Protein AF-0000000084983143 (afdb_homodimer)

Solvent-accessible surface area (backbone atoms only — not comparable to full-atom values): 23152 Å² total; per-residue (Å²): 128,84,84,52,48,74,45,68,64,44,77,42,55,42,70,34,66,40,51,53,37,64,37,33,35,37,29,48,25,40,35,34,66,34,41,24,35,31,23,51,17,34,45,36,38,36,36,49,24,37,33,50,19,33,27,37,33,28,50,21,34,44,38,38,36,35,48,29,36,30,33,60,49,14,26,50,17,30,29,50,26,36,40,36,37,40,31,57,27,41,34,44,17,32,33,33,39,29,48,22,36,40,39,36,39,34,45,30,41,19,77,31,23,37,50,15,33,26,44,23,40,36,38,36,40,36,45,30,40,36,25,28,39,34,28,30,25,48,16,31,46,32,44,36,34,37,37,41,38,38,40,33,34,28,30,26,42,18,32,44,33,40,38,34,53,26,38,40,44,24,31,32,22,30,25,48,17,33,44,35,38,39,33,50,25,40,40,37,27,40,33,28,27,34,51,15,32,40,41,33,38,34,47,24,42,36,32,18,46,45,19,42,22,41,16,49,52,32,35,32,40,60,20,33,47,46,82,22,32,47,25,29,32,56,9,29,33,45,35,36,39,50,51,45,37,50,19,39,25,36,44,48,21,42,36,41,34,28,37,25,48,42,38,80,46,72,50,71,93,79,28,54,66,87,47,37,46,77,46,51,76,51,60,53,60,78,75,62,93,129,85,83,52,50,75,45,70,64,44,78,42,55,42,72,35,66,40,50,53,36,64,39,35,36,38,31,48,24,39,37,35,65,35,41,24,35,31,23,51,16,34,46,35,38,37,33,51,24,37,33,49,19,34,26,37,33,29,49,21,34,43,37,39,35,35,48,28,35,30,34,60,48,14,26,49,18,29,28,51,26,37,39,37,39,40,31,56,28,42,34,44,17,30,33,33,37,30,48,21,35,40,40,36,41,34,44,29,40,19,78,30,22,36,50,17,34,27,42,23,40,36,37,37,39,34,45,30,40,36,24,28,39,34,28,31,24,46,16,31,46,31,45,36,34,37,37,42,39,38,38,32,35,29,30,26,42,18,32,43,33,40,38,34,53,27,38,39,44,23,32,33,24,30,26,48,17,33,43,34,38,40,33,51,26,40,39,37,28,40,35,28,27,35,52,15,34,42,41,33,38,35,46,25,43,36,33,17,47,43,20,40,22,41,15,47,52,31,36,31,41,60,20,32,47,45,82,21,33,47,24,28,32,55,9,29,32,44,34,37,38,51,51,45,37,50,20,39,25,36,44,48,20,42,36,42,34,27,37,26,52,50,39,79,46,75,50,72,92,79,27,53,69,86,47,37,47,76,47,51,76,48,63,65,58,67,73,72,92

Secondary structure (DSSP, 8-state):
---PEEEES-EE-SS-TTTT-EEEEEES-EE-SSS-TTTT-EEEEEES-EE-SS-TEES-EEEEEES-EE-TT--S-EES-EEEEEEEEEE--SS-SBS-EEEEEEEEEETT-TT-SBS-EEEEEEEEEEE-TTTTTT-EEEEEEEEEEEEESTTTT-EEEEEES-EEEEETTTTT-EEEEEES-EEE-SSTTTT-EEEEEES-EEE-BS-S-S-BSEEEEEEEESS-BSBTTT-EEEEEEESEEEEEE---EEEEEESEEEEEE--TTTS-GGGEEEEESS---GGG-/---PEEEES-EE-SS-TTTT-EEEEEES-EE-SSS-TTTT-EEEEEES-EE-SS-TEES-EEEEEES-EE-TT--S-EES-EEEEEEEEEE--SS-SBS-EEEEEEEEEETT-TT-SBS-EEEEEEEEEEE-TTTTTT-EEEEEEEEEEEEESTTTT-EEEEEES-EEEEETTTTT-EEEEEES-EEE-SSTTTT-EEEEEES-EEE-BS-S-S-BSEEEEEEEESS-BSBTTT-EEEEEEESEEEEEE---EEEEEESEEEEEE--TTTS-GGGEEEEESS---GGG-

InterPro domains:
  IPR011050 Pectin lyase fold/virulence factor [SSF51126] (7-237)
  IPR012334 Pectin lyase fold [G3DSA:2.160.20.10] (10-283)
  IPR022208 Protein of unknown function DUF3737 [PF12541] (6-278)

pLDDT: mean 95.77, std 10.73, range [27.53, 99.0]

Organism: NCBI:txid537013

Radius of gyration: 26.82 Å; Cα contacts (8 Å, |Δi|>4): 2158; chains: 2; bounding box: 58×85×56 Å

Nearest PDB structures (foldseek):
  4mr0-assembly1_A  TM=3.969E-01  e=8.890E-05  Streptococcus pneumoniae R6
  4xqf-assembly1_A  TM=3.616E-01  e=5.476E-03  Enterobacteria phage HK620
  4mxn-assembly4_D  TM=2.076E-01  e=1.494E-01  Parabacteroides merdae ATCC 43184
  4mxn-assembly3_C  TM=1.588E-01  e=1.567E-01  Parabacteroides merdae ATCC 43184
  4mr0-assembly1_A  TM=3.970E-01  e=1.367E-04  Streptococcus pneumoniae R6

Structure (mmCIF, N/CA/C/O backbone):
data_AF-0000000084983143-model_v1
#
loop_
_entity.id
_entity.type
_entity.pdbx_description
1 polymer 'DUF3737 family protein'
#
loop_
_atom_site.group_PDB
_atom_site.id
_atom_site.type_symbol
_atom_site.label_atom_id
_atom_site.label_alt_id
_atom_site.label_comp_id
_atom_site.label_asym_id
_atom_site.label_entity_id
_atom_site.label_seq_id
_atom_site.pdbx_PDB_ins_code
_atom_site.Cartn_x
_atom_site.Cartn_y
_atom_site.Cartn_z
_atom_site.occupancy
_atom_site.B_iso_or_equiv
_atom_site.auth_seq_id
_atom_site.auth_comp_id
_atom_site.auth_asym_id
_atom_site.auth_atom_id
_atom_site.pdbx_PDB_model_num
ATOM 1 N N . MET A 1 1 ? 30.766 8.023 19.094 1 42.69 1 MET A N 1
ATOM 2 C CA . MET A 1 1 ? 29.719 8.219 18.078 1 42.69 1 MET A CA 1
ATOM 3 C C . MET A 1 1 ? 29.625 9.688 17.672 1 42.69 1 MET A C 1
ATOM 5 O O . MET A 1 1 ? 29.438 10.555 18.531 1 42.69 1 MET A O 1
ATOM 9 N N . SER A 1 2 ? 30.422 10.273 16.703 1 55.53 2 SER A N 1
ATOM 10 C CA . SER A 1 2 ? 30.625 11.688 16.406 1 55.53 2 SER A CA 1
ATOM 11 C C . SER A 1 2 ? 29.312 12.453 16.438 1 55.53 2 SER A C 1
ATOM 13 O O . SER A 1 2 ? 28.266 11.938 16.031 1 55.53 2 SER A O 1
ATOM 15 N N . ASP A 1 3 ? 29.094 13.461 17.266 1 78.94 3 ASP A N 1
ATOM 16 C CA . ASP A 1 3 ? 27.922 14.281 17.562 1 78.94 3 ASP A CA 1
ATOM 17 C C . ASP A 1 3 ? 27.359 14.906 16.297 1 78.94 3 ASP A C 1
ATOM 19 O O . ASP A 1 3 ? 28.062 15.609 15.57 1 78.94 3 ASP A O 1
ATOM 23 N N . LYS A 1 4 ? 26.375 14.359 15.586 1 91.62 4 LYS A N 1
ATOM 24 C CA . LYS A 1 4 ? 25.797 14.883 14.359 1 91.62 4 LYS A CA 1
ATOM 25 C C . LYS A 1 4 ? 25.188 16.266 14.586 1 91.62 4 LYS A C 1
ATOM 27 O O . LYS A 1 4 ? 24.641 16.547 15.648 1 91.62 4 LYS A O 1
ATOM 32 N N . LYS A 1 5 ? 25.531 17.188 13.664 1 96.38 5 LYS A N 1
ATOM 33 C CA . LYS A 1 5 ? 24.859 18.484 13.656 1 96.38 5 LYS A CA 1
ATOM 34 C C . LYS A 1 5 ? 23.375 18.344 13.391 1 96.38 5 LYS A C 1
ATOM 36 O O . LYS A 1 5 ? 22.969 17.609 12.477 1 96.38 5 LYS A O 1
ATOM 41 N N . GLU A 1 6 ? 22.578 18.984 14.219 1 97.44 6 GLU A N 1
ATOM 42 C CA . GLU A 1 6 ? 21.125 18.812 14.133 1 97.44 6 GLU A CA 1
ATOM 43 C C . GLU A 1 6 ? 20.484 19.953 13.336 1 97.44 6 GLU A C 1
ATOM 45 O O . GLU A 1 6 ? 20.859 21.109 13.508 1 97.44 6 GLU A O 1
ATOM 50 N N . ILE A 1 7 ? 19.656 19.625 12.406 1 96.44 7 ILE A N 1
ATOM 51 C CA . ILE A 1 7 ? 18.75 20.531 11.703 1 96.44 7 ILE A CA 1
ATOM 52 C C . ILE A 1 7 ? 17.297 20.188 12.055 1 96.44 7 ILE A C 1
ATOM 54 O O . ILE A 1 7 ? 16.891 19.031 11.961 1 96.44 7 ILE A O 1
ATOM 58 N N . ARG A 1 8 ? 16.578 21.188 12.539 1 94.19 8 ARG A N 1
ATOM 59 C CA . ARG A 1 8 ? 15.18 20.953 12.906 1 94.19 8 ARG A CA 1
ATOM 60 C C . ARG A 1 8 ? 14.258 21.969 12.258 1 94.19 8 ARG A C 1
ATOM 62 O O . ARG A 1 8 ? 14.555 23.172 12.25 1 94.19 8 ARG A O 1
ATOM 69 N N . ARG A 1 9 ? 13.18 21.5 11.664 1 92.62 9 ARG A N 1
ATOM 70 C CA . ARG A 1 9 ? 12.125 22.312 11.062 1 92.62 9 ARG A CA 1
ATOM 71 C C . ARG A 1 9 ? 12.68 23.219 9.969 1 92.62 9 ARG A C 1
ATOM 73 O O . ARG A 1 9 ? 12.352 24.406 9.906 1 92.62 9 ARG A O 1
ATOM 80 N N . GLY A 1 10 ? 13.578 22.594 9.258 1 93.44 10 GLY A N 1
ATOM 81 C CA . GLY A 1 10 ? 14.133 23.328 8.133 1 93.44 10 GLY A CA 1
ATOM 82 C C . GLY A 1 10 ? 13.203 23.359 6.93 1 93.44 10 GLY A C 1
ATOM 83 O O . GLY A 1 10 ? 12.297 22.531 6.816 1 93.44 10 GLY A O 1
ATOM 84 N N . PHE A 1 11 ? 13.359 24.375 6.148 1 95.56 11 PHE A N 1
ATOM 85 C CA . PHE A 1 11 ? 12.703 24.516 4.848 1 95.56 11 PHE A CA 1
ATOM 86 C C . PHE A 1 11 ? 13.711 24.922 3.781 1 95.56 11 PHE A C 1
ATOM 88 O O . PHE A 1 11 ? 14.242 26.031 3.824 1 95.56 11 PHE A O 1
ATOM 95 N N . TYR A 1 12 ? 13.945 24.094 2.832 1 97.69 12 TYR A N 1
ATOM 96 C CA . TYR A 1 12 ? 14.992 24.344 1.846 1 97.69 12 TYR A CA 1
ATOM 97 C C . TYR A 1 12 ? 14.422 24.328 0.432 1 97.69 12 TYR A C 1
ATOM 99 O O . TYR A 1 12 ? 13.57 23.5 0.108 1 97.69 12 TYR A O 1
ATOM 107 N N . THR A 1 13 ? 14.805 25.219 -0.29 1 97.31 13 THR A N 1
ATOM 108 C CA . THR A 1 13 ? 14.484 25.281 -1.712 1 97.31 13 THR A CA 1
ATOM 109 C C . THR A 1 13 ? 15.75 25.531 -2.537 1 97.31 13 THR A C 1
ATOM 111 O O . THR A 1 13 ? 16.828 25.75 -1.982 1 97.31 13 THR A O 1
ATOM 114 N N . GLY A 1 14 ? 15.602 25.422 -3.795 1 96.81 14 GLY A N 1
ATOM 115 C CA . GLY A 1 14 ? 16.719 25.719 -4.676 1 96.81 14 GLY A CA 1
ATOM 116 C C . GLY A 1 14 ? 17.594 24.531 -4.973 1 96.81 14 GLY A C 1
ATOM 117 O O . GLY A 1 14 ? 17.281 23.406 -4.578 1 96.81 14 GLY A O 1
ATOM 118 N N . GLU A 1 15 ? 18.641 24.797 -5.625 1 97.56 15 GLU A N 1
ATOM 119 C CA . GLU A 1 15 ? 19.562 23.734 -6.051 1 97.56 15 GLU A CA 1
ATOM 120 C C . GLU A 1 15 ? 20.547 23.391 -4.945 1 97.56 15 GLU A C 1
ATOM 122 O O . GLU A 1 15 ? 21.203 24.266 -4.391 1 97.56 15 GLU A O 1
ATOM 127 N N . ARG A 1 16 ? 20.562 22.203 -4.562 1 97.81 16 ARG A N 1
ATOM 128 C CA . ARG A 1 16 ? 21.562 21.594 -3.709 1 97.81 16 ARG A CA 1
ATOM 129 C C . ARG A 1 16 ? 21.688 22.328 -2.383 1 97.81 16 ARG A C 1
ATOM 131 O O . ARG A 1 16 ? 22.797 22.703 -1.975 1 97.81 16 ARG A O 1
ATOM 138 N N . PRO A 1 17 ? 20.656 22.469 -1.681 1 97.62 17 PRO A N 1
ATOM 139 C CA . PRO A 1 17 ? 20.734 23.281 -0.467 1 97.62 17 PRO A CA 1
ATOM 140 C C . PRO A 1 17 ? 21.609 22.656 0.613 1 97.62 17 PRO A C 1
ATOM 142 O O . PRO A 1 17 ? 22.172 23.375 1.448 1 97.62 17 PRO A O 1
ATOM 145 N N . LEU A 1 18 ? 21.734 21.391 0.688 1 98.06 18 LEU A N 1
ATOM 146 C CA . LEU A 1 18 ? 22.609 20.734 1.646 1 98.06 18 LEU A CA 1
ATOM 147 C C . LEU A 1 18 ? 23.594 19.797 0.934 1 98.06 18 LEU A C 1
ATOM 149 O O . LEU A 1 18 ? 23.891 18.719 1.429 1 98.06 18 LEU A O 1
ATOM 153 N N . PHE A 1 19 ? 24.047 20.25 -0.211 1 98 19 PHE A N 1
ATOM 154 C CA . PHE A 1 19 ? 25.016 19.5 -1.02 1 98 19 PHE A CA 1
ATOM 155 C C . PHE A 1 19 ? 26.234 19.141 -0.194 1 98 19 PHE A C 1
ATOM 157 O O . PHE A 1 19 ? 26.766 19.969 0.562 1 98 19 PHE A O 1
ATOM 164 N N . GLN A 1 20 ? 26.609 17.984 -0.187 1 98.19 20 GLN A N 1
ATOM 165 C CA . GLN A 1 20 ? 27.781 17.438 0.483 1 98.19 20 GLN A CA 1
ATOM 166 C C . GLN A 1 20 ? 27.625 17.484 2 1 98.19 20 GLN A C 1
ATOM 168 O O . GLN A 1 20 ? 28.609 17.547 2.732 1 98.19 20 GLN A O 1
ATOM 173 N N . GLY A 1 21 ? 26.391 17.453 2.377 1 97.5 21 GLY A N 1
ATOM 174 C CA . GLY A 1 21 ? 26.172 17.359 3.812 1 97.5 21 GLY A CA 1
ATOM 175 C C . GLY A 1 21 ? 26.828 16.156 4.445 1 97.5 21 GLY A C 1
ATOM 176 O O . GLY A 1 21 ? 26.844 15.07 3.854 1 97.5 21 GLY A O 1
ATOM 177 N N . SER A 1 22 ? 27.391 16.422 5.695 1 97.94 22 SER A N 1
ATOM 178 C CA . SER A 1 22 ? 28.062 15.328 6.398 1 97.94 22 SER A CA 1
ATOM 179 C C . SER A 1 22 ? 27.75 15.352 7.887 1 97.94 22 SER A C 1
ATOM 181 O O . SER A 1 22 ? 27.75 16.406 8.516 1 97.94 22 SER A O 1
ATOM 183 N N . ASN A 1 23 ? 27.359 14.219 8.391 1 98.31 23 ASN A N 1
ATOM 184 C CA . ASN A 1 23 ? 27.094 14.062 9.812 1 98.31 23 ASN A CA 1
ATOM 185 C C . ASN A 1 23 ? 25.969 14.977 10.281 1 98.31 23 ASN A C 1
ATOM 187 O O . ASN A 1 23 ? 26.125 15.719 11.25 1 98.31 23 ASN A O 1
ATOM 191 N N . LEU A 1 24 ? 24.828 14.758 9.594 1 98.44 24 LEU A N 1
ATOM 192 C CA . LEU A 1 24 ? 23.656 15.578 9.906 1 98.44 24 LEU A CA 1
ATOM 193 C C . LEU A 1 24 ? 22.516 14.719 10.438 1 98.44 24 LEU A C 1
ATOM 195 O O . LEU A 1 24 ? 22.312 13.594 9.977 1 98.44 24 LEU A O 1
ATOM 199 N N . LYS A 1 25 ? 21.859 15.188 11.492 1 98.69 25 LYS A N 1
ATOM 200 C CA . LYS A 1 25 ? 20.547 14.695 11.922 1 98.69 25 LYS A CA 1
ATOM 201 C C . LYS A 1 25 ? 19.438 15.688 11.562 1 98.69 25 LYS A C 1
ATOM 203 O O . LYS A 1 25 ? 19.359 16.781 12.141 1 98.69 25 LYS A O 1
ATOM 208 N N . ILE A 1 26 ? 18.656 15.344 10.633 1 98.44 26 ILE A N 1
ATOM 209 C CA . ILE A 1 26 ? 17.688 16.25 10.047 1 98.44 26 ILE A CA 1
ATOM 210 C C . ILE A 1 26 ? 16.266 15.836 10.461 1 98.44 26 ILE A C 1
ATOM 212 O O . ILE A 1 26 ? 15.812 14.75 10.125 1 98.44 26 ILE A O 1
ATOM 216 N N . ASN A 1 27 ? 15.594 16.734 11.219 1 97.31 27 ASN A N 1
ATOM 217 C CA . ASN A 1 27 ? 14.273 16.453 11.766 1 97.31 27 ASN A CA 1
ATOM 218 C C . ASN A 1 27 ? 13.211 17.391 11.195 1 97.31 27 ASN A C 1
ATOM 220 O O . ASN A 1 27 ? 13.438 18.594 11.109 1 97.31 27 ASN A O 1
ATOM 224 N N . ASP A 1 28 ? 12.07 16.844 10.781 1 96.06 28 ASP A N 1
ATOM 225 C CA . ASP A 1 28 ? 10.891 17.641 10.445 1 96.06 28 ASP A CA 1
ATOM 226 C C . ASP A 1 28 ? 11.227 18.719 9.422 1 96.06 28 ASP A C 1
ATOM 228 O O . ASP A 1 28 ? 10.852 19.875 9.578 1 96.06 28 ASP A O 1
ATOM 232 N N . THR A 1 29 ? 11.953 18.328 8.461 1 96.94 29 THR A N 1
ATOM 233 C CA . THR A 1 29 ? 12.461 19.281 7.48 1 96.94 29 THR A CA 1
ATOM 234 C C . THR A 1 29 ? 11.867 19.016 6.105 1 96.94 29 THR A C 1
ATOM 236 O O . THR A 1 29 ? 11.695 17.844 5.711 1 96.94 29 THR A O 1
ATOM 239 N N . ILE A 1 30 ? 11.539 20.047 5.406 1 97.88 30 ILE A N 1
ATOM 240 C CA . ILE A 1 30 ? 10.945 19.938 4.078 1 97.88 30 ILE A CA 1
ATOM 241 C C . ILE A 1 30 ? 11.953 20.375 3.025 1 97.88 30 ILE A C 1
ATOM 243 O O . ILE A 1 30 ? 12.469 21.5 3.082 1 97.88 30 ILE A O 1
ATOM 247 N N . PHE A 1 31 ? 12.234 19.5 2.141 1 98.38 31 PHE A N 1
ATOM 248 C CA . PHE A 1 31 ? 12.961 19.844 0.93 1 98.38 31 PHE A CA 1
ATOM 249 C C . PHE A 1 31 ? 12.008 20.078 -0.232 1 98.38 31 PHE A C 1
ATOM 251 O O . PHE A 1 31 ? 11.5 19.125 -0.82 1 98.38 31 PHE A O 1
ATOM 258 N N . ALA A 1 32 ? 11.805 21.25 -0.494 1 96.62 32 ALA A N 1
ATOM 259 C CA . ALA A 1 32 ? 10.789 21.656 -1.464 1 96.62 32 ALA A CA 1
ATOM 260 C C . ALA A 1 32 ? 11.398 21.859 -2.848 1 96.62 32 ALA A C 1
ATOM 262 O O . ALA A 1 32 ? 12.273 21.094 -3.262 1 96.62 32 ALA A O 1
ATOM 263 N N . GLU A 1 33 ? 10.844 22.797 -3.652 1 96.75 33 GLU A N 1
ATOM 264 C CA . GLU A 1 33 ? 11.258 22.969 -5.043 1 96.75 33 GLU A CA 1
ATOM 265 C C . GLU A 1 33 ? 12.75 23.25 -5.148 1 96.75 33 GLU A C 1
ATOM 267 O O . GLU A 1 33 ? 13.258 24.188 -4.523 1 96.75 33 GLU A O 1
ATOM 272 N N . GLY A 1 34 ? 13.375 22.484 -5.824 1 96.94 34 GLY A N 1
ATOM 273 C CA . GLY A 1 34 ? 14.82 22.5 -6.008 1 96.94 34 GLY A CA 1
ATOM 274 C C . GLY A 1 34 ? 15.43 21.125 -6.117 1 96.94 34 GLY A C 1
ATOM 275 O O . GLY A 1 34 ? 14.953 20.172 -5.48 1 96.94 34 GLY A O 1
ATOM 276 N N . GLU A 1 35 ? 16.516 21.031 -6.785 1 97.44 35 GLU A N 1
ATOM 277 C CA . GLU A 1 35 ? 17.016 19.688 -7.105 1 97.44 35 GLU A CA 1
ATOM 278 C C . GLU A 1 35 ? 18.188 19.312 -6.211 1 97.44 35 GLU A C 1
ATOM 280 O O . GLU A 1 35 ? 18.969 20.188 -5.797 1 97.44 35 GLU A O 1
ATOM 285 N N . SER A 1 36 ? 18.266 18.078 -5.852 1 97.94 36 SER A N 1
ATOM 286 C CA . SER A 1 36 ? 19.438 17.406 -5.309 1 97.94 36 SER A CA 1
ATOM 287 C C . SER A 1 36 ? 19.812 17.969 -3.939 1 97.94 36 SER A C 1
ATOM 289 O O . SER A 1 36 ? 20.969 18.312 -3.693 1 97.94 36 SER A O 1
ATOM 291 N N . PRO A 1 37 ? 18.891 18.047 -3.088 1 98.44 37 PRO A N 1
ATOM 292 C CA . PRO A 1 37 ? 19.156 18.703 -1.811 1 98.44 37 PRO A CA 1
ATOM 293 C C . PRO A 1 37 ? 20.25 18.016 -1.006 1 98.44 37 PRO A C 1
ATOM 295 O O . PRO A 1 37 ? 21.031 18.688 -0.33 1 98.44 37 PRO A O 1
ATOM 298 N N . LEU A 1 38 ? 20.406 16.734 -1.114 1 98.62 38 LEU A N 1
ATOM 299 C CA . LEU A 1 38 ? 21.375 16.016 -0.306 1 98.62 38 LEU A CA 1
ATOM 300 C C . LEU A 1 38 ? 22.312 15.18 -1.187 1 98.62 38 LEU A C 1
ATOM 302 O O . LEU A 1 38 ? 22.719 14.086 -0.797 1 98.62 38 LEU A O 1
ATOM 306 N N . LYS A 1 39 ? 22.516 15.672 -2.369 1 98.38 39 LYS A N 1
ATOM 307 C CA . LYS A 1 39 ? 23.484 15.016 -3.254 1 98.38 39 LYS A CA 1
ATOM 308 C C . LYS A 1 39 ? 24.875 14.977 -2.629 1 98.38 39 LYS A C 1
ATOM 310 O O . LYS A 1 39 ? 25.281 15.93 -1.966 1 98.38 39 LYS A O 1
ATOM 315 N N . GLU A 1 40 ? 25.656 13.875 -2.789 1 98.56 40 GLU A N 1
ATOM 316 C CA . GLU A 1 40 ? 27.016 13.664 -2.307 1 98.56 40 GLU A CA 1
ATOM 317 C C . GLU A 1 40 ? 27.078 13.766 -0.786 1 98.56 40 GLU A C 1
ATOM 319 O O . GLU A 1 40 ? 28.078 14.242 -0.235 1 98.56 40 GLU A O 1
ATOM 324 N N . SER A 1 41 ? 26.016 13.367 -0.127 1 98.38 41 SER A N 1
ATOM 325 C CA . SER A 1 41 ? 25.984 13.461 1.329 1 98.38 41 SER A CA 1
ATOM 326 C C . SER A 1 41 ? 26.422 12.148 1.974 1 98.38 41 SER A C 1
ATOM 328 O O . SER A 1 41 ? 26.438 11.102 1.321 1 98.38 41 SER A O 1
ATOM 330 N N . ARG A 1 42 ? 26.844 12.281 3.262 1 98.44 42 ARG A N 1
ATOM 331 C CA . ARG A 1 42 ? 27.281 11.094 3.99 1 98.44 42 ARG A CA 1
ATOM 332 C C . ARG A 1 42 ? 26.891 11.18 5.461 1 98.44 42 ARG A C 1
ATOM 334 O O . ARG A 1 42 ? 26.938 12.25 6.066 1 98.44 42 ARG A O 1
ATOM 341 N N . ASP A 1 43 ? 26.531 10.078 6.004 1 98.62 43 ASP A N 1
ATOM 342 C CA . ASP A 1 43 ? 26.203 9.969 7.422 1 98.62 43 ASP A CA 1
ATOM 343 C C . ASP A 1 43 ? 25.031 10.891 7.793 1 98.62 43 ASP A C 1
ATOM 345 O O . ASP A 1 43 ? 25.172 11.742 8.68 1 98.62 43 ASP A O 1
ATOM 349 N N . ILE A 1 44 ? 23.922 10.609 7.113 1 98.75 44 ILE A N 1
ATOM 350 C CA . ILE A 1 44 ? 22.734 11.43 7.289 1 98.75 44 ILE A CA 1
ATOM 351 C C . ILE A 1 44 ? 21.656 10.625 7.992 1 98.75 44 ILE A C 1
ATOM 353 O O . ILE A 1 44 ? 21.422 9.453 7.66 1 98.75 44 ILE A O 1
ATOM 357 N N . GLU A 1 45 ? 21.031 11.148 9.047 1 98.88 45 GLU A N 1
ATOM 358 C CA . GLU A 1 45 ? 19.797 10.633 9.625 1 98.88 45 GLU A CA 1
ATOM 359 C C . GLU A 1 45 ? 18.625 11.57 9.352 1 98.88 45 GLU A C 1
ATOM 361 O O . GLU A 1 45 ? 18.703 12.773 9.609 1 98.88 45 GLU A O 1
ATOM 366 N N . LEU A 1 46 ? 17.625 11.023 8.773 1 98.75 46 LEU A N 1
ATOM 367 C CA . LEU A 1 46 ? 16.406 11.773 8.477 1 98.75 46 LEU A CA 1
ATOM 368 C C . LEU A 1 46 ? 15.242 11.258 9.305 1 98.75 46 LEU A C 1
ATOM 370 O O . LEU A 1 46 ? 14.969 10.055 9.328 1 98.75 46 LEU A O 1
ATOM 374 N N . TYR A 1 47 ? 14.523 12.188 10.031 1 98.44 47 TYR A N 1
ATOM 375 C CA . TYR A 1 47 ? 13.336 11.828 10.797 1 98.44 47 TYR A CA 1
ATOM 376 C C . TYR A 1 47 ? 12.172 12.766 10.469 1 98.44 47 TYR A C 1
ATOM 378 O O . TYR A 1 47 ? 12.297 13.984 10.594 1 98.44 47 TYR A O 1
ATOM 386 N N . GLY A 1 48 ? 11.031 12.273 10.062 1 97.62 48 GLY A N 1
ATOM 387 C CA . GLY A 1 48 ? 9.844 13.07 9.812 1 97.62 48 GLY A CA 1
ATOM 388 C C . GLY A 1 48 ? 10.031 14.094 8.711 1 97.62 48 GLY A C 1
ATOM 389 O O . GLY A 1 48 ? 9.453 15.188 8.766 1 97.62 48 GLY A O 1
ATOM 390 N N . SER A 1 49 ? 10.906 13.797 7.785 1 97.88 49 SER A N 1
ATOM 391 C CA . SER A 1 49 ? 11.242 14.781 6.766 1 97.88 49 SER A CA 1
ATOM 392 C C . SER A 1 49 ? 10.594 14.438 5.43 1 97.88 49 SER A C 1
ATOM 394 O O . SER A 1 49 ? 10.07 13.336 5.254 1 97.88 49 SER A O 1
ATOM 396 N N . MET A 1 50 ? 10.562 15.461 4.551 1 98.19 50 MET A N 1
ATOM 397 C CA . MET A 1 50 ? 9.812 15.352 3.307 1 98.19 50 MET A CA 1
ATOM 398 C C . MET A 1 50 ? 10.664 15.766 2.113 1 98.19 50 MET A C 1
ATOM 400 O O . MET A 1 50 ? 11.359 16.781 2.166 1 98.19 50 MET A O 1
ATOM 404 N N . PHE A 1 51 ? 10.641 14.969 1.125 1 98.56 51 PHE A N 1
ATOM 405 C CA . PHE A 1 51 ? 11.219 15.336 -0.163 1 98.56 51 PHE A CA 1
ATOM 406 C C . PHE A 1 51 ? 10.117 15.617 -1.185 1 98.56 51 PHE A C 1
ATOM 408 O O . PHE A 1 51 ? 9.367 14.719 -1.562 1 98.56 51 PHE A O 1
ATOM 415 N N . LYS A 1 52 ? 10.086 16.797 -1.676 1 97.69 52 LYS A N 1
ATOM 416 C CA . LYS A 1 52 ? 8.984 17.203 -2.547 1 97.69 52 LYS A CA 1
ATOM 417 C C . LYS A 1 52 ? 9.477 17.453 -3.969 1 97.69 52 LYS A C 1
ATOM 419 O O . LYS A 1 52 ? 8.695 17.844 -4.844 1 97.69 52 LYS A O 1
ATOM 424 N N . TRP A 1 53 ? 10.805 17.188 -4.227 1 97.12 53 TRP A N 1
ATOM 425 C CA . TRP A 1 53 ? 11.344 17.438 -5.559 1 97.12 53 TRP A CA 1
ATOM 426 C C . TRP A 1 53 ? 12.445 16.438 -5.895 1 97.12 53 TRP A C 1
ATOM 428 O O . TRP A 1 53 ? 12.789 15.578 -5.078 1 97.12 53 TRP A O 1
ATOM 438 N N . LYS A 1 54 ? 13.109 16.578 -6.988 1 97 54 LYS A N 1
ATOM 439 C CA . LYS A 1 54 ? 13.828 15.492 -7.664 1 97 54 LYS A CA 1
ATOM 440 C C . LYS A 1 54 ? 15.211 15.281 -7.047 1 97 54 LYS A C 1
ATOM 442 O O . LYS A 1 54 ? 15.852 16.234 -6.602 1 97 54 LYS A O 1
ATOM 447 N N . TYR A 1 55 ? 15.68 14.102 -7.031 1 97.75 55 TYR A N 1
ATOM 448 C CA . TYR A 1 55 ? 17.047 13.656 -6.805 1 97.75 55 TYR A CA 1
ATOM 449 C C . TYR A 1 55 ? 17.5 13.969 -5.379 1 97.75 55 TYR A C 1
ATOM 451 O O . TYR A 1 55 ? 18.594 14.508 -5.168 1 97.75 55 TYR A O 1
ATOM 459 N N . PRO A 1 56 ? 16.719 13.633 -4.445 1 97.75 56 PRO A N 1
ATOM 460 C CA . PRO A 1 56 ? 17.094 14.102 -3.105 1 97.75 56 PRO A CA 1
ATOM 461 C C . PRO A 1 56 ? 18.375 13.445 -2.58 1 97.75 56 PRO A C 1
ATOM 463 O O . PRO A 1 56 ? 19.172 14.102 -1.914 1 97.75 56 PRO A O 1
ATOM 466 N N . LEU A 1 57 ? 18.641 12.133 -2.889 1 98.56 57 LEU A N 1
ATOM 467 C CA . LEU A 1 57 ? 19.781 11.406 -2.346 1 98.56 57 LEU A CA 1
ATOM 468 C C . LEU A 1 57 ? 20.562 10.711 -3.459 1 98.56 57 LEU A C 1
ATOM 470 O O . LEU A 1 57 ? 20.453 9.5 -3.639 1 98.56 57 LEU A O 1
ATOM 474 N N . TRP A 1 58 ? 21.344 11.422 -4.148 1 98.56 58 TRP A N 1
ATOM 475 C CA . TRP A 1 58 ? 22.219 10.891 -5.184 1 98.56 58 TRP A CA 1
ATOM 476 C C . TRP A 1 58 ? 23.672 10.828 -4.688 1 98.56 58 TRP A C 1
ATOM 478 O O . TRP A 1 58 ? 24.156 11.781 -4.078 1 98.56 58 TRP A O 1
ATOM 488 N N . TYR A 1 59 ? 24.344 9.75 -4.957 1 98.69 59 TYR A N 1
ATOM 489 C CA . TYR A 1 59 ? 25.734 9.555 -4.551 1 98.69 59 TYR A CA 1
ATOM 490 C C . TYR A 1 59 ? 25.906 9.727 -3.047 1 98.69 59 TYR A C 1
ATOM 492 O O . TYR A 1 59 ? 26.844 10.367 -2.586 1 98.69 59 TYR A O 1
ATOM 500 N N . ALA A 1 60 ? 24.938 9.258 -2.326 1 98.75 60 ALA A N 1
ATOM 501 C CA . ALA A 1 60 ? 24.969 9.383 -0.872 1 98.75 60 ALA A CA 1
ATOM 502 C C . ALA A 1 60 ? 25.453 8.094 -0.22 1 98.75 60 ALA A C 1
ATOM 504 O O . ALA A 1 60 ? 25.531 7.051 -0.875 1 98.75 60 ALA A O 1
ATOM 505 N N . LYS A 1 61 ? 25.891 8.195 1.041 1 98.75 61 LYS A N 1
ATOM 506 C CA . LYS A 1 61 ? 26.406 7.039 1.765 1 98.75 61 LYS A CA 1
ATOM 507 C C . LYS A 1 61 ? 25.953 7.062 3.225 1 98.75 61 LYS A C 1
ATOM 509 O O . LYS A 1 61 ? 26 8.109 3.875 1 98.75 61 LYS A O 1
ATOM 514 N N . ASN A 1 62 ? 25.547 5.965 3.736 1 98.81 62 ASN A N 1
ATOM 515 C CA . ASN A 1 62 ? 25.156 5.812 5.133 1 98.81 62 ASN A CA 1
ATOM 516 C C . ASN A 1 62 ? 23.984 6.73 5.488 1 98.81 62 ASN A C 1
ATOM 518 O O . ASN A 1 62 ? 24.156 7.684 6.25 1 98.81 62 ASN A O 1
ATOM 522 N N . ILE A 1 63 ? 22.859 6.336 4.977 1 98.88 63 ILE A N 1
ATOM 523 C CA . ILE A 1 63 ? 21.641 7.129 5.148 1 98.88 63 ILE A CA 1
ATOM 524 C C . ILE A 1 63 ? 20.625 6.336 5.953 1 98.88 63 ILE A C 1
ATOM 526 O O . ILE A 1 63 ? 20.422 5.141 5.715 1 98.88 63 ILE A O 1
ATOM 530 N N . THR A 1 64 ? 20.031 6.914 6.961 1 98.88 64 THR A N 1
ATOM 531 C CA . THR A 1 64 ? 18.859 6.383 7.645 1 98.88 64 THR A CA 1
ATOM 532 C C . THR A 1 64 ? 17.688 7.344 7.516 1 98.88 64 THR A C 1
ATOM 534 O O . THR A 1 64 ? 17.828 8.547 7.742 1 98.88 64 THR A O 1
ATOM 537 N N . ALA A 1 65 ? 16.594 6.859 7.105 1 98.81 65 ALA A N 1
ATOM 538 C CA . ALA A 1 65 ? 15.367 7.645 6.996 1 98.81 65 ALA A CA 1
ATOM 539 C C . ALA A 1 65 ? 14.203 6.953 7.707 1 98.81 65 ALA A C 1
ATOM 541 O O . ALA A 1 65 ? 13.898 5.793 7.422 1 98.81 65 ALA A O 1
ATOM 542 N N . LYS A 1 66 ? 13.578 7.613 8.703 1 98.75 66 LYS A N 1
ATOM 543 C CA . LYS A 1 66 ? 12.43 7.082 9.438 1 98.75 66 LYS A CA 1
ATOM 544 C C . LYS A 1 66 ? 11.266 8.078 9.438 1 98.75 66 LYS A C 1
ATOM 546 O O . LYS A 1 66 ? 11.469 9.266 9.672 1 98.75 66 LYS A O 1
ATOM 551 N N . ASN A 1 67 ? 10.023 7.598 9.172 1 98.38 67 ASN A N 1
ATOM 552 C CA . ASN A 1 67 ? 8.82 8.422 9.148 1 98.38 67 ASN A CA 1
ATOM 553 C C . ASN A 1 67 ? 8.93 9.555 8.141 1 98.38 67 ASN A C 1
ATOM 555 O O . ASN A 1 67 ? 8.555 10.695 8.43 1 98.38 67 ASN A O 1
ATOM 559 N N . CYS A 1 68 ? 9.531 9.25 6.992 1 98.62 68 CYS A N 1
ATOM 560 C CA . CYS A 1 68 ? 9.734 10.258 5.953 1 98.62 68 CYS A CA 1
ATOM 561 C C . CYS A 1 68 ? 8.781 10.031 4.785 1 98.62 68 CYS A C 1
ATOM 563 O O . CYS A 1 68 ? 8.125 8.992 4.707 1 98.62 68 CYS A O 1
ATOM 565 N N . THR A 1 69 ? 8.672 11.031 3.975 1 98.75 69 THR A N 1
ATOM 566 C CA . THR A 1 69 ? 7.789 10.953 2.814 1 98.75 69 THR A CA 1
ATOM 567 C C . THR A 1 69 ? 8.492 11.477 1.565 1 98.75 69 THR A C 1
ATOM 569 O O . THR A 1 69 ? 9.047 12.578 1.577 1 98.75 69 THR A O 1
ATOM 572 N N . TRP A 1 70 ? 8.617 10.656 0.546 1 98.62 70 TRP A N 1
ATOM 573 C CA . TRP A 1 70 ? 8.93 11.133 -0.799 1 98.62 70 TRP A CA 1
ATOM 574 C C . TRP A 1 70 ? 7.652 11.398 -1.59 1 98.62 70 TRP A C 1
ATOM 576 O O . TRP A 1 70 ? 6.914 10.461 -1.914 1 98.62 70 TRP A O 1
ATOM 586 N N . PHE A 1 71 ? 7.434 12.617 -1.883 1 98 71 PHE A N 1
ATOM 587 C CA . PHE A 1 71 ? 6.246 12.945 -2.66 1 98 71 PHE A CA 1
ATOM 588 C C . PHE A 1 71 ? 6.48 12.688 -4.145 1 98 71 PHE A C 1
ATOM 590 O O . PHE A 1 71 ? 7.562 12.25 -4.539 1 98 71 PHE A O 1
ATOM 597 N N . GLU A 1 72 ? 5.52 12.852 -4.91 1 96.38 72 GLU A N 1
ATOM 598 C CA . GLU A 1 72 ? 5.473 12.414 -6.305 1 96.38 72 GLU A CA 1
ATOM 599 C C . GLU A 1 72 ? 6.684 12.93 -7.082 1 96.38 72 GLU A C 1
ATOM 601 O O . GLU A 1 72 ? 7.297 12.18 -7.848 1 96.38 72 GLU A O 1
ATOM 606 N N . MET A 1 73 ? 7.031 14.211 -6.816 1 96.06 73 MET A N 1
ATOM 607 C CA . MET A 1 73 ? 8.117 14.805 -7.586 1 96.06 73 MET A CA 1
ATOM 608 C C . MET A 1 73 ? 9.477 14.438 -6.992 1 96.06 73 MET A C 1
ATOM 610 O O . MET A 1 73 ? 10.516 14.734 -7.582 1 96.06 73 MET A O 1
ATOM 614 N N . GLY A 1 74 ? 9.414 13.875 -5.852 1 96.69 74 GLY A N 1
ATOM 615 C CA . GLY A 1 74 ? 10.672 13.328 -5.367 1 96.69 74 GLY A CA 1
ATOM 616 C C . GLY A 1 74 ? 11.18 12.164 -6.199 1 96.69 74 GLY A C 1
ATOM 617 O O . GLY A 1 74 ? 11.672 11.172 -5.652 1 96.69 74 GLY A O 1
ATOM 618 N N . ARG A 1 75 ? 11.016 12.172 -7.512 1 93.25 75 ARG A N 1
ATOM 619 C CA . ARG A 1 75 ? 11.305 11.102 -8.469 1 93.25 75 ARG A CA 1
ATOM 620 C C . ARG A 1 75 ? 12.805 10.945 -8.68 1 93.25 75 ARG A C 1
ATOM 622 O O . ARG A 1 75 ? 13.562 11.898 -8.484 1 93.25 75 ARG A O 1
ATOM 629 N N . ALA A 1 76 ? 13.141 9.812 -9.156 1 92.12 76 ALA A N 1
ATOM 630 C CA . ALA A 1 76 ? 14.555 9.461 -9.258 1 92.12 76 ALA A CA 1
ATOM 631 C C . ALA A 1 76 ? 15.312 9.844 -7.988 1 92.12 76 ALA A C 1
ATOM 633 O O . ALA A 1 76 ? 16.375 10.461 -8.055 1 92.12 76 ALA A O 1
ATOM 634 N N . GLY A 1 77 ? 14.758 9.547 -6.887 1 94.06 77 GLY A N 1
ATOM 635 C CA . GLY A 1 77 ? 15.125 10.156 -5.613 1 94.06 77 GLY A CA 1
ATOM 636 C C . GLY A 1 77 ? 16.422 9.617 -5.043 1 94.06 77 GLY A C 1
ATOM 637 O O . GLY A 1 77 ? 17.219 10.375 -4.496 1 94.06 77 GLY A O 1
ATOM 638 N N . VAL A 1 78 ? 16.625 8.344 -5.176 1 98.25 78 VAL A N 1
ATOM 639 C CA . VAL A 1 78 ? 17.812 7.715 -4.598 1 98.25 78 VAL A CA 1
ATOM 640 C C . VAL A 1 78 ? 18.547 6.922 -5.672 1 98.25 78 VAL A C 1
ATOM 642 O O . VAL A 1 78 ? 18.094 5.859 -6.094 1 98.25 78 VAL A O 1
ATOM 645 N N . TRP A 1 79 ? 19.609 7.43 -6.117 1 98.25 79 TRP A N 1
ATOM 646 C CA . TRP A 1 79 ? 20.453 6.754 -7.102 1 98.25 79 TRP A CA 1
ATOM 647 C C . TRP A 1 79 ? 21.906 6.688 -6.629 1 98.25 79 TRP A C 1
ATOM 649 O O . TRP A 1 79 ? 22.375 7.578 -5.914 1 98.25 79 TRP A O 1
ATOM 659 N N . TYR A 1 80 ? 22.656 5.68 -6.973 1 98.5 80 TYR A N 1
ATOM 660 C CA . TYR A 1 80 ? 24.078 5.527 -6.723 1 98.5 80 TYR A CA 1
ATOM 661 C C . TYR A 1 80 ? 24.406 5.734 -5.246 1 98.5 80 TYR A C 1
ATOM 663 O O . TYR A 1 80 ? 25.375 6.414 -4.902 1 98.5 80 TYR A O 1
ATOM 671 N N . THR A 1 81 ? 23.516 5.309 -4.43 1 98.69 81 THR A N 1
ATOM 672 C CA . THR A 1 81 ? 23.641 5.504 -2.988 1 98.69 81 THR A CA 1
ATOM 673 C C . THR A 1 81 ? 23.953 4.184 -2.291 1 98.69 81 THR A C 1
ATOM 675 O O . THR A 1 81 ? 23.391 3.145 -2.631 1 98.69 81 THR A O 1
ATOM 678 N N . ASP A 1 82 ? 24.891 4.238 -1.297 1 98.69 82 ASP A N 1
ATOM 679 C CA . ASP A 1 82 ? 25.344 3.035 -0.6 1 98.69 82 ASP A CA 1
ATOM 680 C C . ASP A 1 82 ? 24.906 3.053 0.862 1 98.69 82 ASP A C 1
ATOM 682 O O . ASP A 1 82 ? 25.047 4.066 1.549 1 98.69 82 ASP A O 1
ATOM 686 N N . HIS A 1 83 ? 24.406 1.933 1.341 1 98.88 83 HIS A N 1
ATOM 687 C CA . HIS A 1 83 ? 24.016 1.756 2.734 1 98.88 83 HIS A CA 1
ATOM 688 C C . HIS A 1 83 ? 22.906 2.721 3.121 1 98.88 83 HIS A C 1
ATOM 690 O O . HIS A 1 83 ? 23.141 3.707 3.822 1 98.88 83 HIS A O 1
ATOM 696 N N . ILE A 1 84 ? 21.719 2.389 2.764 1 98.88 84 ILE A N 1
ATOM 697 C CA . ILE A 1 84 ? 20.562 3.207 3.092 1 98.88 84 ILE A CA 1
ATOM 698 C C . ILE A 1 84 ? 19.484 2.336 3.73 1 98.88 84 ILE A C 1
ATOM 700 O O . ILE A 1 84 ? 19.203 1.229 3.262 1 98.88 84 ILE A O 1
ATOM 704 N N . ALA A 1 85 ? 18.922 2.777 4.859 1 98.94 85 ALA A N 1
ATOM 705 C CA . ALA A 1 85 ? 17.781 2.145 5.527 1 98.94 85 ALA A CA 1
ATOM 706 C C . ALA A 1 85 ? 16.609 3.1 5.625 1 98.94 85 ALA A C 1
ATOM 708 O O . ALA A 1 85 ? 16.75 4.223 6.117 1 98.94 85 ALA A O 1
ATOM 709 N N . VAL A 1 86 ? 15.5 2.68 5.094 1 98.88 86 VAL A N 1
ATOM 710 C CA . VAL A 1 86 ? 14.258 3.451 5.152 1 98.88 86 VAL A CA 1
ATOM 711 C C . VAL A 1 86 ? 13.203 2.674 5.934 1 98.88 86 VAL A C 1
ATOM 713 O O . VAL A 1 86 ? 12.938 1.506 5.637 1 98.88 86 VAL A O 1
ATOM 716 N N . GLU A 1 87 ? 12.617 3.311 6.977 1 98.81 87 GLU A N 1
ATOM 717 C CA . GLU A 1 87 ? 11.641 2.641 7.832 1 98.81 87 GLU A CA 1
ATOM 718 C C . GLU A 1 87 ? 10.406 3.51 8.039 1 98.81 87 GLU A C 1
ATOM 720 O O . GLU A 1 87 ? 10.508 4.734 8.156 1 98.81 87 GLU A O 1
ATOM 725 N N . ASP A 1 88 ? 9.195 2.875 8.133 1 98.5 88 ASP A N 1
ATOM 726 C CA . ASP A 1 88 ? 7.938 3.539 8.461 1 98.5 88 ASP A CA 1
ATOM 727 C C . ASP A 1 88 ? 7.73 4.785 7.598 1 98.5 88 ASP A C 1
ATOM 729 O O . ASP A 1 88 ? 7.441 5.863 8.117 1 98.5 88 ASP A O 1
ATOM 733 N N . SER A 1 89 ? 7.938 4.605 6.293 1 98.69 89 SER A N 1
ATOM 734 C CA . SER A 1 89 ? 7.941 5.754 5.391 1 98.69 89 SER A CA 1
ATOM 735 C C . SER A 1 89 ? 7.062 5.5 4.172 1 98.69 89 SER A C 1
ATOM 737 O O . SER A 1 89 ? 6.637 4.367 3.93 1 98.69 89 SER A O 1
ATOM 739 N N . ALA A 1 90 ? 6.688 6.566 3.545 1 98.81 90 ALA A N 1
ATOM 740 C CA . ALA A 1 90 ? 5.859 6.535 2.34 1 98.81 90 ALA A CA 1
ATOM 741 C C . ALA A 1 90 ? 6.605 7.125 1.147 1 98.81 90 ALA A C 1
ATOM 743 O O . ALA A 1 90 ? 7.082 8.258 1.207 1 98.81 90 ALA A O 1
ATOM 744 N N . ILE A 1 91 ? 6.719 6.375 0.069 1 98.69 91 ILE A N 1
ATOM 745 C CA . ILE A 1 91 ? 7.445 6.824 -1.113 1 98.69 91 ILE A CA 1
ATOM 746 C C . ILE A 1 91 ? 6.512 6.82 -2.322 1 98.69 91 ILE A C 1
ATOM 748 O O . ILE A 1 91 ? 6.359 5.797 -2.994 1 98.69 91 ILE A O 1
ATOM 752 N N . GLU A 1 92 ? 5.996 7.93 -2.596 1 97.81 92 GLU A N 1
ATOM 753 C CA . GLU A 1 92 ? 5.035 8.062 -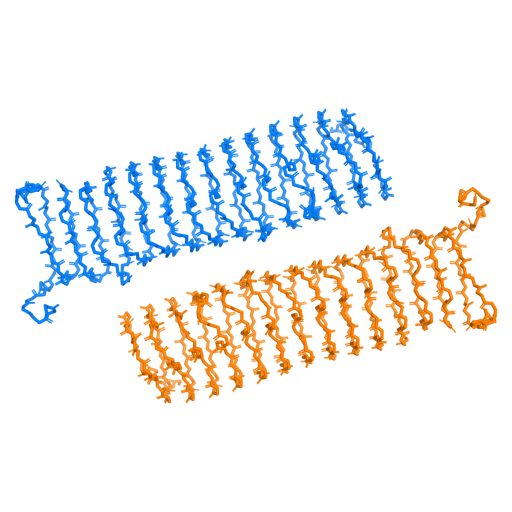3.684 1 97.81 92 GLU A CA 1
ATOM 754 C C . GLU A 1 92 ? 5.738 8.18 -5.031 1 97.81 92 GLU A C 1
ATOM 756 O O . GLU A 1 92 ? 5.148 7.887 -6.074 1 97.81 92 GLU A O 1
ATOM 761 N N . ALA A 1 93 ? 6.984 8.609 -5.012 1 97.62 93 ALA A N 1
ATOM 762 C CA . ALA A 1 93 ? 7.738 8.945 -6.215 1 97.62 93 ALA A CA 1
ATOM 763 C C . ALA A 1 93 ? 8.273 7.695 -6.902 1 97.62 93 ALA A C 1
ATOM 765 O O . ALA A 1 93 ? 8.727 6.762 -6.238 1 97.62 93 ALA A O 1
ATOM 766 N N . PRO A 1 94 ? 8.258 7.59 -8.203 1 97.94 94 PRO A N 1
ATOM 767 C CA . PRO A 1 94 ? 8.82 6.461 -8.945 1 97.94 94 PRO A CA 1
ATOM 768 C C . PRO A 1 94 ? 10.344 6.543 -9.086 1 97.94 94 PRO A C 1
ATOM 770 O O . PRO A 1 94 ? 10.945 7.547 -8.703 1 97.94 94 PRO A O 1
ATOM 773 N N . LYS A 1 95 ? 10.914 5.555 -9.562 1 97.81 95 LYS A N 1
ATOM 774 C CA . LYS A 1 95 ? 12.32 5.48 -9.945 1 97.81 95 LYS A CA 1
ATOM 775 C C . LYS A 1 95 ? 13.234 5.676 -8.742 1 97.81 95 LYS A C 1
ATOM 777 O O . LYS A 1 95 ? 14.297 6.293 -8.852 1 97.81 95 LYS A O 1
ATOM 782 N N . ASN A 1 96 ? 12.727 5.215 -7.629 1 98.19 96 ASN A N 1
ATOM 783 C CA . ASN A 1 96 ? 13.586 5.316 -6.453 1 98.19 96 ASN A CA 1
ATOM 784 C C . ASN A 1 96 ? 14.453 4.074 -6.285 1 98.19 96 ASN A C 1
ATOM 786 O O . ASN A 1 96 ? 13.992 2.953 -6.512 1 98.19 96 ASN A O 1
ATOM 790 N N . PHE A 1 97 ? 15.758 4.191 -5.824 1 98.81 97 PHE A N 1
ATOM 791 C CA . PHE A 1 97 ? 16.781 3.193 -5.551 1 98.81 97 PHE A CA 1
ATOM 792 C C . PHE A 1 97 ? 17.281 2.555 -6.844 1 98.81 97 PHE A C 1
ATOM 794 O O . PHE A 1 97 ? 16.875 1.438 -7.184 1 98.81 97 PHE A O 1
ATOM 801 N N . ARG A 1 98 ? 18.078 3.156 -7.516 1 98.75 98 ARG A N 1
ATOM 802 C CA . ARG A 1 98 ? 18.703 2.646 -8.734 1 98.75 98 ARG A CA 1
ATOM 803 C C . ARG A 1 98 ? 20.219 2.604 -8.586 1 98.75 98 ARG A C 1
ATOM 805 O O . ARG A 1 98 ? 20.828 3.566 -8.117 1 98.75 98 ARG A O 1
ATOM 812 N N . ARG A 1 99 ? 20.734 1.481 -8.867 1 98.75 99 ARG A N 1
ATOM 813 C CA . ARG A 1 99 ? 22.172 1.298 -8.797 1 98.75 99 ARG A CA 1
ATOM 814 C C . ARG A 1 99 ? 22.688 1.565 -7.387 1 98.75 99 ARG A C 1
ATOM 816 O O . ARG A 1 99 ? 23.688 2.275 -7.211 1 98.75 99 ARG A O 1
ATOM 823 N N . CYS A 1 100 ? 21.906 1.119 -6.453 1 98.88 100 CYS A N 1
ATOM 824 C CA . CYS A 1 100 ? 22.25 1.259 -5.043 1 98.88 100 CYS A CA 1
ATOM 825 C C . CYS A 1 100 ? 22.844 -0.04 -4.496 1 98.88 100 CYS A C 1
ATOM 827 O O . CYS A 1 100 ? 22.641 -1.108 -5.074 1 98.88 100 CYS A O 1
ATOM 829 N N . HIS A 1 101 ? 23.656 0.077 -3.439 1 98.81 101 HIS A N 1
ATOM 830 C CA . HIS A 1 101 ? 24.188 -1.074 -2.727 1 98.81 101 HIS A CA 1
ATOM 831 C C . HIS A 1 101 ? 23.766 -1.065 -1.263 1 98.81 101 HIS A C 1
ATOM 833 O O . HIS A 1 101 ? 23.891 -0.046 -0.581 1 98.81 101 HIS A O 1
ATOM 839 N N . ASP A 1 102 ? 23.266 -2.162 -0.784 1 98.88 102 ASP A N 1
ATOM 840 C CA . ASP A 1 102 ? 22.844 -2.33 0.606 1 98.88 102 ASP A CA 1
ATOM 841 C C . ASP A 1 102 ? 21.672 -1.417 0.943 1 98.88 102 ASP A C 1
ATOM 843 O O . ASP A 1 102 ? 21.844 -0.406 1.628 1 98.88 102 ASP A O 1
ATOM 847 N N . VAL A 1 103 ? 20.516 -1.822 0.497 1 98.94 103 VAL A N 1
ATOM 848 C CA . VAL A 1 103 ? 19.266 -1.081 0.661 1 98.94 103 VAL A CA 1
ATOM 849 C C . VAL A 1 103 ? 18.312 -1.86 1.567 1 98.94 103 VAL A C 1
ATOM 851 O O . VAL A 1 103 ? 18.047 -3.037 1.324 1 98.94 103 VAL A O 1
ATOM 854 N N . THR A 1 104 ? 17.859 -1.25 2.645 1 98.94 104 THR A N 1
ATOM 855 C CA . THR A 1 104 ? 16.875 -1.874 3.512 1 98.94 104 THR A CA 1
ATOM 856 C C . THR A 1 104 ? 15.594 -1.04 3.559 1 98.94 104 THR A C 1
ATOM 858 O O . THR A 1 104 ? 15.633 0.152 3.869 1 98.94 104 THR A O 1
ATOM 861 N N . LEU A 1 105 ? 14.477 -1.604 3.201 1 98.94 105 LEU A N 1
ATOM 862 C CA . LEU A 1 105 ? 13.156 -1.007 3.367 1 98.94 105 LEU A CA 1
ATOM 863 C C . LEU A 1 105 ? 12.32 -1.813 4.348 1 98.94 105 LEU A C 1
ATOM 865 O O . LEU A 1 105 ? 12.125 -3.018 4.168 1 98.94 105 LEU A O 1
ATOM 869 N N . LYS A 1 106 ? 11.891 -1.184 5.434 1 98.88 106 LYS A N 1
ATOM 870 C CA . LYS A 1 106 ? 11.039 -1.822 6.434 1 98.88 106 LYS A CA 1
ATOM 871 C C . LYS A 1 106 ? 9.758 -1.024 6.656 1 98.88 106 LYS A C 1
ATOM 873 O O . LYS A 1 106 ? 9.805 0.142 7.055 1 98.88 106 LYS A O 1
ATOM 878 N N . HIS A 1 107 ? 8.602 -1.615 6.434 1 98.44 107 HIS A N 1
ATOM 879 C CA . HIS A 1 107 ? 7.301 -0.973 6.582 1 98.44 107 HIS A CA 1
ATOM 880 C C . HIS A 1 107 ? 7.211 0.29 5.73 1 98.44 107 HIS A C 1
ATOM 882 O O . HIS A 1 107 ? 7.012 1.387 6.258 1 98.44 107 HIS A O 1
ATOM 888 N N . VAL A 1 108 ? 7.387 0.044 4.426 1 98.81 108 VAL A N 1
ATOM 889 C CA . VAL A 1 108 ? 7.387 1.122 3.443 1 98.81 108 VAL A CA 1
ATOM 890 C C . VAL A 1 108 ? 6.324 0.847 2.379 1 98.81 108 VAL A C 1
ATOM 892 O O . VAL A 1 108 ? 6.117 -0.302 1.984 1 98.81 108 VAL A O 1
ATOM 895 N N . SER A 1 109 ? 5.617 1.852 2.016 1 98.75 109 SER A N 1
ATOM 896 C CA . SER A 1 109 ? 4.645 1.739 0.936 1 98.75 109 SER A CA 1
ATOM 897 C C . SER A 1 109 ? 5.07 2.547 -0.284 1 98.75 109 SER A C 1
ATOM 899 O O . SER A 1 109 ? 5.52 3.689 -0.153 1 98.75 109 SER A O 1
ATOM 901 N N . LEU A 1 110 ? 4.996 1.959 -1.433 1 98.81 110 LEU A N 1
ATOM 902 C CA . LEU A 1 110 ? 5.332 2.574 -2.711 1 98.81 110 LEU A CA 1
ATOM 903 C C . LEU A 1 110 ? 4.18 2.443 -3.699 1 98.81 110 LEU A C 1
ATOM 905 O O . LEU A 1 110 ? 4.176 1.538 -4.539 1 98.81 110 LEU A O 1
ATOM 909 N N . PRO A 1 111 ? 3.283 3.398 -3.646 1 98.44 111 PRO A N 1
ATOM 910 C CA . PRO A 1 111 ? 2.104 3.268 -4.504 1 98.44 111 PRO A CA 1
ATOM 911 C C . PRO A 1 111 ? 2.422 3.471 -5.984 1 98.44 111 PRO A C 1
ATOM 913 O O . PRO A 1 111 ? 1.607 3.131 -6.844 1 98.44 111 PRO A O 1
ATOM 916 N N . ASN A 1 112 ? 3.514 4.047 -6.293 1 98 112 ASN A N 1
ATOM 917 C CA . ASN A 1 112 ? 4.074 4.168 -7.637 1 98 112 ASN A CA 1
ATOM 918 C C . ASN A 1 112 ? 5.531 3.719 -7.676 1 98 112 ASN A C 1
ATOM 920 O O . ASN A 1 112 ? 6.441 4.551 -7.688 1 98 112 ASN A O 1
ATOM 924 N N . ALA A 1 113 ? 5.695 2.457 -7.867 1 98.25 113 ALA A N 1
ATOM 925 C CA . ALA A 1 113 ? 7.027 1.866 -7.766 1 98.25 113 ALA A CA 1
ATOM 926 C C . ALA A 1 113 ? 7.594 1.551 -9.148 1 98.25 113 ALA A C 1
ATOM 928 O O . ALA A 1 113 ? 8.398 0.624 -9.297 1 98.25 113 ALA A O 1
ATOM 929 N N . ALA A 1 114 ? 7.145 2.268 -10.164 1 97.81 114 ALA A N 1
ATOM 930 C CA . ALA A 1 114 ? 7.715 2.074 -11.5 1 97.81 114 ALA A CA 1
ATOM 931 C C . ALA A 1 114 ? 9.227 2.309 -11.484 1 97.81 114 ALA A C 1
ATOM 933 O O . ALA A 1 114 ? 9.695 3.312 -10.953 1 97.81 114 ALA A O 1
ATOM 934 N N . GLU A 1 115 ? 9.914 1.371 -12.031 1 97.44 115 GLU A N 1
ATOM 935 C CA . GLU A 1 115 ? 11.367 1.44 -12.18 1 97.44 115 GLU A CA 1
ATOM 936 C C . GLU A 1 115 ? 12.055 1.586 -10.828 1 97.44 115 GLU A C 1
ATOM 938 O O . GLU A 1 115 ? 13.07 2.277 -10.711 1 97.44 115 GLU A O 1
ATOM 943 N N . THR A 1 116 ? 11.516 1.049 -9.852 1 98.81 116 THR A N 1
ATOM 944 C CA . THR A 1 116 ? 12.062 1.095 -8.508 1 98.81 116 THR A CA 1
ATOM 945 C C . THR A 1 116 ? 12.961 -0.115 -8.25 1 98.81 116 THR A C 1
ATOM 947 O O . THR A 1 116 ? 12.641 -1.229 -8.664 1 98.81 116 THR A O 1
ATOM 950 N N . LEU A 1 117 ? 14.055 0.01 -7.551 1 98.81 117 LEU A N 1
ATOM 951 C CA . LEU A 1 117 ? 15.047 -1.012 -7.23 1 98.81 117 LEU A CA 1
ATOM 952 C C . LEU A 1 117 ? 15.633 -1.621 -8.5 1 98.81 117 LEU A C 1
ATOM 954 O O . LEU A 1 117 ? 15.648 -2.844 -8.656 1 98.81 117 LEU A O 1
ATOM 958 N N . TRP A 1 118 ? 16.156 -0.743 -9.352 1 98.81 118 TRP A N 1
ATOM 959 C CA . TRP A 1 118 ? 16.781 -1.198 -10.586 1 98.81 118 TRP A CA 1
ATOM 960 C C . TRP A 1 118 ? 18.297 -1.319 -10.406 1 98.81 118 TRP A C 1
ATOM 962 O O . TRP A 1 118 ? 18.953 -0.385 -9.938 1 98.81 118 TRP A O 1
ATOM 972 N N . SER A 1 119 ? 18.812 -2.432 -10.734 1 98.88 119 SER A N 1
ATOM 973 C CA . SER A 1 119 ? 20.25 -2.672 -10.727 1 98.88 119 SER A CA 1
ATOM 974 C C . SER A 1 119 ? 20.844 -2.4 -9.359 1 98.88 119 SER A C 1
ATOM 976 O O . SER A 1 119 ? 21.859 -1.713 -9.242 1 98.88 119 SER A O 1
ATOM 978 N N . CYS A 1 120 ? 20.188 -2.873 -8.367 1 98.94 120 CYS A N 1
ATOM 979 C CA . CYS A 1 120 ? 20.672 -2.748 -6.996 1 98.94 120 CYS A CA 1
ATOM 980 C C . CYS A 1 120 ? 21.344 -4.035 -6.535 1 98.94 120 CYS A C 1
ATOM 982 O O . CYS A 1 120 ? 21.094 -5.102 -7.102 1 98.94 120 CYS A O 1
ATOM 984 N N . ASP A 1 121 ? 22.266 -3.912 -5.578 1 98.94 121 ASP A N 1
ATOM 985 C CA . ASP A 1 121 ? 22.984 -5.043 -4.992 1 98.94 121 ASP A CA 1
ATOM 986 C C . ASP A 1 121 ? 22.844 -5.047 -3.469 1 98.94 121 ASP A C 1
ATOM 988 O O . ASP A 1 121 ? 23.281 -4.113 -2.797 1 98.94 121 ASP A O 1
ATOM 992 N N . GLY A 1 122 ? 22.344 -6.105 -2.943 1 98.88 122 GLY A N 1
ATOM 993 C CA . GLY A 1 122 ? 22.125 -6.168 -1.508 1 98.88 122 GLY A CA 1
ATOM 994 C C . GLY A 1 122 ? 20.891 -5.41 -1.06 1 98.88 122 GLY A C 1
ATOM 995 O O . GLY A 1 122 ? 20.984 -4.293 -0.551 1 98.88 122 GLY A O 1
ATOM 996 N N . VAL A 1 123 ? 19.656 -6.074 -1.185 1 98.94 123 VAL A N 1
ATOM 997 C CA . VAL A 1 123 ? 18.391 -5.426 -0.848 1 98.94 123 VAL A CA 1
ATOM 998 C C . VAL A 1 123 ? 17.625 -6.277 0.164 1 98.94 123 VAL A C 1
ATOM 1000 O O . VAL A 1 123 ? 17.516 -7.496 0.001 1 98.94 123 VAL A O 1
ATOM 1003 N N . LYS A 1 124 ? 17.234 -5.66 1.238 1 98.94 124 LYS A N 1
ATOM 1004 C CA . LYS A 1 124 ? 16.359 -6.293 2.219 1 98.94 124 LYS A CA 1
ATOM 1005 C C . LYS A 1 124 ? 15.016 -5.574 2.305 1 98.94 124 LYS A C 1
ATOM 1007 O O . LYS A 1 124 ? 14.969 -4.367 2.555 1 98.94 124 LYS A O 1
ATOM 1012 N N . LEU A 1 125 ? 13.992 -6.273 2.059 1 98.94 125 LEU A N 1
ATOM 1013 C CA . LEU A 1 125 ? 12.641 -5.754 2.223 1 98.94 125 LEU A CA 1
ATOM 1014 C C . LEU A 1 125 ? 11.906 -6.5 3.332 1 98.94 125 LEU A C 1
ATOM 1016 O O . LEU A 1 125 ? 12.016 -7.723 3.447 1 98.94 125 LEU A O 1
ATOM 1020 N N . ASP A 1 126 ? 11.234 -5.789 4.168 1 98.88 126 ASP A N 1
ATOM 1021 C CA . ASP A 1 126 ? 10.375 -6.367 5.199 1 98.88 126 ASP A CA 1
ATOM 1022 C C . ASP A 1 126 ? 9.102 -5.547 5.379 1 98.88 126 ASP A C 1
ATOM 1024 O O . ASP A 1 126 ? 9.148 -4.406 5.844 1 98.88 126 ASP A O 1
ATOM 1028 N N . ASP A 1 127 ? 7.922 -6.152 5.023 1 98.62 127 ASP A N 1
ATOM 1029 C CA . ASP A 1 127 ? 6.633 -5.477 5.152 1 98.62 127 ASP A CA 1
ATOM 1030 C C . ASP A 1 127 ? 6.562 -4.254 4.242 1 98.62 127 ASP A C 1
ATOM 1032 O O . ASP A 1 127 ? 6.426 -3.123 4.719 1 98.62 127 ASP A O 1
ATOM 1036 N N . VAL A 1 128 ? 6.641 -4.578 2.943 1 98.88 128 VAL A N 1
ATOM 1037 C CA . VAL A 1 128 ? 6.621 -3.555 1.905 1 98.88 128 VAL A CA 1
ATOM 1038 C C . VAL A 1 128 ? 5.438 -3.791 0.969 1 98.88 128 VAL A C 1
ATOM 1040 O O . VAL A 1 128 ? 5.125 -4.938 0.63 1 98.88 128 VAL A O 1
ATOM 1043 N N . THR A 1 129 ? 4.691 -2.76 0.715 1 98.88 129 THR A N 1
ATOM 1044 C CA . THR A 1 129 ? 3.672 -2.779 -0.328 1 98.88 129 THR A CA 1
ATOM 1045 C C . THR A 1 129 ? 4.086 -1.904 -1.507 1 98.88 129 THR A C 1
ATOM 1047 O O . THR A 1 129 ? 4.477 -0.75 -1.322 1 98.88 129 THR A O 1
ATOM 1050 N N . ALA A 1 130 ? 4.078 -2.449 -2.717 1 98.88 130 ALA A N 1
ATOM 1051 C CA . ALA A 1 130 ? 4.539 -1.697 -3.881 1 98.88 130 ALA A CA 1
ATOM 1052 C C . ALA A 1 130 ? 3.654 -1.965 -5.094 1 98.88 130 ALA A C 1
ATOM 1054 O O . ALA A 1 130 ? 3.168 -3.082 -5.281 1 98.88 130 ALA A O 1
ATOM 1055 N N . LYS A 1 131 ? 3.43 -0.984 -5.816 1 98.81 131 LYS A N 1
ATOM 1056 C CA . LYS A 1 131 ? 2.773 -1.114 -7.117 1 98.81 131 LYS A CA 1
ATOM 1057 C C . LYS A 1 131 ? 3.602 -0.457 -8.219 1 98.81 131 LYS A C 1
ATOM 1059 O O . LYS A 1 131 ? 3.902 0.736 -8.148 1 98.81 131 LYS A O 1
ATOM 1064 N N . GLY A 1 132 ? 3.951 -1.227 -9.195 1 98.25 132 GLY A N 1
ATOM 1065 C CA . GLY A 1 132 ? 4.707 -0.687 -10.312 1 98.25 132 GLY A CA 1
ATOM 1066 C C . GLY A 1 132 ? 5.324 -1.76 -11.188 1 98.25 132 GLY A C 1
ATOM 1067 O O . GLY A 1 132 ? 5.609 -2.863 -10.719 1 98.25 132 GLY A O 1
ATOM 1068 N N . ASP A 1 133 ? 5.594 -1.389 -12.43 1 98.56 133 ASP A N 1
ATOM 1069 C CA . ASP A 1 133 ? 6.199 -2.316 -13.375 1 98.56 133 ASP A CA 1
ATOM 1070 C C . ASP A 1 133 ? 7.723 -2.328 -13.234 1 98.56 133 ASP A C 1
ATOM 1072 O O . ASP A 1 133 ? 8.32 -1.331 -12.828 1 98.56 133 ASP A O 1
ATOM 1076 N N . TYR A 1 134 ? 8.281 -3.475 -13.578 1 98.62 134 TYR A N 1
ATOM 1077 C CA . TYR A 1 134 ? 9.727 -3.662 -13.625 1 98.62 134 TYR A CA 1
ATOM 1078 C C . TYR A 1 134 ? 10.352 -3.418 -12.258 1 98.62 134 TYR A C 1
ATOM 1080 O O . TYR A 1 134 ? 11.461 -2.885 -12.164 1 98.62 134 TYR A O 1
ATOM 1088 N N . PHE A 1 135 ? 9.633 -3.736 -11.234 1 98.88 135 PHE A N 1
ATOM 1089 C CA . PHE A 1 135 ? 10.148 -3.68 -9.875 1 98.88 135 PHE A CA 1
ATOM 1090 C C . PHE A 1 135 ? 11.344 -4.605 -9.711 1 98.88 135 PHE A C 1
ATOM 1092 O O . PHE A 1 135 ? 11.289 -5.777 -10.086 1 98.88 135 PHE A O 1
ATOM 1099 N N . ALA A 1 136 ? 12.531 -4.121 -9.289 1 98.88 136 ALA A N 1
ATOM 1100 C CA . ALA A 1 136 ? 13.75 -4.824 -8.898 1 98.88 136 ALA A CA 1
ATOM 1101 C C . ALA A 1 136 ? 14.484 -5.375 -10.125 1 98.88 136 ALA A C 1
ATOM 1103 O O . ALA A 1 136 ? 15.172 -6.391 -10.031 1 98.88 136 ALA A O 1
ATOM 1104 N N . MET A 1 137 ? 14.297 -4.711 -11.25 1 98.81 137 MET A N 1
ATOM 1105 C CA . MET A 1 137 ? 14.922 -5.16 -12.492 1 98.81 137 MET A CA 1
ATOM 1106 C C . MET A 1 137 ? 16.438 -5.258 -12.336 1 98.81 137 MET A C 1
ATOM 1108 O O . MET A 1 137 ? 17.078 -4.324 -11.852 1 98.81 137 MET A O 1
ATOM 1112 N N . ASN A 1 138 ? 17.016 -6.391 -12.648 1 98.88 138 ASN A N 1
ATOM 1113 C CA . ASN A 1 138 ? 18.438 -6.645 -12.727 1 98.88 138 ASN A CA 1
ATOM 1114 C C . ASN A 1 138 ? 19.125 -6.453 -11.375 1 98.88 138 ASN A C 1
ATOM 1116 O O . ASN A 1 138 ? 20.281 -6.055 -11.305 1 98.88 138 ASN A O 1
ATOM 1120 N N . SER A 1 139 ? 18.406 -6.602 -10.32 1 98.94 139 SER A N 1
ATOM 1121 C CA . SER A 1 139 ? 18.984 -6.516 -8.984 1 98.94 139 SER A CA 1
ATOM 1122 C C . SER A 1 139 ? 19.5 -7.871 -8.516 1 98.94 139 SER A C 1
ATOM 1124 O O . SER A 1 139 ? 19.172 -8.906 -9.109 1 98.94 139 SER A O 1
ATOM 1126 N N . GLU A 1 140 ? 20.391 -7.906 -7.531 1 98.88 140 GLU A N 1
ATOM 1127 C CA . GLU A 1 140 ? 20.938 -9.172 -7.059 1 98.88 140 GLU A CA 1
ATOM 1128 C C . GLU A 1 140 ? 21.094 -9.172 -5.539 1 98.88 140 GLU A C 1
ATOM 1130 O O . GLU A 1 140 ? 21.156 -8.109 -4.914 1 98.88 140 GLU A O 1
ATOM 1135 N N . ASN A 1 141 ? 21.125 -10.305 -5 1 98.94 141 ASN A N 1
ATOM 1136 C CA . ASN A 1 141 ? 21.359 -10.516 -3.574 1 98.94 141 ASN A CA 1
ATOM 1137 C C . ASN A 1 141 ? 20.297 -9.828 -2.723 1 98.94 141 ASN A C 1
ATOM 1139 O O . ASN A 1 141 ? 20.609 -8.93 -1.938 1 98.94 141 ASN A O 1
ATOM 1143 N N . MET A 1 142 ? 19.109 -10.328 -2.879 1 98.94 142 MET A N 1
ATOM 1144 C CA . MET A 1 142 ? 17.984 -9.742 -2.156 1 98.94 142 MET A CA 1
ATOM 1145 C C . MET A 1 142 ? 17.375 -10.75 -1.195 1 98.94 142 MET A C 1
ATOM 1147 O O . MET A 1 142 ? 17.328 -11.953 -1.487 1 98.94 142 MET A O 1
ATOM 1151 N N . VAL A 1 143 ? 16.938 -10.32 -0.024 1 99 143 VAL A N 1
ATOM 1152 C CA . VAL A 1 143 ? 16.109 -11.07 0.911 1 99 143 VAL A CA 1
ATOM 1153 C C . VAL A 1 143 ? 14.828 -10.297 1.212 1 99 143 VAL A C 1
ATOM 1155 O O . VAL A 1 143 ? 14.883 -9.172 1.713 1 99 143 VAL A O 1
ATOM 1158 N N . ILE A 1 144 ? 13.68 -10.906 0.912 1 98.94 144 ILE A N 1
ATOM 1159 C CA . ILE A 1 144 ? 12.406 -10.203 0.947 1 98.94 144 ILE A CA 1
ATOM 1160 C C . ILE A 1 144 ? 11.422 -10.961 1.844 1 98.94 144 ILE A C 1
ATOM 1162 O O . ILE A 1 144 ? 11.25 -12.172 1.698 1 98.94 144 ILE A O 1
ATOM 1166 N N . HIS A 1 145 ? 10.898 -10.281 2.814 1 98.94 145 HIS A N 1
ATOM 1167 C CA . HIS A 1 145 ? 9.852 -10.805 3.674 1 98.94 145 HIS A CA 1
ATOM 1168 C C . HIS A 1 145 ? 8.594 -9.945 3.605 1 98.94 145 HIS A C 1
ATOM 1170 O O . HIS A 1 145 ? 8.672 -8.719 3.723 1 98.94 145 HIS A O 1
ATOM 1176 N N . ASN A 1 146 ? 7.383 -10.57 3.4 1 98.62 146 ASN A N 1
ATOM 1177 C CA . ASN A 1 146 ? 6.109 -9.875 3.527 1 98.62 146 ASN A CA 1
ATOM 1178 C C . ASN A 1 146 ? 5.992 -8.734 2.525 1 98.62 146 ASN A C 1
ATOM 1180 O O . ASN A 1 146 ? 5.695 -7.598 2.902 1 98.62 146 ASN A O 1
ATOM 1184 N N . LEU A 1 147 ? 6.176 -9.094 1.283 1 98.88 147 LEU A N 1
ATOM 1185 C CA . LEU A 1 147 ? 5.977 -8.172 0.174 1 98.88 147 LEU A CA 1
ATOM 1186 C C . LEU A 1 147 ? 4.629 -8.406 -0.496 1 98.88 147 LEU A C 1
ATOM 1188 O O . LEU A 1 147 ? 4.258 -9.555 -0.77 1 98.88 147 LEU A O 1
ATOM 1192 N N . THR A 1 148 ? 3.811 -7.371 -0.6 1 98.88 148 THR A N 1
ATOM 1193 C CA . THR A 1 148 ? 2.689 -7.367 -1.532 1 98.88 148 THR A CA 1
ATOM 1194 C C . THR A 1 148 ? 2.998 -6.496 -2.748 1 98.88 148 THR A C 1
ATOM 1196 O O . THR A 1 148 ? 3.221 -5.293 -2.613 1 98.88 148 THR A O 1
ATOM 1199 N N . LEU A 1 149 ? 3.066 -7.098 -3.912 1 98.88 149 LEU A N 1
ATOM 1200 C CA . LEU A 1 149 ? 3.521 -6.41 -5.117 1 98.88 149 LEU A CA 1
ATOM 1201 C C . LEU A 1 149 ? 2.473 -6.492 -6.219 1 98.88 149 LEU A C 1
ATOM 1203 O O . LEU A 1 149 ? 1.95 -7.574 -6.504 1 98.88 149 LEU A O 1
ATOM 1207 N N . TYR A 1 150 ? 2.148 -5.383 -6.75 1 98.69 150 TYR A N 1
ATOM 1208 C CA . TYR A 1 150 ? 1.272 -5.266 -7.914 1 98.69 150 TYR A CA 1
ATOM 1209 C C . TYR A 1 150 ? 2.041 -4.758 -9.125 1 98.69 150 TYR A C 1
ATOM 1211 O O . TYR A 1 150 ? 2.766 -3.764 -9.039 1 98.69 150 TYR A O 1
ATOM 1219 N N . GLY A 1 151 ? 1.891 -5.418 -10.242 1 97.94 151 GLY A N 1
ATOM 1220 C CA . GLY A 1 151 ? 2.496 -4.859 -11.445 1 97.94 151 GLY A CA 1
ATOM 1221 C C . GLY A 1 151 ? 2.891 -5.918 -12.461 1 97.94 151 GLY A C 1
ATOM 1222 O O . GLY A 1 151 ? 2.324 -7.012 -12.477 1 97.94 151 GLY A O 1
ATOM 1223 N N . ASN A 1 152 ? 3.805 -5.57 -13.367 1 98.56 152 ASN A N 1
ATOM 1224 C CA . ASN A 1 152 ? 4.297 -6.453 -14.422 1 98.56 152 ASN A CA 1
ATOM 1225 C C . ASN A 1 152 ? 5.824 -6.477 -14.461 1 98.56 152 ASN A C 1
ATOM 1227 O O . ASN A 1 152 ? 6.477 -5.508 -14.07 1 98.56 152 ASN A O 1
ATOM 1231 N N . TYR A 1 153 ? 6.328 -7.586 -14.953 1 98.62 153 TYR A N 1
ATOM 1232 C CA . TYR A 1 153 ? 7.754 -7.746 -15.211 1 98.62 153 TYR A CA 1
ATOM 1233 C C . TYR A 1 153 ? 8.562 -7.574 -13.93 1 98.62 153 TYR A C 1
ATOM 1235 O O . TYR A 1 153 ? 9.656 -7.012 -13.945 1 98.62 153 TYR A O 1
ATOM 1243 N N . SER A 1 154 ? 7.988 -7.984 -12.867 1 98.75 154 SER A N 1
ATOM 1244 C CA . SER A 1 154 ? 8.695 -7.875 -11.594 1 98.75 154 SER A CA 1
ATOM 1245 C C . SER A 1 154 ? 9.875 -8.836 -11.531 1 98.75 154 SER A C 1
ATOM 1247 O O . SER A 1 154 ? 9.773 -9.984 -11.984 1 98.75 154 SER A O 1
ATOM 1249 N N . PHE A 1 155 ? 11.047 -8.398 -11.055 1 98.94 155 PHE A N 1
ATOM 1250 C CA . PHE A 1 155 ? 12.242 -9.195 -10.789 1 98.94 155 PHE A CA 1
ATOM 1251 C C . PHE A 1 155 ? 12.852 -9.711 -12.086 1 98.94 155 PHE A C 1
ATOM 1253 O O . PHE A 1 155 ? 13.398 -10.812 -12.125 1 98.94 155 PHE A O 1
ATOM 1260 N N . ASP A 1 156 ? 12.602 -8.969 -13.148 1 98.88 156 ASP A N 1
ATOM 1261 C CA . ASP A 1 156 ? 13.258 -9.328 -14.398 1 98.88 156 ASP A CA 1
ATOM 1262 C C . ASP A 1 156 ? 14.773 -9.25 -14.266 1 98.88 156 ASP A C 1
ATOM 1264 O O . ASP A 1 156 ? 15.312 -8.211 -13.883 1 98.88 156 ASP A O 1
ATOM 1268 N N . GLY A 1 157 ? 15.414 -10.328 -14.469 1 98.88 157 GLY A N 1
ATOM 1269 C CA . GLY A 1 157 ? 16.859 -10.344 -14.516 1 98.88 157 GLY A CA 1
ATOM 1270 C C . GLY A 1 157 ? 17.516 -10.398 -13.148 1 98.88 157 GLY A C 1
ATOM 1271 O O . GLY A 1 157 ? 18.719 -10.211 -13.016 1 98.88 157 GLY A O 1
ATOM 1272 N N . VAL A 1 158 ? 16.781 -10.734 -12.156 1 98.94 158 VAL A N 1
ATOM 1273 C CA . VAL A 1 158 ? 17.359 -10.734 -10.812 1 98.94 158 VAL A CA 1
ATOM 1274 C C . VAL A 1 158 ? 18.219 -11.984 -10.625 1 98.94 158 VAL A C 1
ATOM 1276 O O . VAL A 1 158 ? 18.016 -12.992 -11.305 1 98.94 158 VAL A O 1
ATOM 1279 N N . LYS A 1 159 ? 19.141 -11.906 -9.727 1 98.94 159 LYS A N 1
ATOM 1280 C CA . LYS A 1 159 ? 19.984 -13.031 -9.344 1 98.94 159 LYS A CA 1
ATOM 1281 C C . LYS A 1 159 ? 20.109 -13.141 -7.828 1 98.94 159 LYS A C 1
ATOM 1283 O O . LYS A 1 159 ? 20.25 -12.133 -7.137 1 98.94 159 LYS A O 1
ATOM 1288 N N . ASN A 1 160 ? 20.078 -14.312 -7.32 1 98.94 160 ASN A N 1
ATOM 1289 C CA . ASN A 1 160 ? 20.281 -14.594 -5.902 1 98.94 160 ASN A CA 1
ATOM 1290 C C . ASN A 1 160 ? 19.281 -13.852 -5.031 1 98.94 160 ASN A C 1
ATOM 1292 O O . ASN A 1 160 ? 19.656 -13.016 -4.211 1 98.94 160 ASN A O 1
ATOM 1296 N N . VAL A 1 161 ? 18.078 -14.297 -5.176 1 98.94 161 VAL A N 1
ATOM 1297 C CA . VAL A 1 161 ? 16.984 -13.648 -4.453 1 98.94 161 VAL A CA 1
ATOM 1298 C C . VAL A 1 161 ? 16.203 -14.688 -3.641 1 98.94 161 VAL A C 1
ATOM 1300 O O . VAL A 1 161 ? 15.953 -15.797 -4.117 1 98.94 161 VAL A O 1
ATOM 1303 N N . GLU A 1 162 ? 15.945 -14.391 -2.41 1 98.94 162 GLU A N 1
ATOM 1304 C CA . GLU A 1 162 ? 15.109 -15.203 -1.53 1 98.94 162 GLU A CA 1
ATOM 1305 C C . GLU A 1 162 ? 13.875 -14.422 -1.073 1 98.94 162 GLU A C 1
ATOM 1307 O O . GLU A 1 162 ? 13.992 -13.305 -0.567 1 98.94 162 GLU A O 1
ATOM 1312 N N . ILE A 1 163 ? 12.664 -14.977 -1.291 1 98.94 163 ILE A N 1
ATOM 1313 C CA . ILE A 1 163 ? 11.406 -14.305 -0.96 1 98.94 163 ILE A CA 1
ATOM 1314 C C . ILE A 1 163 ? 10.594 -15.188 -0.018 1 98.94 163 ILE A C 1
ATOM 1316 O O . ILE A 1 163 ? 10.477 -16.391 -0.229 1 98.94 163 ILE A O 1
ATOM 1320 N N . HIS A 1 164 ? 10.031 -14.586 1.043 1 98.94 164 HIS A N 1
ATOM 1321 C CA . HIS A 1 164 ? 9.242 -15.32 2.029 1 98.94 164 HIS A CA 1
ATOM 1322 C C . HIS A 1 164 ? 7.902 -14.641 2.275 1 98.94 164 HIS A C 1
ATOM 1324 O O . HIS A 1 164 ? 7.824 -13.414 2.338 1 98.94 164 HIS A O 1
ATOM 1330 N N . ASN A 1 165 ? 6.805 -15.406 2.418 1 98.62 165 ASN A N 1
ATOM 1331 C CA . ASN A 1 165 ? 5.516 -14.945 2.928 1 98.62 165 ASN A CA 1
ATOM 1332 C C . ASN A 1 165 ? 5.027 -13.711 2.172 1 98.62 165 ASN A C 1
ATOM 1334 O O . ASN A 1 165 ? 4.656 -12.711 2.785 1 98.62 165 ASN A O 1
ATOM 1338 N N . SER A 1 166 ? 4.984 -13.859 0.888 1 98.81 166 SER A N 1
ATOM 1339 C CA . SER A 1 166 ? 4.691 -12.688 0.069 1 98.81 166 SER A CA 1
ATOM 1340 C C . SER A 1 166 ? 3.566 -12.977 -0.921 1 98.81 166 SER A C 1
ATOM 1342 O O . SER A 1 166 ? 3.152 -14.125 -1.086 1 98.81 166 SER A O 1
ATOM 1344 N N . ARG A 1 167 ? 2.984 -11.914 -1.389 1 98.81 167 ARG A N 1
ATOM 1345 C CA . ARG A 1 167 ? 1.979 -11.945 -2.445 1 98.81 167 ARG A CA 1
ATOM 1346 C C . ARG A 1 167 ? 2.449 -11.164 -3.67 1 98.81 167 ARG A C 1
ATOM 1348 O O . ARG A 1 167 ? 2.631 -9.945 -3.605 1 98.81 167 ARG A O 1
ATOM 1355 N N . LEU A 1 168 ? 2.688 -11.883 -4.75 1 98.88 168 LEU A N 1
ATOM 1356 C CA . LEU A 1 168 ? 3.178 -11.273 -5.984 1 98.88 168 LEU A CA 1
ATOM 1357 C C . LEU A 1 168 ? 2.119 -11.344 -7.082 1 98.88 168 LEU A C 1
ATOM 1359 O O . LEU A 1 168 ? 1.914 -12.398 -7.684 1 98.88 168 LEU A O 1
ATOM 1363 N N . LEU A 1 169 ? 1.429 -10.32 -7.242 1 98.75 169 LEU A N 1
ATOM 1364 C CA . LEU A 1 169 ? 0.441 -10.18 -8.305 1 98.75 169 LEU A CA 1
ATOM 1365 C C . LEU A 1 169 ? 1.044 -9.484 -9.523 1 98.75 169 LEU A C 1
ATOM 1367 O O . LEU A 1 169 ? 0.859 -8.273 -9.703 1 98.75 169 LEU A O 1
ATOM 1371 N N . SER A 1 170 ? 1.743 -10.25 -10.32 1 98 170 SER A N 1
ATOM 1372 C CA . SER A 1 170 ? 2.58 -9.664 -11.359 1 98 170 SER A CA 1
ATOM 1373 C C . SER A 1 170 ? 2.645 -10.562 -12.586 1 98 170 SER A C 1
ATOM 1375 O O . SER A 1 170 ? 3.061 -11.719 -12.5 1 98 170 SER A O 1
ATOM 1377 N N . LYS A 1 171 ? 2.24 -10 -13.664 1 97.88 171 LYS A N 1
ATOM 1378 C CA . LYS A 1 171 ? 2.492 -10.672 -14.938 1 97.88 171 LYS A CA 1
ATOM 1379 C C . LYS A 1 171 ? 3.98 -10.664 -15.273 1 97.88 171 LYS A C 1
ATOM 1381 O O . LYS A 1 171 ? 4.684 -9.695 -14.977 1 97.88 171 LYS A O 1
ATOM 1386 N N . ASP A 1 172 ? 4.496 -11.742 -15.898 1 98.62 172 ASP A N 1
ATOM 1387 C CA . ASP A 1 172 ? 5.875 -11.82 -16.375 1 98.62 172 ASP A CA 1
ATOM 1388 C C . ASP A 1 172 ? 6.863 -11.711 -15.211 1 98.62 172 ASP A C 1
ATOM 1390 O O . ASP A 1 172 ? 7.922 -11.094 -15.352 1 98.62 172 ASP A O 1
ATOM 1394 N N . ALA A 1 173 ? 6.508 -12.211 -14.109 1 98.81 173 ALA A N 1
ATOM 1395 C CA . ALA A 1 173 ? 7.414 -12.164 -12.961 1 98.81 173 ALA A CA 1
ATOM 1396 C C . ALA A 1 173 ? 8.594 -13.117 -13.164 1 98.81 173 ALA A C 1
ATOM 1398 O O . ALA A 1 173 ? 8.422 -14.227 -13.68 1 98.81 173 ALA A O 1
ATOM 1399 N N . PHE A 1 174 ? 9.828 -12.758 -12.758 1 98.88 174 PHE A N 1
ATOM 1400 C CA . PHE A 1 174 ? 11.062 -13.531 -12.688 1 98.88 174 PHE A CA 1
ATOM 1401 C C . PHE A 1 174 ? 11.562 -13.875 -14.086 1 98.88 174 PHE A C 1
ATOM 1403 O O . PHE A 1 174 ? 12.211 -14.906 -14.281 1 98.88 174 PHE A O 1
ATOM 1410 N N . TRP A 1 175 ? 11.203 -13.016 -15.055 1 98.69 175 TRP A N 1
ATOM 1411 C CA . TRP A 1 175 ? 11.82 -13.195 -16.359 1 98.69 175 TRP A CA 1
ATOM 1412 C C . TRP A 1 175 ? 13.344 -13.102 -16.266 1 98.69 175 TRP A C 1
ATOM 1414 O O . TRP A 1 175 ? 13.875 -12.227 -15.586 1 98.69 175 TRP A O 1
ATOM 1424 N N . ASN A 1 176 ? 14.047 -14.094 -16.844 1 98.81 176 ASN A N 1
ATOM 1425 C CA . ASN A 1 176 ? 15.5 -14.086 -16.953 1 98.81 176 ASN A CA 1
ATOM 1426 C C . ASN A 1 176 ? 16.172 -14.141 -15.586 1 98.81 176 ASN A C 1
ATOM 1428 O O . ASN A 1 176 ? 17.312 -13.703 -15.43 1 98.81 176 ASN A O 1
ATOM 1432 N N . SER A 1 177 ? 15.492 -14.602 -14.641 1 98.88 177 SER A N 1
ATOM 1433 C CA . SER A 1 177 ? 16.062 -14.625 -13.297 1 98.88 177 SER A CA 1
ATOM 1434 C C . SER A 1 177 ? 16.984 -15.82 -13.109 1 98.88 177 SER A C 1
ATOM 1436 O O . SER A 1 177 ? 16.922 -16.797 -13.867 1 98.88 177 SER A O 1
ATOM 1438 N N . GLU A 1 178 ? 17.906 -15.711 -12.203 1 98.94 178 GLU A N 1
ATOM 1439 C CA . GLU A 1 178 ? 18.828 -16.797 -11.867 1 98.94 178 GLU A CA 1
ATOM 1440 C C . GLU A 1 178 ? 18.953 -16.953 -10.352 1 98.94 178 GLU A C 1
ATOM 1442 O O . GLU A 1 178 ? 19.188 -15.984 -9.633 1 98.94 178 GLU A O 1
ATOM 1447 N N . ASN A 1 179 ? 18.766 -18.109 -9.852 1 98.94 179 ASN A N 1
ATOM 1448 C CA . ASN A 1 179 ? 18.938 -18.453 -8.438 1 98.94 179 ASN A CA 1
ATOM 1449 C C . ASN A 1 179 ? 17.953 -17.672 -7.559 1 98.94 179 ASN A C 1
ATOM 1451 O O . ASN A 1 179 ? 18.359 -16.984 -6.629 1 98.94 179 ASN A O 1
ATOM 1455 N N . VAL A 1 180 ? 16.719 -17.922 -7.836 1 98.94 180 VAL A N 1
ATOM 1456 C CA . VAL A 1 180 ? 15.641 -17.328 -7.043 1 98.94 180 VAL A CA 1
ATOM 1457 C C . VAL A 1 180 ? 14.906 -18.422 -6.273 1 98.94 180 VAL A C 1
ATOM 1459 O O . VAL A 1 180 ? 14.625 -19.5 -6.82 1 98.94 180 VAL A O 1
ATOM 1462 N N . THR A 1 181 ? 14.68 -18.266 -4.992 1 99 181 THR A N 1
ATOM 1463 C CA . THR A 1 181 ? 13.859 -19.156 -4.18 1 99 181 THR A CA 1
ATOM 1464 C C . THR A 1 181 ? 12.711 -18.391 -3.525 1 99 181 THR A C 1
ATOM 1466 O O . THR A 1 181 ? 12.922 -17.328 -2.924 1 99 181 THR A O 1
ATOM 1469 N N . VAL A 1 182 ? 11.523 -18.891 -3.672 1 98.94 182 VAL A N 1
ATOM 1470 C CA . VAL A 1 182 ? 10.336 -18.297 -3.076 1 98.94 182 VAL A CA 1
ATOM 1471 C C . VAL A 1 182 ? 9.68 -19.297 -2.121 1 98.94 182 VAL A C 1
ATOM 1473 O O . VAL A 1 182 ? 9.453 -20.453 -2.48 1 98.94 182 VAL A O 1
ATOM 1476 N N . TYR A 1 183 ? 9.453 -18.859 -0.863 1 98.94 183 TYR A N 1
ATOM 1477 C CA . TYR A 1 183 ? 8.836 -19.719 0.148 1 98.94 183 TYR A CA 1
ATOM 1478 C C . TYR A 1 183 ? 7.48 -19.172 0.568 1 98.94 183 TYR A C 1
ATOM 1480 O O . TYR A 1 183 ? 7.309 -17.953 0.717 1 98.94 183 TYR A O 1
ATOM 1488 N N . ASP A 1 184 ? 6.504 -19.984 0.779 1 98.75 184 ASP A N 1
ATOM 1489 C CA . ASP A 1 184 ? 5.273 -19.688 1.503 1 98.75 184 ASP A CA 1
ATOM 1490 C C . ASP A 1 184 ? 4.59 -18.438 0.935 1 98.75 184 ASP A C 1
ATOM 1492 O O . ASP A 1 184 ? 4.215 -17.531 1.683 1 98.75 184 ASP A O 1
ATOM 1496 N N . SER A 1 185 ? 4.441 -18.438 -0.377 1 98.81 185 SER A N 1
ATOM 1497 C CA . SER A 1 185 ? 3.943 -17.219 -1.024 1 98.81 185 SER A CA 1
ATOM 1498 C C . SER A 1 185 ? 2.852 -17.547 -2.039 1 98.81 185 SER A C 1
ATOM 1500 O O . SER A 1 185 ? 2.643 -18.703 -2.383 1 98.81 185 SER A O 1
ATOM 1502 N N . PHE A 1 186 ? 2.135 -16.531 -2.348 1 98.69 186 PHE A N 1
ATOM 1503 C CA . PHE A 1 186 ? 1.141 -16.594 -3.412 1 98.69 186 PHE A CA 1
ATOM 1504 C C . PHE A 1 186 ? 1.62 -15.828 -4.641 1 98.69 186 PHE A C 1
ATOM 1506 O O . PHE A 1 186 ? 2.023 -14.664 -4.539 1 98.69 186 PHE A O 1
ATOM 1513 N N . LEU A 1 187 ? 1.642 -16.484 -5.801 1 98.75 187 LEU A N 1
ATOM 1514 C CA . LEU A 1 187 ? 2.053 -15.883 -7.062 1 98.75 187 LEU A CA 1
ATOM 1515 C C . LEU A 1 187 ? 0.933 -15.969 -8.094 1 98.75 187 LEU A C 1
ATOM 1517 O O . LEU A 1 187 ? 0.448 -17.062 -8.406 1 98.75 187 LEU A O 1
ATOM 1521 N N . SER A 1 188 ? 0.542 -14.852 -8.555 1 98.44 188 SER A N 1
ATOM 1522 C CA . SER A 1 188 ? -0.487 -14.828 -9.586 1 98.44 188 SER A CA 1
ATOM 1523 C C . SER A 1 188 ? -0.089 -13.906 -10.742 1 98.44 188 SER A C 1
ATOM 1525 O O . SER A 1 188 ? 0.23 -12.734 -10.531 1 98.44 188 SER A O 1
ATOM 1527 N N . GLY A 1 189 ? -0.118 -14.422 -11.945 1 97.44 189 GLY A N 1
ATOM 1528 C CA . GLY A 1 189 ? 0.184 -13.688 -13.164 1 97.44 189 GLY A CA 1
ATOM 1529 C C . GLY A 1 189 ? 0.574 -14.594 -14.32 1 97.44 189 GLY A C 1
ATOM 1530 O O . GLY A 1 189 ? 1.118 -15.68 -14.109 1 97.44 189 GLY A O 1
ATOM 1531 N N . GLU A 1 190 ? 0.415 -14.156 -15.516 1 97.94 190 GLU A N 1
ATOM 1532 C CA . GLU A 1 190 ? 0.771 -14.93 -16.703 1 97.94 190 GLU A CA 1
ATOM 1533 C C . GLU A 1 190 ? 2.283 -14.953 -16.906 1 97.94 190 GLU A C 1
ATOM 1535 O O . GLU A 1 190 ? 2.984 -14.023 -16.516 1 97.94 190 GLU A O 1
ATOM 1540 N N . TYR A 1 191 ? 2.803 -16.016 -17.422 1 98.5 191 TYR A N 1
ATOM 1541 C CA . TYR A 1 191 ? 4.164 -16.125 -17.938 1 98.5 191 TYR A CA 1
ATOM 1542 C C . TYR A 1 191 ? 5.18 -16.047 -16.797 1 98.5 191 TYR A C 1
ATOM 1544 O O . TYR A 1 191 ? 6.18 -15.344 -16.891 1 98.5 191 TYR A O 1
ATOM 1552 N N . LEU A 1 192 ? 4.855 -16.75 -15.727 1 98.62 192 LEU A N 1
ATOM 1553 C CA . LEU A 1 192 ? 5.707 -16.766 -14.539 1 98.62 192 LEU A CA 1
ATOM 1554 C C . LEU A 1 192 ? 7.023 -17.484 -14.828 1 98.62 192 LEU A C 1
ATOM 1556 O O . LEU A 1 192 ? 7.027 -18.641 -15.273 1 98.62 192 LEU A O 1
ATOM 1560 N N . GLY A 1 193 ? 8.195 -16.812 -14.719 1 98.75 193 GLY A N 1
ATOM 1561 C CA . GLY A 1 193 ? 9.508 -17.438 -14.641 1 98.75 193 GLY A CA 1
ATOM 1562 C C . GLY A 1 193 ? 10.125 -17.703 -16 1 98.75 193 GLY A C 1
ATOM 1563 O O . GLY A 1 193 ? 11.062 -18.484 -16.125 1 98.75 193 GLY A O 1
ATOM 1564 N N . TRP A 1 194 ? 9.625 -17 -17.062 1 98.75 194 TRP A N 1
ATOM 1565 C CA . TRP A 1 194 ? 10.109 -17.281 -18.406 1 98.75 194 TRP A CA 1
ATOM 1566 C C . TRP A 1 194 ? 11.602 -17.016 -18.516 1 98.75 194 TRP A C 1
ATOM 1568 O O . TRP A 1 194 ? 12.086 -15.953 -18.094 1 98.75 194 TRP A O 1
ATOM 1578 N N . ASN A 1 195 ? 12.344 -18.062 -18.984 1 98.75 195 ASN A N 1
ATOM 1579 C CA . ASN A 1 195 ? 13.773 -18 -19.25 1 98.75 195 ASN A CA 1
ATOM 1580 C C . ASN A 1 195 ? 14.578 -17.938 -17.953 1 98.75 195 ASN A C 1
ATOM 1582 O O . ASN A 1 195 ? 15.688 -17.391 -17.938 1 98.75 195 ASN A O 1
ATOM 1586 N N . ALA A 1 196 ? 14.062 -18.391 -16.906 1 98.88 196 ALA A N 1
ATOM 1587 C CA . ALA A 1 196 ? 14.766 -18.391 -15.625 1 98.88 196 ALA A CA 1
ATOM 1588 C C . ALA A 1 196 ? 15.688 -19.609 -15.516 1 98.88 196 ALA A C 1
ATOM 1590 O O . ALA A 1 196 ? 15.57 -20.547 -16.297 1 98.88 196 ALA A O 1
ATOM 1591 N N . LYS A 1 197 ? 16.641 -19.484 -14.68 1 98.94 197 LYS A N 1
ATOM 1592 C CA . LYS A 1 197 ? 17.547 -20.578 -14.32 1 98.94 197 LYS A CA 1
ATOM 1593 C C . LYS A 1 197 ? 17.578 -20.797 -12.812 1 98.94 197 LYS A C 1
ATOM 1595 O O . LYS A 1 197 ? 17.797 -19.844 -12.047 1 98.94 197 LYS A O 1
ATOM 1600 N N . ASN A 1 198 ? 17.344 -21.984 -12.359 1 98.94 198 ASN A N 1
ATOM 1601 C CA . ASN A 1 198 ? 17.391 -22.359 -10.945 1 98.94 198 ASN A CA 1
ATOM 1602 C C . ASN A 1 198 ? 16.359 -21.578 -10.133 1 98.94 198 ASN A C 1
ATOM 1604 O O . ASN A 1 198 ? 16.688 -20.984 -9.102 1 98.94 198 ASN A O 1
ATOM 1608 N N . LEU A 1 199 ? 15.117 -21.594 -10.633 1 98.94 199 LEU A N 1
ATOM 1609 C CA . LEU A 1 199 ? 13.984 -21.094 -9.867 1 98.94 199 LEU A CA 1
ATOM 1610 C C . LEU A 1 199 ? 13.422 -22.188 -8.945 1 98.94 199 LEU A C 1
ATOM 1612 O O . LEU A 1 199 ? 13.18 -23.312 -9.391 1 98.94 199 LEU A O 1
ATOM 1616 N N . THR A 1 200 ? 13.336 -21.891 -7.672 1 99 200 THR A N 1
ATOM 1617 C CA . THR A 1 200 ? 12.789 -22.828 -6.691 1 99 200 THR A CA 1
ATOM 1618 C C . THR A 1 200 ? 11.57 -22.234 -5.992 1 99 200 THR A C 1
ATOM 1620 O O . THR A 1 200 ? 11.633 -21.125 -5.469 1 99 200 THR A O 1
ATOM 1623 N N . LEU A 1 201 ? 10.484 -22.922 -6.008 1 98.94 201 LEU A N 1
ATOM 1624 C CA . LEU A 1 201 ? 9.258 -22.547 -5.3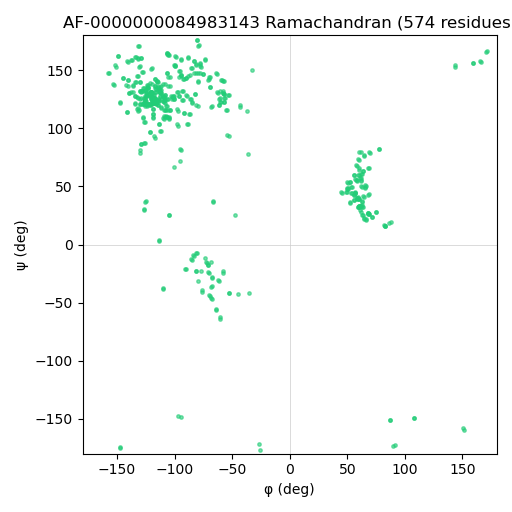2 1 98.94 201 LEU A CA 1
ATOM 1625 C C . LEU A 1 201 ? 8.898 -23.594 -4.254 1 98.94 201 LEU A C 1
ATOM 1627 O O . LEU A 1 201 ? 8.781 -24.781 -4.555 1 98.94 201 LEU A O 1
ATOM 1631 N N . VAL A 1 202 ? 8.789 -23.156 -2.994 1 98.94 202 VAL A N 1
ATOM 1632 C CA . VAL A 1 202 ? 8.5 -24.078 -1.897 1 98.94 202 VAL A CA 1
ATOM 1633 C C . VAL A 1 202 ? 7.242 -23.625 -1.162 1 98.94 202 VAL A C 1
ATOM 1635 O O . VAL A 1 202 ? 7.176 -22.516 -0.654 1 98.94 202 VAL A O 1
ATOM 1638 N N . ASN A 1 203 ? 6.258 -24.469 -1.113 1 98.75 203 ASN A N 1
ATOM 1639 C CA . ASN A 1 203 ? 5 -24.219 -0.417 1 98.75 203 ASN A CA 1
ATOM 1640 C C . ASN A 1 203 ? 4.328 -22.938 -0.92 1 98.75 203 ASN A C 1
ATOM 1642 O O . ASN A 1 203 ? 3.904 -22.109 -0.124 1 98.75 203 ASN A O 1
ATOM 1646 N N . CYS A 1 204 ? 4.32 -22.828 -2.242 1 98.62 204 CYS A N 1
ATOM 1647 C CA . CYS A 1 204 ? 3.678 -21.688 -2.883 1 98.62 204 CYS A CA 1
ATOM 1648 C C . CYS A 1 204 ? 2.371 -22.094 -3.549 1 98.62 204 CYS A C 1
ATOM 1650 O O . CYS A 1 204 ? 2.195 -23.266 -3.912 1 98.62 204 CYS A O 1
ATOM 1652 N N . THR A 1 205 ? 1.431 -21.188 -3.57 1 98.31 205 THR A N 1
ATOM 1653 C CA . THR A 1 205 ? 0.252 -21.297 -4.422 1 98.31 205 THR A CA 1
ATOM 1654 C C . THR A 1 205 ? 0.397 -20.422 -5.664 1 98.31 205 THR A C 1
ATOM 1656 O O . THR A 1 205 ? 0.688 -19.234 -5.559 1 98.31 205 THR A O 1
ATOM 1659 N N . ILE A 1 206 ? 0.199 -21.062 -6.863 1 98.31 206 ILE A N 1
ATOM 1660 C CA . ILE A 1 206 ? 0.48 -20.375 -8.117 1 98.31 206 ILE A CA 1
ATOM 1661 C C . ILE A 1 206 ? -0.76 -20.391 -9.008 1 98.31 206 ILE A C 1
ATOM 1663 O O . ILE A 1 206 ? -1.411 -21.422 -9.148 1 98.31 206 ILE A O 1
ATOM 1667 N N . GLU A 1 207 ? -1.106 -19.344 -9.484 1 97.56 207 GLU A N 1
ATOM 1668 C CA . GLU A 1 207 ? -2.078 -19.188 -10.562 1 97.56 207 GLU A CA 1
ATOM 1669 C C . GLU A 1 207 ? -1.447 -18.531 -11.781 1 97.56 207 GLU A C 1
ATOM 1671 O O . GLU A 1 207 ? -1.117 -17.344 -11.75 1 97.56 207 GLU A O 1
ATOM 1676 N N . SER A 1 208 ? -1.267 -19.312 -12.891 1 97.31 208 SER A N 1
ATOM 1677 C CA . SER A 1 208 ? -0.522 -18.766 -14.023 1 97.31 208 SER A CA 1
ATOM 1678 C C . SER A 1 208 ? -0.944 -19.422 -15.328 1 97.31 208 SER A C 1
ATOM 1680 O O . SER A 1 208 ? -1.171 -20.625 -15.383 1 97.31 208 SER A O 1
ATOM 1682 N N . LEU A 1 209 ? -1.08 -18.609 -16.344 1 96.56 209 LEU A N 1
ATOM 1683 C CA . LEU A 1 209 ? -1.202 -19.109 -17.703 1 96.56 209 LEU A CA 1
ATOM 1684 C C . LEU A 1 209 ? 0.161 -19.156 -18.391 1 96.56 209 LEU A C 1
ATOM 1686 O O . LEU A 1 209 ? 0.916 -18.188 -18.359 1 96.56 209 LEU A O 1
ATOM 1690 N N . GLN A 1 210 ? 0.457 -20.297 -19.031 1 96.88 210 GLN A N 1
ATOM 1691 C CA . GLN A 1 210 ? 1.778 -20.5 -19.609 1 96.88 210 GLN A CA 1
ATOM 1692 C C . GLN A 1 210 ? 2.879 -20.203 -18.594 1 96.88 210 GLN A C 1
ATOM 1694 O O . GLN A 1 210 ? 3.818 -19.469 -18.891 1 96.88 210 GLN A O 1
ATOM 1699 N N . GLY A 1 211 ? 2.703 -20.797 -17.406 1 96.88 211 GLY A N 1
ATOM 1700 C CA . GLY A 1 211 ? 3.641 -20.547 -16.312 1 96.88 211 GLY A CA 1
ATOM 1701 C C . GLY A 1 211 ? 4.82 -21.5 -16.312 1 96.88 211 GLY A C 1
ATOM 1702 O O . GLY A 1 211 ? 4.68 -22.672 -16.688 1 96.88 211 GLY A O 1
ATOM 1703 N N . MET A 1 212 ? 5.992 -21 -15.922 1 98.5 212 MET A N 1
ATOM 1704 C CA . MET A 1 212 ? 7.195 -21.797 -15.703 1 98.5 212 MET A CA 1
ATOM 1705 C C . MET A 1 212 ? 7.668 -22.438 -17 1 98.5 212 MET A C 1
ATOM 1707 O O . MET A 1 212 ? 8.023 -23.609 -17.031 1 98.5 212 MET A O 1
ATOM 1711 N N . CYS A 1 213 ? 7.602 -21.672 -18.078 1 98.62 213 CYS A N 1
ATOM 1712 C CA . CYS A 1 213 ? 8.094 -22.109 -19.375 1 98.62 213 CYS A CA 1
ATOM 1713 C C . CYS A 1 213 ? 9.523 -21.641 -19.594 1 98.62 213 CYS A C 1
ATOM 1715 O O . CYS A 1 213 ? 9.938 -20.609 -19.078 1 98.62 213 CYS A O 1
ATOM 1717 N N . TYR A 1 214 ? 10.273 -22.453 -20.281 1 98.81 214 TYR A N 1
ATOM 1718 C CA . TYR A 1 214 ? 11.641 -22.141 -20.672 1 98.81 214 TYR A CA 1
ATOM 1719 C C . TYR A 1 214 ? 12.531 -21.953 -19.438 1 98.81 214 TYR A C 1
ATOM 1721 O O . TYR A 1 214 ? 13.398 -21.078 -19.422 1 98.81 214 TYR A O 1
ATOM 1729 N N . ILE A 1 215 ? 12.312 -22.719 -18.438 1 98.88 215 ILE A N 1
ATOM 1730 C CA . ILE A 1 215 ? 13.117 -22.625 -17.234 1 98.88 215 ILE A CA 1
ATOM 1731 C C . ILE A 1 215 ? 14.125 -23.781 -17.203 1 98.88 215 ILE A C 1
ATOM 1733 O O . ILE A 1 215 ? 13.766 -24.938 -17.422 1 98.88 215 ILE A O 1
ATOM 1737 N N . ASP A 1 216 ? 15.336 -23.406 -17.016 1 98.88 216 ASP A N 1
ATOM 1738 C CA . ASP A 1 216 ? 16.375 -24.422 -16.781 1 98.88 216 ASP A CA 1
ATOM 1739 C C . ASP A 1 216 ? 16.484 -24.781 -15.305 1 98.88 216 ASP A C 1
ATOM 1741 O O . ASP A 1 216 ? 16.859 -23.938 -14.484 1 98.88 216 ASP A O 1
ATOM 1745 N N . HIS A 1 217 ? 16.109 -26.016 -14.93 1 98.81 217 HIS A N 1
ATOM 1746 C CA . HIS A 1 217 ? 16.203 -26.562 -13.578 1 98.81 217 HIS A CA 1
ATOM 1747 C C . HIS A 1 217 ? 15.211 -25.875 -12.641 1 98.81 217 HIS A C 1
ATOM 1749 O O . HIS A 1 217 ? 15.609 -25.281 -11.641 1 98.81 217 HIS A O 1
ATOM 1755 N N . LEU A 1 218 ? 13.914 -26.078 -12.898 1 98.94 218 LEU A N 1
ATOM 1756 C CA . LEU A 1 218 ? 12.836 -25.656 -12.016 1 98.94 218 LEU A CA 1
ATOM 1757 C C . LEU A 1 218 ? 12.625 -26.672 -10.891 1 98.94 218 LEU A C 1
ATOM 1759 O O . LEU A 1 218 ? 12.555 -27.875 -11.148 1 98.94 218 LEU A O 1
ATOM 1763 N N . VAL A 1 219 ? 12.586 -26.188 -9.68 1 98.94 219 VAL A N 1
ATOM 1764 C CA . VAL A 1 219 ? 12.242 -27.047 -8.555 1 98.94 219 VAL A CA 1
ATOM 1765 C C . VAL A 1 219 ? 10.984 -26.531 -7.863 1 98.94 219 VAL A C 1
ATOM 1767 O O . VAL A 1 219 ? 10.914 -25.344 -7.516 1 98.94 219 VAL A O 1
ATOM 1770 N N . MET A 1 220 ? 10 -27.344 -7.711 1 98.88 220 MET A N 1
ATOM 1771 C CA . MET A 1 220 ? 8.773 -27.031 -6.992 1 98.88 220 MET A CA 1
ATOM 1772 C C . MET A 1 220 ? 8.484 -28.062 -5.918 1 98.88 220 MET A C 1
ATOM 1774 O O . MET A 1 220 ? 8.398 -29.266 -6.211 1 98.88 220 MET A O 1
ATOM 1778 N N . LYS A 1 221 ? 8.398 -27.625 -4.699 1 98.88 221 LYS A N 1
ATOM 1779 C CA . LYS A 1 221 ? 8.117 -28.516 -3.58 1 98.88 221 LYS A CA 1
ATOM 1780 C C . LYS A 1 221 ? 6.848 -28.109 -2.846 1 98.88 221 LYS A C 1
ATOM 1782 O O . LYS A 1 221 ? 6.754 -26.984 -2.354 1 98.88 221 LYS A O 1
ATOM 1787 N N . ASP A 1 222 ? 5.855 -29 -2.791 1 98.38 222 ASP A N 1
ATOM 1788 C CA . ASP A 1 222 ? 4.609 -28.797 -2.059 1 98.38 222 ASP A CA 1
ATOM 1789 C C . ASP A 1 222 ? 3.871 -27.562 -2.553 1 98.38 222 ASP A C 1
ATOM 1791 O O . ASP A 1 222 ? 3.379 -26.766 -1.751 1 98.38 222 ASP A O 1
ATOM 1795 N N . CYS A 1 223 ? 3.877 -27.375 -3.861 1 98.31 223 CYS A N 1
ATOM 1796 C CA . CYS A 1 223 ? 3.188 -26.234 -4.453 1 98.31 223 CYS A CA 1
ATOM 1797 C C . CYS A 1 223 ? 1.786 -26.625 -4.914 1 98.31 223 CYS A C 1
ATOM 1799 O O . CYS A 1 223 ? 1.52 -27.797 -5.191 1 98.31 223 CYS A O 1
ATOM 1801 N N . ARG A 1 224 ? 0.925 -25.656 -4.859 1 97 224 ARG A N 1
ATOM 1802 C CA . ARG A 1 224 ? -0.419 -25.781 -5.418 1 97 224 ARG A CA 1
ATOM 1803 C C . ARG A 1 224 ? -0.57 -24.938 -6.68 1 97 224 ARG A C 1
ATOM 1805 O O . ARG A 1 224 ? -0.214 -23.766 -6.688 1 97 224 ARG A O 1
ATOM 1812 N N . LEU A 1 225 ? -1.056 -25.578 -7.719 1 96.94 225 LEU A N 1
ATOM 1813 C CA . LEU A 1 225 ? -1.292 -24.875 -8.969 1 96.94 225 LEU A CA 1
ATOM 1814 C C . LEU A 1 225 ? -2.785 -24.703 -9.227 1 96.94 225 LEU A C 1
ATOM 1816 O O . LEU A 1 225 ? -3.486 -25.688 -9.5 1 96.94 225 LEU A O 1
ATOM 1820 N N . LEU A 1 226 ? -3.197 -23.484 -9.125 1 94.56 226 LEU A N 1
ATOM 1821 C CA . LEU A 1 226 ? -4.598 -23.156 -9.375 1 94.56 226 LEU A CA 1
ATOM 1822 C C . LEU A 1 226 ? -4.77 -22.531 -10.75 1 94.56 226 LEU A C 1
ATOM 1824 O O . LEU A 1 226 ? -4.07 -21.578 -11.102 1 94.56 226 LEU A O 1
ATOM 1828 N N . ASN A 1 227 ? -5.672 -23.125 -11.57 1 92.81 227 ASN A N 1
ATOM 1829 C CA . ASN A 1 227 ? -5.934 -22.547 -12.891 1 92.81 227 ASN A CA 1
ATOM 1830 C C . ASN A 1 227 ? -4.641 -22.266 -13.641 1 92.81 227 ASN A C 1
ATOM 1832 O O . ASN A 1 227 ? -4.441 -21.156 -14.148 1 92.81 227 ASN A O 1
ATOM 1836 N N . THR A 1 228 ? -3.809 -23.156 -13.617 1 94.44 228 THR A N 1
ATOM 1837 C CA . THR A 1 228 ? -2.512 -23.047 -14.273 1 94.44 228 THR A CA 1
ATOM 1838 C C . THR A 1 228 ? -2.461 -23.922 -15.516 1 94.44 228 THR A C 1
ATOM 1840 O O . THR A 1 228 ? -2.584 -25.141 -15.43 1 94.44 228 THR A O 1
ATOM 1843 N N . THR A 1 229 ? -2.33 -23.328 -16.688 1 94.88 229 THR A N 1
ATOM 1844 C CA . THR A 1 229 ? -2.432 -24.031 -17.953 1 94.88 229 THR A CA 1
ATOM 1845 C C . THR A 1 229 ? -1.137 -23.906 -18.75 1 94.88 229 THR A C 1
ATOM 1847 O O . THR A 1 229 ? -0.404 -22.922 -18.594 1 94.88 229 THR A O 1
ATOM 1850 N N . LEU A 1 230 ? -0.926 -24.922 -19.547 1 97.88 230 LEU A N 1
ATOM 1851 C CA . LEU A 1 230 ? 0.208 -24.938 -20.453 1 97.88 230 LEU A CA 1
ATOM 1852 C C . LEU A 1 230 ? 1.52 -24.734 -19.703 1 97.88 230 LEU A C 1
ATOM 1854 O O . LEU A 1 230 ? 2.361 -23.938 -20.125 1 97.88 230 LEU A O 1
ATOM 1858 N N . ALA A 1 231 ? 1.61 -25.391 -18.609 1 98.06 231 ALA A N 1
ATOM 1859 C CA . ALA A 1 231 ? 2.764 -25.219 -17.734 1 98.06 231 ALA A CA 1
ATOM 1860 C C . ALA A 1 231 ? 3.967 -26.016 -18.25 1 98.06 231 ALA A C 1
ATOM 1862 O O . ALA A 1 231 ? 3.807 -27.062 -18.859 1 98.06 231 ALA A O 1
ATOM 1863 N N . PHE A 1 232 ? 5.199 -25.578 -18.062 1 98.62 232 PHE A N 1
ATOM 1864 C CA . PHE A 1 232 ? 6.48 -26.281 -18.078 1 98.62 232 PHE A CA 1
ATOM 1865 C C . PHE A 1 232 ? 6.988 -26.453 -19.5 1 98.62 232 PHE A C 1
ATOM 1867 O O . PHE A 1 232 ? 7.891 -27.25 -19.75 1 98.62 232 PHE A O 1
ATOM 1874 N N . GLU A 1 233 ? 6.422 -25.688 -20.484 1 98.81 233 GLU A N 1
ATOM 1875 C CA . GLU A 1 233 ? 6.898 -25.828 -21.859 1 98.81 233 GLU A CA 1
ATOM 1876 C C . GLU A 1 233 ? 8.406 -25.609 -21.953 1 98.81 233 GLU A C 1
ATOM 1878 O O . GLU A 1 233 ? 8.914 -24.562 -21.531 1 98.81 233 GLU A O 1
ATOM 1883 N N . TYR A 1 234 ? 9.117 -26.672 -22.344 1 98.81 234 TYR A N 1
ATOM 1884 C CA . TYR A 1 234 ? 10.547 -26.656 -22.625 1 98.81 234 TYR A CA 1
ATOM 1885 C C . TYR A 1 234 ? 11.344 -26.391 -21.344 1 98.81 234 TYR A C 1
ATOM 1887 O O . TYR A 1 234 ? 12.484 -25.906 -21.406 1 98.81 234 TYR A O 1
ATOM 1895 N N . SER A 1 235 ? 10.758 -26.641 -20.203 1 98.81 235 SER A N 1
ATOM 1896 C CA . SER A 1 235 ? 11.453 -26.547 -18.922 1 98.81 235 SER A CA 1
ATOM 1897 C C . SER A 1 235 ? 12 -27.891 -18.484 1 98.81 235 SER A C 1
ATOM 1899 O O . SER A 1 235 ? 11.422 -28.938 -18.797 1 98.81 235 SER A O 1
ATOM 1901 N N . THR A 1 236 ? 13.18 -27.906 -17.812 1 98.81 236 THR A N 1
ATOM 1902 C CA . THR A 1 236 ? 13.57 -29.047 -17 1 98.81 236 THR A CA 1
ATOM 1903 C C . THR A 1 236 ? 13.078 -28.891 -15.555 1 98.81 236 THR A C 1
ATOM 1905 O O . THR A 1 236 ? 13.25 -27.828 -14.953 1 98.81 236 THR A O 1
ATOM 1908 N N . VAL A 1 237 ? 12.406 -29.938 -15.109 1 98.44 237 VAL A N 1
ATOM 1909 C CA . VAL A 1 237 ? 11.547 -29.672 -13.953 1 98.44 237 VAL A CA 1
ATOM 1910 C C . VAL A 1 237 ? 11.703 -30.812 -12.938 1 98.44 237 VAL A C 1
ATOM 1912 O O . VAL A 1 237 ? 11.797 -31.984 -13.312 1 98.44 237 VAL A O 1
ATOM 1915 N N . ASP A 1 238 ? 11.805 -30.531 -11.672 1 98.88 238 ASP A N 1
ATOM 1916 C CA . ASP A 1 238 ? 11.539 -31.391 -10.523 1 98.88 238 ASP A CA 1
ATOM 1917 C C . ASP A 1 238 ? 10.398 -30.844 -9.672 1 98.88 238 ASP A C 1
ATOM 1919 O O . ASP A 1 238 ? 10.625 -30.016 -8.781 1 98.88 238 ASP A O 1
ATOM 1923 N N . ALA A 1 239 ? 9.195 -31.297 -9.992 1 98.44 239 ALA A N 1
ATOM 1924 C CA . ALA A 1 239 ? 8.008 -30.672 -9.414 1 98.44 239 ALA A CA 1
ATOM 1925 C C . ALA A 1 239 ? 7.191 -31.688 -8.609 1 98.44 239 ALA A C 1
ATOM 1927 O O . ALA A 1 239 ? 6.918 -32.781 -9.078 1 98.44 239 ALA A O 1
ATOM 1928 N N . GLN A 1 240 ? 6.938 -31.359 -7.395 1 98 240 GLN A N 1
ATOM 1929 C CA . GLN A 1 240 ? 5.938 -32 -6.555 1 98 240 GLN A CA 1
ATOM 1930 C C . GLN A 1 240 ? 4.742 -31.094 -6.305 1 98 240 GLN A C 1
ATOM 1932 O O . GLN A 1 240 ? 4.84 -30.141 -5.535 1 98 240 GLN A O 1
ATOM 1937 N N . ILE A 1 241 ? 3.658 -31.422 -6.906 1 97.19 241 ILE A N 1
ATOM 1938 C CA . ILE A 1 241 ? 2.486 -30.562 -6.898 1 97.19 241 ILE A CA 1
ATOM 1939 C C . ILE A 1 241 ? 1.386 -31.188 -6.047 1 97.19 241 ILE A C 1
ATOM 1941 O O . ILE A 1 241 ? 1.064 -32.375 -6.203 1 97.19 241 ILE A O 1
ATOM 1945 N N . LEU A 1 242 ? 0.905 -30.375 -5.105 1 95.44 242 LEU A N 1
ATOM 1946 C CA . LEU A 1 242 ? -0.26 -30.766 -4.324 1 95.44 242 LEU A CA 1
ATOM 1947 C C . LEU A 1 242 ? -1.547 -30.531 -5.102 1 95.44 242 LEU A C 1
ATOM 1949 O O . LEU A 1 242 ? -1.827 -29.391 -5.508 1 95.44 242 LEU A O 1
ATOM 1953 N N . GLY A 1 243 ? -2.287 -31.625 -5.332 1 92.12 243 GLY A N 1
ATOM 1954 C CA . GLY A 1 243 ? -3.479 -31.531 -6.164 1 92.12 243 GLY A CA 1
ATOM 1955 C C . GLY A 1 243 ? -3.191 -31.703 -7.641 1 92.12 243 GLY A C 1
ATOM 1956 O O . GLY A 1 243 ? -2.34 -32.5 -8.023 1 92.12 243 GLY A O 1
ATOM 1957 N N . GLY A 1 244 ? -4.039 -31.062 -8.516 1 92.12 244 GLY A N 1
ATOM 1958 C CA . GLY A 1 244 ? -3.926 -31.297 -9.945 1 92.12 244 GLY A CA 1
ATOM 1959 C C . GLY A 1 244 ? -3.299 -30.141 -10.695 1 92.12 244 GLY A C 1
ATOM 1960 O O . GLY A 1 244 ? -3.104 -29.062 -10.125 1 92.12 244 GLY A O 1
ATOM 1961 N N . ILE A 1 245 ? -2.885 -30.375 -11.867 1 94.56 245 ILE A N 1
ATOM 1962 C CA . ILE A 1 245 ? -2.445 -29.391 -12.844 1 94.56 245 ILE A CA 1
ATOM 1963 C C . ILE A 1 245 ? -3.412 -29.359 -14.023 1 94.56 245 ILE A C 1
ATOM 1965 O O . ILE A 1 245 ? -3.771 -30.422 -14.562 1 94.56 245 ILE A O 1
ATOM 1969 N N . ASP A 1 246 ? -3.754 -28.234 -14.391 1 94.75 246 ASP A N 1
ATOM 1970 C CA . ASP A 1 246 ? -4.754 -28.172 -15.453 1 94.75 246 ASP A CA 1
ATOM 1971 C C . ASP A 1 246 ? -4.191 -28.672 -16.781 1 94.75 246 ASP A C 1
ATOM 1973 O O . ASP A 1 246 ? -4.836 -29.469 -17.469 1 94.75 246 ASP A O 1
ATOM 1977 N N . SER A 1 247 ? -3.045 -28.25 -17.141 1 96.19 247 SER A N 1
ATOM 1978 C CA . SER A 1 247 ? -2.412 -28.812 -18.328 1 96.19 247 SER A CA 1
ATOM 1979 C C . SER A 1 247 ? -0.901 -28.609 -18.297 1 96.19 247 SER A C 1
ATOM 1981 O O . SER A 1 247 ? -0.41 -27.641 -17.719 1 96.19 247 SER A O 1
ATOM 1983 N N . VAL A 1 248 ? -0.272 -29.531 -18.844 1 97.38 248 VAL A N 1
ATOM 1984 C CA . VAL A 1 248 ? 1.178 -29.531 -19.016 1 97.38 248 VAL A CA 1
ATOM 1985 C C . VAL A 1 248 ? 1.529 -29.609 -20.5 1 97.38 248 VAL A C 1
ATOM 1987 O O . VAL A 1 248 ? 0.895 -30.344 -21.25 1 97.38 248 VAL A O 1
ATOM 1990 N N . MET A 1 249 ? 2.508 -28.828 -20.859 1 98.19 249 MET A N 1
ATOM 1991 C CA . MET A 1 249 ? 2.834 -28.781 -22.281 1 98.19 249 MET A CA 1
ATOM 1992 C C . MET A 1 249 ? 4.336 -28.953 -22.5 1 98.19 249 MET A C 1
ATOM 1994 O O . MET A 1 249 ? 5.121 -28.094 -22.078 1 98.19 249 MET A O 1
ATOM 1998 N N . ASN A 1 250 ? 4.773 -29.984 -23.141 1 98.5 250 ASN A N 1
ATOM 1999 C CA . ASN A 1 250 ? 6.09 -30.219 -23.719 1 98.5 250 ASN A CA 1
ATOM 2000 C C . ASN A 1 250 ? 7.203 -29.953 -22.719 1 98.5 250 ASN A C 1
ATOM 2002 O O . ASN A 1 250 ? 8.141 -29.203 -23.016 1 98.5 250 ASN A O 1
ATOM 2006 N N . PRO A 1 251 ? 7.191 -30.531 -21.562 1 98.5 251 PRO A N 1
ATOM 2007 C CA . PRO A 1 251 ? 8.367 -30.422 -20.688 1 98.5 251 PRO A CA 1
ATOM 2008 C C . PRO A 1 251 ? 9.609 -31.062 -21.297 1 98.5 251 PRO A C 1
ATOM 2010 O O . PRO A 1 251 ? 9.516 -32.094 -21.953 1 98.5 251 PRO A O 1
ATOM 2013 N N . SER A 1 252 ? 10.727 -30.5 -21.016 1 98.38 252 SER A N 1
ATOM 2014 C CA . SER A 1 252 ? 11.945 -30.938 -21.688 1 98.38 252 SER A CA 1
ATOM 2015 C C . SER A 1 252 ? 12.641 -32.062 -20.906 1 98.38 252 SER A C 1
ATOM 2017 O O . SER A 1 252 ? 13.5 -32.75 -21.438 1 98.38 252 SER A O 1
ATOM 2019 N N . GLY A 1 253 ? 12.352 -32.188 -19.641 1 98.38 253 GLY A N 1
ATOM 2020 C CA . GLY A 1 253 ? 12.977 -33.25 -18.859 1 98.38 253 GLY A CA 1
ATOM 2021 C C . GLY A 1 253 ? 12.719 -33.125 -17.375 1 98.38 253 GLY A C 1
ATOM 2022 O O . GLY A 1 253 ? 12.258 -32.062 -16.906 1 98.38 253 GLY A O 1
ATOM 2023 N N . GLY A 1 254 ? 13.008 -34.188 -16.703 1 98.38 254 GLY A N 1
ATOM 2024 C CA . GLY A 1 254 ? 12.875 -34.188 -15.25 1 98.38 254 GLY A CA 1
ATOM 2025 C C . GLY A 1 254 ? 11.703 -35 -14.766 1 98.38 254 GLY A C 1
ATOM 2026 O O . GLY A 1 254 ? 11.406 -36.062 -15.32 1 98.38 254 GLY A O 1
ATOM 2027 N N . ILE A 1 255 ? 11.133 -34.562 -13.625 1 98.5 255 ILE A N 1
ATOM 2028 C CA . ILE A 1 255 ? 10.07 -35.375 -13.016 1 98.5 255 ILE A CA 1
ATOM 2029 C C . ILE A 1 255 ? 8.953 -34.438 -12.547 1 98.5 255 ILE A C 1
ATOM 2031 O O . ILE A 1 255 ? 9.211 -33.375 -11.945 1 98.5 255 ILE A O 1
ATOM 2035 N N . ILE A 1 256 ? 7.785 -34.781 -12.906 1 97.81 256 ILE A N 1
ATOM 2036 C CA . ILE A 1 256 ? 6.586 -34.062 -12.484 1 97.81 256 ILE A CA 1
ATOM 2037 C C . ILE A 1 256 ? 5.676 -35 -11.695 1 97.81 256 ILE A C 1
ATOM 2039 O O . ILE A 1 256 ? 5.25 -36.031 -12.211 1 97.81 256 ILE A O 1
ATOM 2043 N N . ARG A 1 257 ? 5.449 -34.719 -10.438 1 97.19 257 ARG A N 1
ATOM 2044 C CA . ARG A 1 257 ? 4.551 -35.469 -9.57 1 97.19 257 ARG A CA 1
ATOM 2045 C C . ARG A 1 257 ? 3.299 -34.656 -9.242 1 97.19 257 ARG A C 1
ATOM 2047 O O . ARG A 1 257 ? 3.391 -33.531 -8.781 1 97.19 257 ARG A O 1
ATOM 2054 N N . ALA A 1 258 ? 2.184 -35.125 -9.508 1 95.62 258 ALA A N 1
ATOM 2055 C CA . ALA A 1 258 ? 0.908 -34.5 -9.211 1 95.62 258 ALA A CA 1
ATOM 2056 C C . ALA A 1 258 ? -0.182 -35.531 -8.953 1 95.62 258 ALA A C 1
ATOM 2058 O O . ALA A 1 258 ? -0.017 -36.719 -9.281 1 95.62 258 ALA A O 1
ATOM 2059 N N . GLU A 1 259 ? -1.27 -35.125 -8.328 1 93.12 259 GLU A N 1
ATOM 2060 C CA . GLU A 1 259 ? -2.398 -36.031 -8.148 1 93.12 259 GLU A CA 1
ATOM 2061 C C . GLU A 1 259 ? -3.092 -36.312 -9.484 1 93.12 259 GLU A C 1
ATOM 2063 O O . GLU A 1 259 ? -3.494 -37.438 -9.75 1 93.12 259 GLU A O 1
ATOM 2068 N N . CYS A 1 260 ? -3.281 -35.281 -10.266 1 91.44 260 CYS A N 1
ATOM 2069 C CA . CYS A 1 260 ? -3.861 -35.438 -11.594 1 91.44 260 CYS A CA 1
ATOM 2070 C C . CYS A 1 260 ? -3.359 -34.344 -12.531 1 91.44 260 CYS A C 1
ATOM 2072 O O . CYS A 1 260 ? -2.961 -33.25 -12.078 1 91.44 260 CYS A O 1
ATOM 2074 N N . ILE A 1 261 ? -3.359 -34.625 -13.773 1 94 261 ILE A N 1
ATOM 2075 C CA . ILE A 1 261 ? -3.084 -33.688 -14.836 1 94 261 ILE A CA 1
ATOM 2076 C C . ILE A 1 261 ? -4.234 -33.688 -15.844 1 94 261 ILE A C 1
ATOM 2078 O O . ILE A 1 261 ? -4.551 -34.719 -16.438 1 94 261 ILE A O 1
ATOM 2082 N N . GLY A 1 262 ? -4.844 -32.562 -15.992 1 93.62 262 GLY A N 1
ATOM 2083 C CA . GLY A 1 262 ? -6.004 -32.469 -16.859 1 93.62 262 GLY A CA 1
ATOM 2084 C C . GLY A 1 262 ? -5.68 -32.75 -18.312 1 93.62 262 GLY A C 1
ATOM 2085 O O . GLY A 1 262 ? -6.312 -33.625 -18.938 1 93.62 262 GLY A O 1
ATOM 2086 N N . GLU A 1 263 ? -4.77 -32.062 -18.891 1 95 263 GLU A N 1
ATOM 2087 C CA . GLU A 1 263 ? -4.324 -32.25 -20.266 1 95 263 GLU A CA 1
ATOM 2088 C C . GLU A 1 263 ? -2.803 -32.344 -20.344 1 95 263 GLU A C 1
ATOM 2090 O O . GLU A 1 263 ? -2.107 -31.422 -19.891 1 95 263 GLU A O 1
ATOM 2095 N N . LEU A 1 264 ? -2.379 -33.438 -20.844 1 95.56 264 LEU A N 1
ATOM 2096 C CA . LEU A 1 264 ? -0.948 -33.594 -21.078 1 95.56 264 LEU A CA 1
ATOM 2097 C C . LEU A 1 264 ? -0.617 -33.531 -22.562 1 95.56 264 LEU A C 1
ATOM 2099 O O . LEU A 1 264 ? -1.023 -34.406 -23.328 1 95.56 264 LEU A O 1
ATOM 2103 N N . ILE A 1 265 ? 0.011 -32.531 -22.953 1 97 265 ILE A N 1
ATOM 2104 C CA . ILE A 1 265 ? 0.373 -32.312 -24.344 1 97 265 ILE A CA 1
ATOM 2105 C C . ILE A 1 265 ? 1.864 -32.594 -24.531 1 97 265 ILE A C 1
ATOM 2107 O O . ILE A 1 265 ? 2.705 -31.828 -24.047 1 97 265 ILE A O 1
ATOM 2111 N N . VAL A 1 266 ? 2.148 -33.656 -25.203 1 96.75 266 VAL A N 1
ATOM 2112 C CA . VAL A 1 266 ? 3.539 -34 -25.5 1 96.75 266 VAL A CA 1
ATOM 2113 C C . VAL A 1 266 ? 3.701 -34.25 -27 1 96.75 266 VAL A C 1
ATOM 2115 O O . VAL A 1 266 ? 3.174 -35.219 -27.531 1 96.75 266 VAL A O 1
ATOM 2118 N N . GLU A 1 267 ? 4.352 -33.312 -27.562 1 97.62 267 GLU A N 1
ATOM 2119 C CA . GLU A 1 267 ? 4.625 -33.406 -28.984 1 97.62 267 GLU A CA 1
ATOM 2120 C C . GLU A 1 267 ? 6.023 -33.969 -29.234 1 97.62 26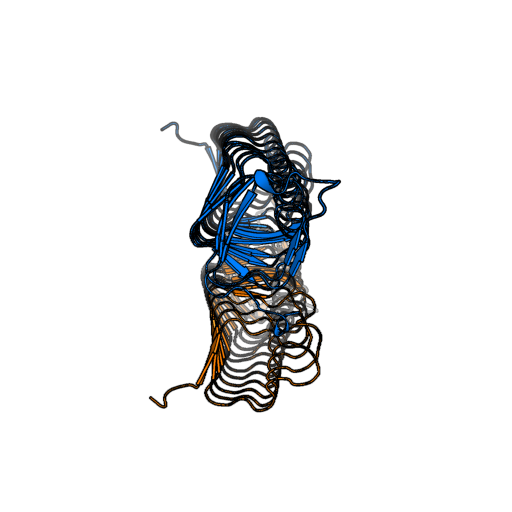7 GLU A C 1
ATOM 2122 O O . GLU A 1 267 ? 7.016 -33.25 -29.094 1 97.62 267 GLU A O 1
ATOM 2127 N N . LYS A 1 268 ? 6.102 -35.156 -29.844 1 96.25 268 LYS A N 1
ATOM 2128 C CA . LYS A 1 268 ? 7.34 -35.906 -29.938 1 96.25 268 LYS A CA 1
ATOM 2129 C C . LYS A 1 268 ? 8.336 -35.25 -30.875 1 96.25 268 LYS A C 1
ATOM 2131 O O . LYS A 1 268 ? 9.539 -35.5 -30.797 1 96.25 268 LYS A O 1
ATOM 2136 N N . ASP A 1 269 ? 7.824 -34.5 -31.75 1 97.69 269 ASP A N 1
ATOM 2137 C CA . ASP A 1 269 ? 8.727 -33.812 -32.688 1 97.69 269 ASP A CA 1
ATOM 2138 C C . ASP A 1 269 ? 9.328 -32.562 -32.031 1 97.69 269 ASP A C 1
ATOM 2140 O O . ASP A 1 269 ? 10.25 -31.953 -32.594 1 97.69 269 ASP A O 1
ATOM 2144 N N . LYS A 1 270 ? 8.852 -32.219 -30.859 1 97.94 270 LYS A N 1
ATOM 2145 C CA . LYS A 1 270 ? 9.312 -31.031 -30.188 1 97.94 270 LYS A CA 1
ATOM 2146 C C . LYS A 1 270 ? 10.156 -31.375 -28.953 1 97.94 270 LYS A C 1
ATOM 2148 O O . LYS A 1 270 ? 11.102 -30.656 -28.625 1 97.94 270 LYS A O 1
ATOM 2153 N N . VAL A 1 271 ? 9.766 -32.438 -28.234 1 98.06 271 VAL A N 1
ATOM 2154 C CA . VAL A 1 271 ? 10.492 -32.844 -27.031 1 98.06 271 VAL A CA 1
ATOM 2155 C C . VAL A 1 271 ? 10.633 -34.344 -27.016 1 98.06 271 VAL A C 1
ATOM 2157 O O . VAL A 1 271 ? 9.867 -35.062 -27.672 1 98.06 271 VAL A O 1
ATOM 2160 N N . ASP A 1 272 ? 11.609 -34.844 -26.266 1 97.75 272 ASP A N 1
ATOM 2161 C CA . ASP A 1 272 ? 11.773 -36.281 -26.031 1 97.75 272 ASP A CA 1
ATOM 2162 C C . ASP A 1 272 ? 10.984 -36.719 -24.797 1 97.75 272 ASP A C 1
ATOM 2164 O O . ASP A 1 272 ? 11.383 -36.438 -23.656 1 97.75 272 ASP A O 1
ATOM 2168 N N . PRO A 1 273 ? 9.891 -37.344 -25.062 1 95.44 273 PRO A N 1
ATOM 2169 C CA . PRO A 1 273 ? 9.031 -37.688 -23.938 1 95.44 273 PRO A CA 1
ATOM 2170 C C . PRO A 1 273 ? 9.742 -38.562 -22.906 1 95.44 273 PRO A C 1
ATOM 2172 O O . PRO A 1 273 ? 9.336 -38.625 -21.734 1 95.44 273 PRO A O 1
ATOM 2175 N N . GLU A 1 274 ? 10.781 -39.281 -23.266 1 96.62 274 GLU A N 1
ATOM 2176 C CA . GLU A 1 274 ? 11.469 -40.219 -22.359 1 96.62 274 GLU A CA 1
ATOM 2177 C C . GLU A 1 274 ? 12.273 -39.469 -21.312 1 96.62 274 GLU A C 1
ATOM 2179 O O . GLU A 1 274 ? 12.68 -40.031 -20.297 1 96.62 274 GLU A O 1
ATOM 2184 N N . LYS A 1 275 ? 12.477 -38.219 -21.562 1 97.94 275 LYS A N 1
ATOM 2185 C CA . LYS A 1 275 ? 13.32 -37.438 -20.656 1 97.94 275 LYS A CA 1
ATOM 2186 C C . LYS A 1 275 ? 12.523 -36.906 -19.469 1 97.94 275 LYS A C 1
ATOM 2188 O O . LYS A 1 275 ? 13.102 -36.406 -18.5 1 97.94 275 LYS A O 1
ATOM 2193 N N . THR A 1 276 ? 11.219 -37 -19.594 1 97.56 276 THR A N 1
ATOM 2194 C CA . THR A 1 276 ? 10.367 -36.469 -18.516 1 97.56 276 THR A CA 1
ATOM 2195 C C . THR A 1 276 ? 9.539 -37.594 -17.891 1 97.56 276 THR A C 1
ATOM 2197 O O . THR A 1 276 ? 8.828 -38.312 -18.594 1 97.56 276 THR A O 1
ATOM 2200 N N . GLN A 1 277 ? 9.703 -37.781 -16.609 1 97.38 277 GLN A N 1
ATOM 2201 C CA . GLN A 1 277 ? 8.859 -38.75 -15.883 1 97.38 277 GLN A CA 1
ATOM 2202 C C . GLN A 1 277 ? 7.652 -38.031 -15.273 1 97.38 277 GLN A C 1
ATOM 2204 O O . GLN A 1 277 ? 7.797 -37.031 -14.586 1 97.38 277 GLN A O 1
ATOM 2209 N N . ILE A 1 278 ? 6.535 -38.5 -15.602 1 95.38 278 ILE A N 1
ATOM 2210 C CA . ILE A 1 278 ? 5.293 -37.938 -15.062 1 95.38 278 ILE A CA 1
ATOM 2211 C C . ILE A 1 278 ? 4.645 -38.969 -14.125 1 95.38 278 ILE A C 1
ATOM 2213 O O . ILE A 1 278 ? 4.336 -40.094 -14.539 1 95.38 278 ILE A O 1
ATOM 2217 N N . LEU A 1 279 ? 4.516 -38.594 -12.883 1 94 279 LEU A N 1
ATOM 2218 C CA . LEU A 1 279 ? 3.902 -39.469 -11.875 1 94 279 LEU A CA 1
ATOM 2219 C C . LEU A 1 279 ? 2.586 -38.875 -11.383 1 94 279 LEU A C 1
ATOM 2221 O O . LEU A 1 279 ? 2.582 -37.844 -10.68 1 94 279 LEU A O 1
ATOM 2225 N N . CYS A 1 280 ? 1.471 -39.375 -11.82 1 88.31 280 CYS A N 1
ATOM 2226 C CA . CYS A 1 280 ? 0.144 -38.906 -11.422 1 88.31 280 CYS A CA 1
ATOM 2227 C C . CYS A 1 280 ? -0.617 -40 -10.688 1 88.31 280 CYS A C 1
ATOM 2229 O O . CYS A 1 280 ? -0.467 -41.188 -11.008 1 88.31 280 CYS A O 1
ATOM 2231 N N . LYS A 1 281 ? -1.156 -39.75 -9.375 1 74.62 281 LYS A N 1
ATOM 2232 C CA . LYS A 1 281 ? -1.933 -40.75 -8.656 1 74.62 281 LYS A CA 1
ATOM 2233 C C . LYS A 1 281 ? -3.191 -41.125 -9.43 1 74.62 281 LYS A C 1
ATOM 2235 O O . LYS A 1 281 ? -3.562 -42.312 -9.484 1 74.62 281 LYS A O 1
ATOM 2240 N N . ALA A 1 282 ? -4.184 -40.219 -9.68 1 60.84 282 ALA A N 1
ATOM 2241 C CA . ALA A 1 282 ? -5.43 -40.531 -10.383 1 60.84 282 ALA A CA 1
ATOM 2242 C C . ALA A 1 282 ? -5.367 -40.062 -11.836 1 60.84 282 ALA A C 1
ATOM 2244 O O . ALA A 1 282 ? -5.102 -38.875 -12.109 1 60.84 282 ALA A O 1
ATOM 2245 N N . CYS A 1 283 ? -4.555 -40.656 -12.539 1 50.44 283 CYS A N 1
ATOM 2246 C CA . CYS A 1 283 ? -4.516 -40.219 -13.938 1 50.44 283 CYS A CA 1
ATOM 2247 C C . CYS A 1 283 ? -5.91 -39.875 -14.445 1 50.44 283 CYS A C 1
ATOM 2249 O O . CYS A 1 283 ? -6.891 -40.531 -14.07 1 50.44 283 CYS A O 1
ATOM 2251 N N . VAL A 1 284 ? -6.23 -38.562 -14.812 1 41.59 284 VAL A N 1
ATOM 2252 C CA . VAL A 1 284 ? -7.406 -38.281 -15.617 1 41.59 284 VAL A CA 1
ATOM 2253 C C . VAL A 1 284 ? -7.633 -39.375 -16.656 1 41.59 284 VAL A C 1
ATOM 2255 O O . VAL A 1 284 ? -6.781 -39.594 -17.516 1 41.59 284 VAL A O 1
ATOM 2258 N N . ASP A 1 285 ? -8.117 -40.438 -16.359 1 38.44 285 ASP A N 1
ATOM 2259 C CA . ASP A 1 285 ? -8.844 -41.031 -17.469 1 38.44 285 ASP A CA 1
ATOM 2260 C C . ASP A 1 285 ? -9.359 -39.969 -18.422 1 38.44 285 ASP A C 1
ATOM 2262 O O . ASP A 1 285 ? -9.398 -38.781 -18.078 1 38.44 285 ASP A O 1
ATOM 2266 N N . GLN A 1 286 ? -10.32 -40.281 -19.578 1 33.66 286 GLN A N 1
ATOM 2267 C CA . GLN A 1 286 ? -11.07 -39.625 -20.641 1 33.66 286 GLN A CA 1
ATOM 2268 C C . GLN A 1 286 ? -11.789 -38.375 -20.141 1 33.66 286 GLN A C 1
ATOM 2270 O O . GLN A 1 286 ? -12.078 -37.469 -20.906 1 33.66 286 GLN A O 1
ATOM 2275 N N . ASP A 1 287 ? -12.492 -38.281 -18.906 1 31.56 287 ASP A N 1
ATOM 2276 C CA . ASP A 1 287 ? -13.422 -37.219 -18.531 1 31.56 287 ASP A CA 1
ATOM 2277 C C . ASP A 1 287 ? -12.68 -35.969 -18.062 1 31.56 287 ASP A C 1
ATOM 2279 O O . ASP A 1 287 ? -13.297 -35 -17.609 1 31.56 287 ASP A O 1
ATOM 2283 N N . CYS A 1 288 ? -11.617 -35.969 -17.5 1 32.25 288 CYS A N 1
ATOM 2284 C CA . CYS A 1 288 ? -11.234 -34.562 -17.422 1 32.25 288 CYS A CA 1
ATOM 2285 C C . CYS A 1 288 ? -10.922 -34 -18.812 1 32.25 288 CYS A C 1
ATOM 2287 O O . CYS A 1 288 ? -10.352 -32.906 -18.938 1 32.25 288 CYS A O 1
ATOM 2289 N N . ALA A 1 289 ? -10.742 -34.812 -19.797 1 27.53 289 ALA A N 1
ATOM 2290 C CA . ALA A 1 289 ? -10.781 -34.344 -21.188 1 27.53 289 ALA A CA 1
ATOM 2291 C C . ALA A 1 289 ? -12.148 -33.75 -21.531 1 27.53 289 ALA A C 1
ATOM 2293 O O . ALA A 1 289 ? -13.18 -34.281 -21.109 1 27.53 289 ALA A O 1
ATOM 2294 N N . MET B 1 1 ? -21.438 -25.234 16.75 1 42.41 1 MET B N 1
ATOM 2295 C CA . MET B 1 1 ? -20.922 -24.438 15.648 1 42.41 1 MET B CA 1
ATOM 2296 C C . MET B 1 1 ? -21.219 -25.109 14.312 1 42.41 1 MET B C 1
ATOM 2298 O O . MET B 1 1 ? -20.844 -26.266 14.094 1 42.41 1 MET B O 1
ATOM 2302 N N . SER B 1 2 ? -22.406 -24.938 13.625 1 55.06 2 SER B N 1
ATOM 2303 C CA . SER B 1 2 ? -22.938 -25.703 12.508 1 55.06 2 SER B CA 1
ATOM 2304 C C . SER B 1 2 ? -21.859 -26 11.469 1 55.06 2 SER B C 1
ATOM 2306 O O . SER B 1 2 ? -21 -25.156 11.211 1 55.06 2 SER B O 1
ATOM 2308 N N . ASP B 1 3 ? -21.484 -27.219 11.148 1 78.44 3 ASP B N 1
ATOM 2309 C CA . ASP B 1 3 ? -20.453 -27.766 10.281 1 78.44 3 ASP B CA 1
ATOM 2310 C C . ASP B 1 3 ? -20.547 -27.172 8.875 1 78.44 3 ASP B C 1
ATOM 2312 O O . ASP B 1 3 ? -21.578 -27.266 8.219 1 78.44 3 ASP B O 1
ATOM 2316 N N . LYS B 1 4 ? -19.844 -26.094 8.492 1 91.31 4 LYS B N 1
ATOM 2317 C CA . LYS B 1 4 ? -19.875 -25.453 7.18 1 91.31 4 LYS B CA 1
ATOM 2318 C C . LYS B 1 4 ? -19.5 -26.453 6.078 1 91.31 4 LYS B C 1
ATOM 2320 O O . LYS B 1 4 ? -18.625 -27.297 6.277 1 91.31 4 LYS B O 1
ATOM 2325 N N . LYS B 1 5 ? -20.328 -26.453 5.016 1 96.25 5 LYS B N 1
ATOM 2326 C CA . LYS B 1 5 ? -19.953 -27.203 3.824 1 96.25 5 LYS B CA 1
ATOM 2327 C C . LYS B 1 5 ? -18.672 -26.641 3.203 1 96.25 5 LYS B C 1
ATOM 2329 O O . LYS B 1 5 ? -18.516 -25.438 3.051 1 96.25 5 LYS B O 1
ATOM 2334 N N . GLU B 1 6 ? -17.75 -27.547 2.92 1 97.44 6 GLU B N 1
ATOM 2335 C CA . GLU B 1 6 ? -16.438 -27.125 2.436 1 97.44 6 GLU B CA 1
ATOM 2336 C C . GLU B 1 6 ? -16.359 -27.203 0.915 1 97.44 6 GLU B C 1
ATOM 2338 O O . GLU B 1 6 ? -16.828 -28.172 0.316 1 97.44 6 GLU B O 1
ATOM 2343 N N . ILE B 1 7 ? -15.906 -26.172 0.289 1 96.56 7 ILE B N 1
ATOM 2344 C CA . ILE B 1 7 ? -15.508 -26.125 -1.115 1 96.56 7 ILE B CA 1
ATOM 2345 C C . ILE B 1 7 ? -14.008 -25.891 -1.221 1 96.56 7 ILE B C 1
ATOM 2347 O O . ILE B 1 7 ? -13.469 -24.969 -0.603 1 96.56 7 ILE B O 1
ATOM 2351 N N . ARG B 1 8 ? -13.328 -26.781 -1.937 1 94.31 8 ARG B N 1
ATOM 2352 C CA . ARG B 1 8 ? -11.883 -26.641 -2.086 1 94.31 8 ARG B CA 1
ATOM 2353 C C . ARG B 1 8 ? -11.477 -26.703 -3.555 1 94.31 8 ARG B C 1
ATOM 2355 O O . ARG B 1 8 ? -11.953 -27.562 -4.297 1 94.31 8 ARG B O 1
ATOM 2362 N N . ARG B 1 9 ? -10.648 -25.75 -3.979 1 92.88 9 ARG B N 1
ATOM 2363 C CA . ARG B 1 9 ? -10.07 -25.688 -5.312 1 92.88 9 ARG B CA 1
ATOM 2364 C C . ARG B 1 9 ? -11.156 -25.609 -6.383 1 92.88 9 ARG B C 1
ATOM 2366 O O . ARG B 1 9 ? -11.086 -26.297 -7.398 1 92.88 9 ARG B O 1
ATOM 2373 N N . GLY B 1 10 ? -12.125 -24.844 -6.016 1 93.5 10 GLY B N 1
ATOM 2374 C CA . GLY B 1 10 ? -13.195 -24.609 -6.98 1 93.5 10 GLY B CA 1
ATOM 2375 C C . GLY B 1 10 ? -12.82 -23.625 -8.062 1 93.5 10 GLY B C 1
ATOM 2376 O O . GLY B 1 10 ? -11.898 -22.812 -7.883 1 93.5 10 GLY B O 1
ATOM 2377 N N . PHE B 1 11 ? -13.43 -23.766 -9.18 1 95.62 11 PHE B N 1
ATOM 2378 C CA . PHE B 1 11 ? -13.359 -22.797 -10.273 1 95.62 11 PHE B CA 1
ATOM 2379 C C . PHE B 1 11 ? -14.75 -22.5 -10.812 1 95.62 11 PHE B C 1
ATOM 2381 O O . PHE B 1 11 ? -15.414 -23.375 -11.375 1 95.62 11 PHE B O 1
ATOM 2388 N N . TYR B 1 12 ? -15.18 -21.297 -10.68 1 97.75 12 TYR B N 1
ATOM 2389 C CA . TYR B 1 12 ? -16.547 -20.938 -11.031 1 97.75 12 TYR B CA 1
ATOM 2390 C C . TYR B 1 12 ? -16.578 -19.812 -12.055 1 97.75 12 TYR B C 1
ATOM 2392 O O . TYR B 1 12 ? -15.781 -18.859 -11.969 1 97.75 12 TYR B O 1
ATOM 2400 N N . THR B 1 13 ? -17.359 -19.953 -12.961 1 97.38 13 THR B N 1
ATOM 2401 C CA . THR B 1 13 ? -17.625 -18.906 -13.953 1 97.38 13 THR B CA 1
ATOM 2402 C C . THR B 1 13 ? -19.125 -18.703 -14.133 1 97.38 13 THR B C 1
ATOM 2404 O O . THR B 1 13 ? -19.938 -19.453 -13.57 1 97.38 13 THR B O 1
ATOM 2407 N N . GLY B 1 14 ? -19.469 -17.703 -14.82 1 96.75 14 GLY B N 1
ATOM 2408 C CA . GLY B 1 14 ? -20.859 -17.469 -15.133 1 96.75 14 GLY B CA 1
ATOM 2409 C C . GLY B 1 14 ? -21.562 -16.594 -14.109 1 96.75 14 GLY B C 1
ATOM 2410 O O . GLY B 1 14 ? -20.938 -16.062 -13.195 1 96.75 14 GLY B O 1
ATOM 2411 N N . GLU B 1 15 ? -22.812 -16.5 -14.289 1 97.5 15 GLU B N 1
ATOM 2412 C CA . GLU B 1 15 ? -23.625 -15.648 -13.43 1 97.5 15 GLU B CA 1
ATOM 2413 C C . GLU B 1 15 ? -24.031 -16.375 -12.156 1 97.5 15 GLU B C 1
ATOM 2415 O O . GLU B 1 15 ? -24.578 -17.484 -12.203 1 97.5 15 GLU B O 1
ATOM 2420 N N . ARG B 1 16 ? -23.703 -15.867 -11.078 1 97.75 16 ARG B N 1
ATOM 2421 C CA . ARG B 1 16 ? -24.172 -16.234 -9.75 1 97.75 16 ARG B CA 1
ATOM 2422 C C . ARG B 1 16 ? -23.906 -17.703 -9.461 1 97.75 16 ARG B C 1
ATOM 2424 O O . ARG B 1 16 ? -24.812 -18.438 -9.062 1 97.75 16 ARG B O 1
ATOM 2431 N N . PRO B 1 17 ? -22.719 -18.125 -9.555 1 97.62 17 PRO B N 1
ATOM 2432 C CA . PRO B 1 17 ? -22.469 -19.562 -9.406 1 97.62 17 PRO B CA 1
ATOM 2433 C C . PRO B 1 17 ? -22.734 -20.062 -7.996 1 97.62 17 PRO B C 1
ATOM 2435 O O . PRO B 1 17 ? -23.047 -21.25 -7.809 1 97.62 17 PRO B O 1
ATOM 2438 N N . LEU B 1 18 ? -22.609 -19.281 -6.988 1 98.12 18 LEU B N 1
ATOM 2439 C CA . LEU B 1 18 ? -22.922 -19.688 -5.621 1 98.12 18 LEU B CA 1
ATOM 2440 C C . LEU B 1 18 ? -23.922 -18.719 -4.988 1 98.12 18 LEU B C 1
ATOM 2442 O O . LEU B 1 18 ? -23.812 -18.391 -3.805 1 98.12 18 LEU B O 1
ATOM 2446 N N . PHE B 1 19 ? -24.844 -18.25 -5.785 1 98 19 PHE B N 1
ATOM 2447 C CA . PHE B 1 19 ? -25.891 -17.344 -5.352 1 98 19 PHE B CA 1
ATOM 2448 C C . PHE B 1 19 ? -26.625 -17.906 -4.137 1 98 19 PHE B C 1
ATOM 2450 O O . PHE B 1 19 ? -26.953 -19.094 -4.094 1 98 19 PHE B O 1
ATOM 2457 N N . GLN B 1 20 ? -26.75 -17.203 -3.178 1 98.19 20 GLN B N 1
ATOM 2458 C CA . GLN B 1 20 ? -27.469 -17.531 -1.95 1 98.19 20 GLN B CA 1
ATOM 2459 C C . GLN B 1 20 ? -26.734 -18.625 -1.165 1 98.19 20 GLN B C 1
ATOM 2461 O O . GLN B 1 20 ? -27.359 -19.359 -0.401 1 98.19 20 GLN B O 1
ATOM 2466 N N . GLY B 1 21 ? -25.469 -18.656 -1.388 1 97.5 21 GLY B N 1
ATOM 2467 C CA . GLY B 1 21 ? -24.703 -19.594 -0.578 1 97.5 21 GLY B CA 1
ATOM 2468 C C . GLY B 1 21 ? -24.844 -19.344 0.912 1 97.5 21 GLY B C 1
ATOM 2469 O O . GLY B 1 21 ? -24.906 -18.203 1.352 1 97.5 21 GLY B O 1
ATOM 2470 N N . SER B 1 22 ? -24.922 -20.516 1.667 1 97.94 22 SER B N 1
ATOM 2471 C CA . SER B 1 22 ? -25.078 -20.406 3.113 1 97.94 22 SER B CA 1
ATOM 2472 C C . SER B 1 22 ? -24.219 -21.438 3.84 1 97.94 22 SER B C 1
ATOM 2474 O O . SER B 1 22 ? -24.172 -22.609 3.447 1 97.94 22 SER B O 1
ATOM 2476 N N . ASN B 1 23 ? -23.484 -20.969 4.797 1 98.31 23 ASN B N 1
ATOM 2477 C CA . ASN B 1 23 ? -22.672 -21.844 5.637 1 98.31 23 ASN B CA 1
ATOM 2478 C C . ASN B 1 23 ? -21.625 -22.594 4.816 1 98.31 23 ASN B C 1
ATOM 2480 O O . ASN B 1 23 ? -21.516 -23.828 4.902 1 98.31 23 ASN B O 1
ATOM 2484 N N . LEU B 1 24 ? -20.812 -21.766 4.125 1 98.44 24 LEU B N 1
ATOM 2485 C CA . LEU B 1 24 ? -19.781 -22.344 3.273 1 98.44 24 LEU B CA 1
ATOM 2486 C C . LEU B 1 24 ? -18.391 -21.938 3.762 1 98.44 24 LEU B C 1
ATOM 2488 O O . LEU B 1 24 ? -18.188 -20.812 4.223 1 98.44 24 LEU B O 1
ATOM 2492 N N . LYS B 1 25 ? -17.469 -22.891 3.787 1 98.69 25 LYS B N 1
ATOM 2493 C CA . LYS B 1 25 ? -16.031 -22.641 3.889 1 98.69 25 LYS B CA 1
ATOM 2494 C C . LYS B 1 25 ? -15.336 -22.859 2.545 1 98.69 25 LYS B C 1
ATOM 2496 O O . LYS B 1 25 ? -15.234 -24 2.07 1 98.69 25 LYS B O 1
ATOM 2501 N N . ILE B 1 26 ? -14.93 -21.828 1.948 1 98.5 26 ILE B N 1
ATOM 2502 C CA . ILE B 1 26 ? -14.43 -21.844 0.578 1 98.5 26 ILE B CA 1
ATOM 2503 C C . ILE B 1 26 ? -12.922 -21.625 0.577 1 98.5 26 ILE B C 1
ATOM 2505 O O . ILE B 1 26 ? -12.438 -20.562 0.993 1 98.5 26 ILE B O 1
ATOM 2509 N N . ASN B 1 27 ? -12.172 -22.656 0.109 1 97.44 27 ASN B N 1
ATOM 2510 C CA . ASN B 1 27 ? -10.711 -22.609 0.12 1 97.44 27 ASN B CA 1
ATOM 2511 C C . ASN B 1 27 ? -10.141 -22.656 -1.294 1 97.44 27 ASN B C 1
ATOM 2513 O O . ASN B 1 27 ? -10.594 -23.438 -2.129 1 97.44 27 ASN B O 1
ATOM 2517 N N . ASP B 1 28 ?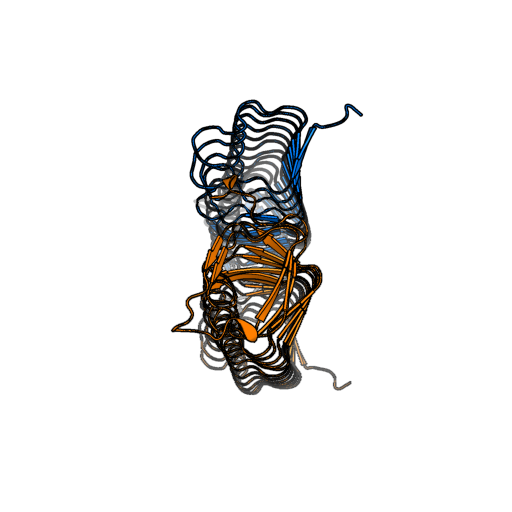 -9.164 -21.797 -1.583 1 96.19 28 ASP B N 1
ATOM 2518 C CA . ASP B 1 28 ? -8.359 -21.891 -2.803 1 96.19 28 ASP B CA 1
ATOM 2519 C C . ASP B 1 28 ? -9.25 -21.938 -4.039 1 96.19 28 ASP B C 1
ATOM 2521 O O . ASP B 1 28 ? -9.055 -22.781 -4.922 1 96.19 28 ASP B O 1
ATOM 2525 N N . THR B 1 29 ? -10.203 -21.109 -4.043 1 97.06 29 THR B N 1
ATOM 2526 C CA . THR B 1 29 ? -11.211 -21.125 -5.098 1 97.06 29 THR B CA 1
ATOM 2527 C C . THR B 1 29 ? -11.148 -19.844 -5.93 1 97.06 29 THR B C 1
ATOM 2529 O O . THR B 1 29 ? -10.945 -18.766 -5.391 1 97.06 29 THR B O 1
ATOM 2532 N N . ILE B 1 30 ? -11.305 -20 -7.195 1 97.88 30 ILE B N 1
ATOM 2533 C CA . ILE B 1 30 ? -11.266 -18.859 -8.117 1 97.88 30 ILE B CA 1
ATOM 2534 C C . ILE B 1 30 ? -12.664 -18.594 -8.664 1 97.88 30 ILE B C 1
ATOM 2536 O O . ILE B 1 30 ? -13.305 -19.469 -9.227 1 97.88 30 ILE B O 1
ATOM 2540 N N . PHE B 1 31 ? -13.102 -17.406 -8.445 1 98.44 31 PHE B N 1
ATOM 2541 C CA . PHE B 1 31 ? -14.289 -16.906 -9.125 1 98.44 31 PHE B CA 1
ATOM 2542 C C . PHE B 1 31 ? -13.906 -16.047 -10.328 1 98.44 31 PHE B C 1
ATOM 2544 O O . PHE B 1 31 ? -13.492 -14.898 -10.172 1 98.44 31 PHE B O 1
ATOM 2551 N N . ALA B 1 32 ? -14.047 -16.609 -11.406 1 96.69 32 ALA B N 1
ATOM 2552 C CA . ALA B 1 32 ? -13.562 -16 -12.641 1 96.69 32 ALA B CA 1
ATOM 2553 C C . ALA B 1 32 ? -14.688 -15.258 -13.359 1 96.69 32 ALA B C 1
ATOM 2555 O O . ALA B 1 32 ? -15.516 -14.609 -12.719 1 96.69 32 ALA B O 1
ATOM 2556 N N . GLU B 1 33 ? -14.656 -15.219 -14.719 1 96.75 33 GLU B N 1
ATOM 2557 C CA . GLU B 1 33 ? -15.586 -14.414 -15.492 1 96.75 33 GLU B CA 1
ATOM 2558 C C . GLU B 1 33 ? -17.031 -14.789 -15.18 1 96.75 33 GLU B C 1
ATOM 2560 O O . GLU B 1 33 ? -17.422 -15.953 -15.297 1 96.75 33 GLU B O 1
ATOM 2565 N N . GLY B 1 34 ? -17.719 -13.875 -14.789 1 96.75 34 GLY B N 1
ATOM 2566 C CA . GLY B 1 34 ? -19.109 -14.008 -14.352 1 96.75 34 GLY B CA 1
ATOM 2567 C C . GLY B 1 34 ? -19.453 -13.102 -13.188 1 96.75 34 GLY B C 1
ATOM 2568 O O . GLY B 1 34 ? -18.609 -12.82 -12.344 1 96.75 34 GLY B O 1
ATOM 2569 N N . GLU B 1 35 ? -20.672 -12.773 -13.07 1 97.31 35 GLU B N 1
ATOM 2570 C CA . GLU B 1 35 ? -21.016 -11.734 -12.109 1 97.31 35 GLU B CA 1
ATOM 2571 C C . GLU B 1 35 ? -21.672 -12.328 -10.867 1 97.31 35 GLU B C 1
ATOM 2573 O O . GLU B 1 35 ? -22.375 -13.344 -10.945 1 97.31 35 GLU B O 1
ATOM 2578 N N . SER B 1 36 ? -21.391 -11.758 -9.742 1 97.88 36 SER B N 1
ATOM 2579 C CA . SER B 1 36 ? -22.125 -11.906 -8.492 1 97.88 36 SER B CA 1
ATOM 2580 C C . SER B 1 36 ? -22.031 -13.328 -7.961 1 97.88 36 SER B C 1
ATOM 2582 O O . SER B 1 36 ? -23.047 -13.938 -7.613 1 97.88 36 SER B O 1
ATOM 2584 N N . PRO B 1 37 ? -20.875 -13.828 -7.867 1 98.44 37 PRO B N 1
ATOM 2585 C CA . PRO B 1 37 ? -20.75 -15.234 -7.496 1 98.44 37 PRO B CA 1
ATOM 2586 C C . PRO B 1 37 ? -21.312 -15.539 -6.109 1 98.44 37 PRO B C 1
ATOM 2588 O O . PRO B 1 37 ? -21.875 -16.609 -5.891 1 98.44 37 PRO B O 1
ATOM 2591 N N . LEU B 1 38 ? -21.266 -14.625 -5.199 1 98.62 38 LEU B N 1
ATOM 2592 C CA . LEU B 1 38 ? -21.719 -14.883 -3.836 1 98.62 38 LEU B CA 1
ATOM 2593 C C . LEU B 1 38 ? -22.75 -13.852 -3.395 1 98.62 38 LEU B C 1
ATOM 2595 O O . LEU B 1 38 ? -22.781 -13.461 -2.227 1 98.62 38 LEU B O 1
ATOM 2599 N N . LYS B 1 39 ? -23.484 -13.375 -4.355 1 98.38 39 LYS B N 1
ATOM 2600 C CA . LYS B 1 39 ? -24.578 -12.469 -4.031 1 98.38 39 LYS B CA 1
ATOM 2601 C C . LYS B 1 39 ? -25.578 -13.133 -3.102 1 98.38 39 LYS B C 1
ATOM 2603 O O . LYS B 1 39 ? -25.875 -14.32 -3.242 1 98.38 39 LYS B O 1
ATOM 2608 N N . GLU B 1 40 ? -26.156 -12.422 -2.111 1 98.56 40 GLU B N 1
ATOM 2609 C CA . GLU B 1 40 ? -27.172 -12.859 -1.154 1 98.56 40 GLU B CA 1
ATOM 2610 C C . GLU B 1 40 ? -26.656 -14.039 -0.32 1 98.56 40 GLU B C 1
ATOM 2612 O O . GLU B 1 40 ? -27.438 -14.914 0.053 1 98.56 40 GLU B O 1
ATOM 2617 N N . SER B 1 41 ? -25.375 -14.055 -0.06 1 98.38 41 SER B N 1
ATOM 2618 C CA . SER B 1 41 ? -24.812 -15.148 0.708 1 98.38 41 SER B CA 1
ATOM 2619 C C . SER B 1 41 ? -24.734 -14.812 2.191 1 98.38 41 SER B C 1
ATOM 2621 O O . SER B 1 41 ? -24.812 -13.641 2.568 1 98.38 41 SER B O 1
ATOM 2623 N N . ARG B 1 42 ? -24.641 -15.898 3.012 1 98.44 42 ARG B N 1
ATOM 2624 C CA . ARG B 1 42 ? -24.547 -15.695 4.453 1 98.44 42 ARG B CA 1
ATOM 2625 C C . ARG B 1 42 ? -23.641 -16.734 5.094 1 98.44 42 ARG B C 1
ATOM 2627 O O . ARG B 1 42 ? -23.641 -17.906 4.691 1 98.44 42 ARG B O 1
ATOM 2634 N N . ASP B 1 43 ? -22.906 -16.328 6.062 1 98.62 43 ASP B N 1
ATOM 2635 C CA . ASP B 1 43 ? -22.047 -17.219 6.836 1 98.62 43 ASP B CA 1
ATOM 2636 C C . ASP B 1 43 ? -21.016 -17.906 5.938 1 98.62 43 ASP B C 1
ATOM 2638 O O . ASP B 1 43 ? -20.938 -19.141 5.887 1 98.62 43 ASP B O 1
ATOM 2642 N N . ILE B 1 44 ? -20.219 -17.031 5.32 1 98.75 44 ILE B N 1
ATOM 2643 C CA . ILE B 1 44 ? -19.219 -17.5 4.375 1 98.75 44 ILE B CA 1
ATOM 2644 C C . ILE B 1 44 ? -17.828 -17.266 4.945 1 98.75 44 ILE B C 1
ATOM 2646 O O . ILE B 1 44 ? -17.547 -16.203 5.504 1 98.75 44 ILE B O 1
ATOM 2650 N N . GLU B 1 45 ? -16.953 -18.266 4.945 1 98.88 45 GLU B N 1
ATOM 2651 C CA . GLU B 1 45 ? -15.516 -18.125 5.176 1 98.88 45 GLU B CA 1
ATOM 2652 C C . GLU B 1 45 ? -14.727 -18.344 3.889 1 98.88 45 GLU B C 1
ATOM 2654 O O . GLU B 1 45 ? -14.914 -19.359 3.211 1 98.88 45 GLU B O 1
ATOM 2659 N N . LEU B 1 46 ? -13.953 -17.391 3.559 1 98.75 46 LEU B N 1
ATOM 2660 C CA . LEU B 1 46 ? -13.094 -17.469 2.379 1 98.75 46 LEU B CA 1
ATOM 2661 C C . LEU B 1 46 ? -11.625 -17.516 2.777 1 98.75 46 LEU B C 1
ATOM 2663 O O . LEU B 1 46 ? -11.164 -16.688 3.555 1 98.75 46 LEU B O 1
ATOM 2667 N N . TYR B 1 47 ? -10.859 -18.547 2.262 1 98.44 47 TYR B N 1
ATOM 2668 C CA . TYR B 1 47 ? -9.422 -18.641 2.498 1 98.44 47 TYR B CA 1
ATOM 2669 C C . TYR B 1 47 ? -8.664 -18.828 1.19 1 98.44 47 TYR B C 1
ATOM 2671 O O . TYR B 1 47 ? -8.953 -19.766 0.43 1 98.44 47 TYR B O 1
ATOM 2679 N N . GLY B 1 48 ? -7.699 -18.016 0.879 1 97.56 48 GLY B N 1
ATOM 2680 C CA . GLY B 1 48 ? -6.855 -18.156 -0.296 1 97.56 48 GLY B CA 1
ATOM 2681 C C . GLY B 1 48 ? -7.629 -18.094 -1.599 1 97.56 48 GLY B C 1
ATOM 2682 O O . GLY B 1 48 ? -7.277 -18.766 -2.568 1 97.56 48 GLY B O 1
ATOM 2683 N N . SER B 1 49 ? -8.719 -17.375 -1.588 1 97.94 49 SER B N 1
ATOM 2684 C CA . SER B 1 49 ? -9.594 -17.375 -2.756 1 97.94 49 SER B CA 1
ATOM 2685 C C . SER B 1 49 ? -9.461 -16.062 -3.539 1 97.94 49 SER B C 1
ATOM 2687 O O . SER B 1 49 ? -8.859 -15.109 -3.055 1 97.94 49 SER B O 1
ATOM 2689 N N . MET B 1 50 ? -9.953 -16.125 -4.797 1 98.25 50 MET B N 1
ATOM 2690 C CA . MET B 1 50 ? -9.727 -15.023 -5.73 1 98.25 50 MET B CA 1
ATOM 2691 C C . MET B 1 50 ? -11.023 -14.594 -6.395 1 98.25 50 MET B C 1
ATOM 2693 O O . MET B 1 50 ? -11.812 -15.438 -6.836 1 98.25 50 MET B O 1
ATOM 2697 N N . PHE B 1 51 ? -11.25 -13.344 -6.398 1 98.56 51 PHE B N 1
ATOM 2698 C CA . PHE B 1 51 ? -12.328 -12.766 -7.188 1 98.56 51 PHE B CA 1
ATOM 2699 C C . PHE B 1 51 ? -11.781 -12.031 -8.406 1 98.56 51 PHE B C 1
ATOM 2701 O O . PHE B 1 51 ? -11.086 -11.023 -8.266 1 98.56 51 PHE B O 1
ATOM 2708 N N . LYS B 1 52 ? -12.148 -12.461 -9.547 1 97.69 52 LYS B N 1
ATOM 2709 C CA . LYS B 1 52 ? -11.555 -11.914 -10.766 1 97.69 52 LYS B CA 1
ATOM 2710 C C . LYS B 1 52 ? -12.586 -11.141 -11.578 1 97.69 52 LYS B C 1
ATOM 2712 O O . LYS B 1 52 ? -12.273 -10.625 -12.656 1 97.69 52 LYS B O 1
ATOM 2717 N N . TRP B 1 53 ? -13.844 -11.016 -11.031 1 97.12 53 TRP B N 1
ATOM 2718 C CA . TRP B 1 53 ? -14.891 -10.32 -11.773 1 97.12 53 TRP B CA 1
ATOM 2719 C C . TRP B 1 53 ? -15.844 -9.602 -10.828 1 97.12 53 TRP B C 1
ATOM 2721 O O . TRP B 1 53 ? -15.688 -9.664 -9.609 1 97.12 53 TRP B O 1
ATOM 2731 N N . LYS B 1 54 ? -16.875 -9.023 -11.305 1 96.94 54 LYS B N 1
ATOM 2732 C CA . LYS B 1 54 ? -17.609 -7.945 -10.648 1 96.94 54 LYS B CA 1
ATOM 2733 C C . LYS B 1 54 ? -18.578 -8.492 -9.609 1 96.94 54 LYS B C 1
ATOM 2735 O O . LYS B 1 54 ? -19.156 -9.562 -9.789 1 96.94 54 LYS B O 1
ATOM 2740 N N . TYR B 1 55 ? -18.797 -7.785 -8.57 1 97.75 55 TYR B N 1
ATOM 2741 C CA . TYR B 1 55 ? -19.875 -7.891 -7.598 1 97.75 55 TYR B CA 1
ATOM 2742 C C . TYR B 1 55 ? -19.781 -9.203 -6.824 1 97.75 55 TYR B C 1
ATOM 2744 O O . TYR B 1 55 ? -20.781 -9.914 -6.672 1 97.75 55 TYR B O 1
ATOM 2752 N N . PRO B 1 56 ? -18.672 -9.5 -6.328 1 97.75 56 PRO B N 1
ATOM 2753 C CA . PRO B 1 56 ? -18.562 -10.844 -5.738 1 97.75 56 PRO B CA 1
ATOM 2754 C C . PRO B 1 56 ? -19.406 -11 -4.477 1 97.75 56 PRO B C 1
ATOM 2756 O O . PRO B 1 56 ? -20 -12.062 -4.25 1 97.75 56 PRO B O 1
ATOM 2759 N N . LEU B 1 57 ? -19.531 -9.945 -3.613 1 98.56 57 LEU B N 1
ATOM 2760 C CA . LEU B 1 57 ? -20.25 -10.039 -2.34 1 98.56 57 LEU B CA 1
ATOM 2761 C C . LEU B 1 57 ? -21.25 -8.906 -2.193 1 98.56 57 LEU B C 1
ATOM 2763 O O . LEU B 1 57 ? -21 -7.926 -1.491 1 98.56 57 LEU B O 1
ATOM 2767 N N . TRP B 1 58 ? -22.359 -9.039 -2.781 1 98.56 58 TRP B N 1
ATOM 2768 C CA . TRP B 1 58 ? -23.469 -8.086 -2.66 1 98.56 58 TRP B CA 1
ATOM 2769 C C . TRP B 1 58 ? -24.578 -8.648 -1.771 1 98.56 58 TRP B C 1
ATOM 2771 O O . TRP B 1 58 ? -24.953 -9.812 -1.906 1 98.56 58 TRP B O 1
ATOM 2781 N N . TYR B 1 59 ? -25.109 -7.855 -0.892 1 98.69 59 TYR B N 1
ATOM 2782 C CA . TYR B 1 59 ? -26.172 -8.258 0.016 1 98.69 59 TYR B CA 1
ATOM 2783 C C . TYR B 1 59 ? -25.766 -9.484 0.827 1 98.69 59 TYR B C 1
ATOM 2785 O O . TYR B 1 59 ? -26.562 -10.406 1.003 1 98.69 59 TYR B O 1
ATOM 2793 N N . ALA B 1 60 ? -24.531 -9.508 1.217 1 98.75 60 ALA B N 1
ATOM 2794 C CA . ALA B 1 60 ? -24.031 -10.648 1.981 1 98.75 60 ALA B CA 1
ATOM 2795 C C . ALA B 1 60 ? -23.984 -10.328 3.475 1 98.75 60 ALA B C 1
ATOM 2797 O O . ALA B 1 60 ? -24.125 -9.172 3.873 1 98.75 60 ALA B O 1
ATOM 2798 N N . LYS B 1 61 ? -23.906 -11.375 4.297 1 98.75 61 LYS B N 1
ATOM 2799 C CA . LYS B 1 61 ? -23.891 -11.203 5.746 1 98.75 61 LYS B CA 1
ATOM 2800 C C . LYS B 1 61 ? -22.938 -12.195 6.402 1 98.75 61 LYS B C 1
ATOM 2802 O O . LYS B 1 61 ? -22.906 -13.375 6.043 1 98.75 61 LYS B O 1
ATOM 2807 N N . ASN B 1 62 ? -22.188 -11.758 7.328 1 98.81 62 ASN B N 1
ATOM 2808 C CA . ASN B 1 62 ? -21.266 -12.586 8.094 1 98.81 62 ASN B CA 1
ATOM 2809 C C . ASN B 1 62 ? -20.234 -13.258 7.188 1 98.81 62 ASN B C 1
ATOM 2811 O O . ASN B 1 62 ? -20.25 -14.477 7.008 1 98.81 62 ASN B O 1
ATOM 2815 N N . ILE B 1 63 ? -19.328 -12.43 6.742 1 98.88 63 ILE B N 1
ATOM 2816 C CA . ILE B 1 63 ? -18.297 -12.875 5.805 1 98.88 63 ILE B CA 1
ATOM 2817 C C . ILE B 1 63 ? -16.922 -12.742 6.449 1 98.88 63 ILE B C 1
ATOM 2819 O O . ILE B 1 63 ? -16.625 -11.734 7.094 1 98.88 63 ILE B O 1
ATOM 2823 N N . THR B 1 64 ? -16.109 -13.758 6.391 1 98.88 64 THR B N 1
ATOM 2824 C CA . THR B 1 64 ? -14.688 -13.68 6.715 1 98.88 64 THR B CA 1
ATOM 2825 C C . THR B 1 64 ? -13.836 -14.031 5.496 1 98.88 64 THR B C 1
ATOM 2827 O O . THR B 1 64 ? -14.086 -15.031 4.82 1 98.88 64 THR B O 1
ATOM 2830 N N . ALA B 1 65 ? -12.922 -13.211 5.18 1 98.81 65 ALA B N 1
ATOM 2831 C CA . ALA B 1 65 ? -11.992 -13.445 4.078 1 98.81 65 ALA B CA 1
ATOM 2832 C C . ALA B 1 65 ? -10.547 -13.289 4.539 1 98.81 65 ALA B C 1
ATOM 2834 O O . ALA B 1 65 ? -10.172 -12.242 5.074 1 98.81 65 ALA B O 1
ATOM 2835 N N . LYS B 1 66 ? -9.703 -14.344 4.414 1 98.75 66 LYS B N 1
ATOM 2836 C CA . LYS B 1 66 ? -8.297 -14.312 4.777 1 98.75 66 LYS B CA 1
ATOM 2837 C C . LYS B 1 66 ? -7.418 -14.781 3.621 1 98.75 66 LYS B C 1
ATOM 2839 O O . LYS B 1 66 ? -7.719 -15.789 2.977 1 98.75 66 LYS B O 1
ATOM 2844 N N . ASN B 1 67 ? -6.305 -14.047 3.32 1 98.38 67 ASN B N 1
ATOM 2845 C CA . ASN B 1 67 ? -5.363 -14.383 2.256 1 98.38 67 ASN B CA 1
ATOM 2846 C C . ASN B 1 67 ? -6.055 -14.438 0.896 1 98.38 67 ASN B C 1
ATOM 2848 O O . ASN B 1 67 ? -5.797 -15.352 0.104 1 98.38 67 ASN B O 1
ATOM 2852 N N . CYS B 1 68 ? -6.984 -13.516 0.68 1 98.69 68 CYS B N 1
ATOM 2853 C CA . CYS B 1 68 ? -7.746 -13.477 -0.564 1 98.69 68 CYS B CA 1
ATOM 2854 C C . CYS B 1 68 ? -7.289 -12.32 -1.45 1 98.69 68 CYS B C 1
ATOM 2856 O O . CYS B 1 68 ? -6.535 -11.461 -1.009 1 98.69 68 CYS B O 1
ATOM 2858 N N . THR B 1 69 ? -7.68 -12.398 -2.674 1 98.75 69 THR B N 1
ATOM 2859 C CA . THR B 1 69 ? -7.316 -11.352 -3.625 1 98.75 69 THR B CA 1
ATOM 2860 C C . THR B 1 69 ? -8.523 -10.938 -4.457 1 98.75 69 THR B C 1
ATOM 2862 O O . THR B 1 69 ? -9.227 -11.781 -5.02 1 98.75 69 THR B O 1
ATOM 2865 N N . TRP B 1 70 ? -8.898 -9.672 -4.418 1 98.62 70 TRP B N 1
ATOM 2866 C CA . TRP B 1 70 ? -9.773 -9.086 -5.422 1 98.62 70 TRP B CA 1
ATOM 2867 C C . TRP B 1 70 ? -8.969 -8.469 -6.559 1 98.62 70 TRP B C 1
ATOM 2869 O O . TRP B 1 70 ? -8.266 -7.473 -6.363 1 98.62 70 TRP B O 1
ATOM 2879 N N . PHE B 1 71 ? -9.094 -9.039 -7.684 1 98 71 PHE B N 1
ATOM 2880 C CA . PHE B 1 71 ? -8.367 -8.508 -8.828 1 98 71 PHE B CA 1
ATOM 2881 C C . PHE B 1 71 ? -9.102 -7.301 -9.414 1 98 71 PHE B C 1
ATOM 2883 O O . PHE B 1 71 ? -10.156 -6.91 -8.922 1 98 71 PHE B O 1
ATOM 2890 N N . GLU B 1 72 ? -8.555 -6.695 -10.352 1 96.38 72 GLU B N 1
ATOM 2891 C CA . GLU B 1 72 ? -8.961 -5.395 -10.867 1 96.38 72 GLU B CA 1
ATOM 2892 C C . GLU B 1 72 ? -10.445 -5.383 -11.219 1 96.38 72 GLU B C 1
ATOM 2894 O O . GLU B 1 72 ? -11.164 -4.438 -10.898 1 96.38 72 GLU B O 1
ATOM 2899 N N . MET B 1 73 ? -10.883 -6.504 -11.852 1 96.12 73 MET B N 1
ATOM 2900 C CA . MET B 1 73 ? -12.266 -6.535 -12.312 1 96.12 73 MET B CA 1
ATOM 2901 C C . MET B 1 73 ? -13.211 -6.953 -11.188 1 96.12 73 MET B C 1
ATOM 2903 O O . MET B 1 73 ? -14.43 -6.918 -11.344 1 96.12 73 MET B O 1
ATOM 2907 N N . GLY B 1 74 ? -12.617 -7.375 -10.133 1 96.81 74 GLY B N 1
ATOM 2908 C CA . GLY B 1 74 ? -13.477 -7.574 -8.977 1 96.81 74 GLY B CA 1
ATOM 2909 C C . GLY B 1 74 ? -14.055 -6.281 -8.43 1 96.81 74 GLY B C 1
ATOM 2910 O O . GLY B 1 74 ? -14.117 -6.09 -7.215 1 96.81 74 GLY B O 1
ATOM 2911 N N . ARG B 1 75 ? -14.414 -5.316 -9.258 1 93.38 75 ARG B N 1
ATOM 2912 C CA . ARG B 1 75 ? -14.859 -3.963 -8.938 1 93.38 75 ARG B CA 1
ATOM 2913 C C . ARG B 1 75 ? -16.281 -3.969 -8.375 1 93.38 75 ARG B C 1
ATOM 2915 O O . ARG B 1 75 ? -17.062 -4.883 -8.648 1 93.38 75 ARG B O 1
ATOM 2922 N N . ALA B 1 76 ? -16.547 -2.932 -7.695 1 92.31 76 ALA B N 1
ATOM 2923 C CA . ALA B 1 76 ? -17.812 -2.867 -6.965 1 92.31 76 ALA B CA 1
ATOM 2924 C C . ALA B 1 76 ? -18.078 -4.168 -6.211 1 92.31 76 ALA B C 1
ATOM 2926 O O . ALA B 1 76 ? -19.188 -4.715 -6.273 1 92.31 76 ALA B O 1
ATOM 2927 N N . GLY B 1 77 ? -17.109 -4.668 -5.574 1 94 77 GLY B N 1
ATOM 2928 C CA . GLY B 1 77 ? -17.047 -6.051 -5.133 1 94 77 GLY B CA 1
ATOM 2929 C C . GLY B 1 77 ? -17.922 -6.32 -3.912 1 94 77 GLY B C 1
ATOM 2930 O O . GLY B 1 77 ? -18.578 -7.355 -3.832 1 94 77 GLY B O 1
ATOM 2931 N N . VAL B 1 78 ? -17.922 -5.41 -2.988 1 98.31 78 VAL B N 1
ATOM 2932 C CA . VAL B 1 78 ? -18.656 -5.609 -1.747 1 98.31 78 VAL B CA 1
ATOM 2933 C C . VAL B 1 78 ? -19.609 -4.434 -1.52 1 98.31 78 VAL B C 1
ATOM 2935 O O . VAL B 1 78 ? -19.172 -3.33 -1.183 1 98.31 78 VAL B O 1
ATOM 2938 N N . TRP B 1 79 ? -20.844 -4.641 -1.728 1 98.31 79 TRP B N 1
ATOM 2939 C CA . TRP B 1 79 ? -21.859 -3.623 -1.491 1 98.31 79 TRP B CA 1
ATOM 2940 C C . TRP B 1 79 ? -22.984 -4.168 -0.613 1 98.31 79 TRP B C 1
ATOM 2942 O O . TRP B 1 79 ? -23.281 -5.363 -0.656 1 98.31 79 TRP B O 1
ATOM 2952 N N . TYR B 1 80 ? -23.609 -3.371 0.186 1 98.5 80 TYR B N 1
ATOM 2953 C CA . TYR B 1 80 ? -24.781 -3.697 0.992 1 98.5 80 TYR B CA 1
ATOM 2954 C C . TYR B 1 80 ? -24.547 -4.953 1.82 1 98.5 80 TYR B C 1
ATOM 2956 O O . TYR B 1 80 ? -25.406 -5.832 1.891 1 98.5 80 TYR B O 1
ATOM 2964 N N . THR B 1 81 ? -23.359 -5.09 2.277 1 98.69 81 THR B N 1
ATOM 2965 C CA . THR B 1 81 ? -22.953 -6.277 3.02 1 98.69 81 THR B CA 1
ATOM 2966 C C . THR B 1 81 ? -22.734 -5.945 4.492 1 98.69 81 THR B C 1
ATOM 2968 O O . THR B 1 81 ? -22.172 -4.902 4.828 1 98.69 81 THR B O 1
ATOM 2971 N N . ASP B 1 82 ? -23.219 -6.863 5.395 1 98.69 82 ASP B N 1
ATOM 2972 C CA . ASP B 1 82 ? -23.141 -6.633 6.836 1 98.69 82 ASP B CA 1
ATOM 2973 C C . ASP B 1 82 ? -22.172 -7.617 7.496 1 98.69 82 ASP B C 1
ATOM 2975 O O . ASP B 1 82 ? -22.219 -8.82 7.223 1 98.69 82 ASP B O 1
ATOM 2979 N N . HIS B 1 83 ? -21.359 -7.121 8.391 1 98.88 83 HIS B N 1
ATOM 2980 C CA . HIS B 1 83 ? -20.438 -7.934 9.18 1 98.88 83 HIS B CA 1
ATOM 2981 C C . HIS B 1 83 ? -19.453 -8.672 8.281 1 98.88 83 HIS B C 1
ATOM 2983 O O . HIS B 1 83 ? -19.562 -9.883 8.078 1 98.88 83 HIS B O 1
ATOM 2989 N N . ILE B 1 84 ? -18.453 -7.98 7.852 1 98.88 84 ILE B N 1
ATOM 2990 C CA . ILE B 1 84 ? -17.422 -8.562 7.008 1 98.88 84 ILE B CA 1
ATOM 2991 C C . ILE B 1 84 ? -16.047 -8.25 7.586 1 98.88 84 ILE B C 1
ATOM 2993 O O . ILE B 1 84 ? -15.781 -7.117 8.008 1 98.88 84 ILE B O 1
ATOM 2997 N N . ALA B 1 85 ? -15.18 -9.258 7.711 1 98.94 85 ALA B N 1
ATOM 2998 C CA . ALA B 1 85 ? -13.781 -9.117 8.117 1 98.94 85 ALA B CA 1
ATOM 2999 C C . ALA B 1 85 ? -12.844 -9.625 7.031 1 98.94 85 ALA B C 1
ATOM 3001 O O . ALA B 1 85 ? -12.977 -10.758 6.562 1 98.94 85 ALA B O 1
ATOM 3002 N N . VAL B 1 86 ? -11.969 -8.773 6.598 1 98.88 86 VAL B N 1
ATOM 3003 C CA . VAL B 1 86 ? -10.961 -9.117 5.602 1 98.88 86 VAL B CA 1
ATOM 3004 C C . VAL B 1 86 ? -9.57 -8.969 6.203 1 98.88 86 VAL B C 1
ATOM 3006 O O . VAL B 1 86 ? -9.234 -7.922 6.773 1 98.88 86 VAL B O 1
ATOM 3009 N N . GLU B 1 87 ? -8.742 -10.039 6.125 1 98.81 87 GLU B N 1
ATOM 3010 C CA . GLU B 1 87 ? -7.41 -10.031 6.719 1 98.81 87 GLU B CA 1
ATOM 3011 C C . GLU B 1 87 ? -6.367 -10.555 5.742 1 98.81 87 GLU B C 1
ATOM 3013 O O . GLU B 1 87 ? -6.637 -11.477 4.969 1 98.81 87 GLU B O 1
ATOM 3018 N N . ASP B 1 88 ? -5.125 -9.977 5.781 1 98.5 88 ASP B N 1
ATOM 3019 C CA . ASP B 1 88 ? -3.977 -10.445 5.008 1 98.5 88 ASP B CA 1
ATOM 3020 C C . ASP B 1 88 ? -4.344 -10.633 3.539 1 98.5 88 ASP B C 1
ATOM 3022 O O . ASP B 1 88 ? -4.074 -11.68 2.953 1 98.5 88 ASP B O 1
ATOM 3026 N N . SER B 1 89 ? -4.996 -9.602 2.99 1 98.75 89 SER B N 1
ATOM 3027 C CA . SER B 1 89 ? -5.551 -9.727 1.646 1 98.75 89 SER B CA 1
ATOM 3028 C C . SER B 1 89 ? -5.18 -8.523 0.783 1 98.75 89 SER B C 1
ATOM 3030 O O . SER B 1 89 ? -4.695 -7.516 1.294 1 98.75 89 SER B O 1
ATOM 3032 N N . ALA B 1 90 ? -5.262 -8.734 -0.489 1 98.81 90 ALA B N 1
ATOM 3033 C CA . ALA B 1 90 ? -4.973 -7.699 -1.481 1 98.81 90 ALA B CA 1
ATOM 3034 C C . ALA B 1 90 ? -6.211 -7.371 -2.311 1 98.81 90 ALA B C 1
ATOM 3036 O O . ALA B 1 90 ? -6.824 -8.266 -2.902 1 98.81 90 ALA B O 1
ATOM 3037 N N . ILE B 1 91 ? -6.594 -6.113 -2.354 1 98.69 91 ILE B N 1
ATOM 3038 C CA . ILE B 1 91 ? -7.781 -5.691 -3.086 1 98.69 91 ILE B CA 1
ATOM 3039 C C . ILE B 1 91 ? -7.402 -4.664 -4.145 1 98.69 91 ILE B C 1
ATOM 3041 O O . ILE B 1 91 ? -7.348 -3.463 -3.863 1 98.69 91 ILE B O 1
ATOM 3045 N N . GLU B 1 92 ? -7.238 -5.129 -5.293 1 97.81 92 GLU B N 1
ATOM 3046 C CA . GLU B 1 92 ? -6.805 -4.277 -6.398 1 97.81 92 GLU B CA 1
ATOM 3047 C C . GLU B 1 92 ? -7.98 -3.504 -6.992 1 97.81 92 GLU B C 1
ATOM 3049 O O . GLU B 1 92 ? -7.789 -2.453 -7.609 1 97.81 92 GLU B O 1
ATOM 3054 N N . ALA B 1 93 ? -9.18 -4.016 -6.801 1 97.62 93 ALA B N 1
ATOM 3055 C CA . ALA B 1 93 ? -10.383 -3.508 -7.457 1 97.62 93 ALA B CA 1
ATOM 3056 C C . ALA B 1 93 ? -10.906 -2.262 -6.754 1 97.62 93 ALA B C 1
ATOM 3058 O O . ALA B 1 93 ? -10.898 -2.188 -5.523 1 97.62 93 ALA B O 1
ATOM 3059 N N . PRO B 1 94 ? -11.383 -1.256 -7.434 1 97.94 94 PRO B N 1
ATOM 3060 C CA . PRO B 1 94 ? -11.984 -0.06 -6.84 1 97.94 94 PRO B CA 1
ATOM 3061 C C . PRO B 1 94 ? -13.43 -0.282 -6.391 1 97.94 94 PRO B C 1
ATOM 3063 O O . PRO B 1 94 ? -14.008 -1.334 -6.668 1 97.94 94 PRO B O 1
ATOM 3066 N N . LYS B 1 95 ? -13.953 0.616 -5.73 1 97.88 95 LYS B N 1
ATOM 3067 C CA . LYS B 1 95 ? -15.359 0.701 -5.363 1 97.88 95 LYS B CA 1
ATOM 3068 C C . LYS B 1 95 ? -15.766 -0.458 -4.453 1 97.88 95 LYS B C 1
ATOM 3070 O O . LYS B 1 95 ? -16.875 -0.979 -4.559 1 97.88 95 LYS B O 1
ATOM 3075 N N . ASN B 1 96 ? -14.797 -0.859 -3.674 1 98.19 96 ASN B N 1
ATOM 3076 C CA . ASN B 1 96 ? -15.141 -1.92 -2.736 1 98.19 96 ASN B CA 1
ATOM 3077 C C . ASN B 1 96 ? -15.648 -1.354 -1.412 1 98.19 96 ASN B C 1
ATOM 3079 O O . ASN B 1 96 ? -15.125 -0.357 -0.916 1 98.19 96 ASN B O 1
ATOM 3083 N N . PHE B 1 97 ? -16.672 -1.995 -0.729 1 98.81 97 PHE B N 1
ATOM 3084 C CA . PHE B 1 97 ? -17.328 -1.696 0.542 1 98.81 97 PHE B CA 1
ATOM 3085 C C . PHE B 1 97 ? -18.156 -0.423 0.438 1 98.81 97 PHE B C 1
ATOM 3087 O O . PHE B 1 97 ? -17.734 0.643 0.886 1 98.81 97 PHE B O 1
ATOM 3094 N N . ARG B 1 98 ? -19.25 -0.487 -0.074 1 98.75 98 ARG B N 1
ATOM 3095 C CA . ARG B 1 98 ? -20.203 0.617 -0.166 1 98.75 98 ARG B CA 1
ATOM 3096 C C . ARG B 1 98 ? -21.516 0.273 0.536 1 98.75 98 ARG B C 1
ATOM 3098 O O . ARG B 1 98 ? -22.047 -0.82 0.353 1 98.75 98 ARG B O 1
ATOM 3105 N N . ARG B 1 99 ? -21.875 1.145 1.369 1 98.75 99 ARG B N 1
ATOM 3106 C CA . ARG B 1 99 ? -23.125 0.966 2.1 1 98.75 99 ARG B CA 1
ATOM 3107 C C . ARG B 1 99 ? -23.094 -0.316 2.924 1 98.75 99 ARG B C 1
ATOM 3109 O O . ARG B 1 99 ? -24.062 -1.096 2.9 1 98.75 99 ARG B O 1
ATOM 3116 N N . CYS B 1 100 ? -21.953 -0.549 3.482 1 98.88 100 CYS B N 1
ATOM 3117 C CA . CYS B 1 100 ? -21.75 -1.715 4.336 1 98.88 100 CYS B CA 1
ATOM 3118 C C . CYS B 1 100 ? -21.828 -1.334 5.809 1 98.88 100 CYS B C 1
ATOM 3120 O O . CYS B 1 100 ? -21.688 -0.162 6.16 1 98.88 100 CYS B O 1
ATOM 3122 N N . HIS B 1 101 ? -22.188 -2.312 6.656 1 98.81 101 HIS B N 1
ATOM 3123 C CA . HIS B 1 101 ? -22.188 -2.143 8.102 1 98.81 101 HIS B CA 1
ATOM 3124 C C . HIS B 1 101 ? -21.25 -3.125 8.781 1 98.81 101 HIS B C 1
ATOM 3126 O O . HIS B 1 101 ? -21.266 -4.324 8.484 1 98.81 101 HIS B O 1
ATOM 3132 N N . ASP B 1 102 ? -20.422 -2.631 9.664 1 98.88 102 ASP B N 1
ATOM 3133 C CA . ASP B 1 102 ? -19.484 -3.443 10.43 1 98.88 102 ASP B CA 1
ATOM 3134 C C . ASP B 1 102 ? -18.438 -4.098 9.516 1 98.88 102 ASP B C 1
ATOM 3136 O O . ASP B 1 102 ? -18.5 -5.301 9.258 1 98.88 102 ASP B O 1
ATOM 3140 N N . VAL B 1 103 ? -17.5 -3.303 9.094 1 98.94 103 VAL B N 1
ATOM 3141 C CA . VAL B 1 103 ? -16.438 -3.701 8.18 1 98.94 103 VAL B CA 1
ATOM 3142 C C . VAL B 1 103 ? -15.094 -3.658 8.898 1 98.94 103 VAL B C 1
ATOM 3144 O O . VAL B 1 103 ? -14.734 -2.643 9.5 1 98.94 103 VAL B O 1
ATOM 3147 N N . THR B 1 104 ? -14.367 -4.77 8.914 1 98.94 104 THR B N 1
ATOM 3148 C CA . THR B 1 104 ? -13.023 -4.797 9.477 1 98.94 104 THR B CA 1
ATOM 3149 C C . THR B 1 104 ? -11.992 -5.172 8.414 1 98.94 104 THR B C 1
ATOM 3151 O O . THR B 1 104 ? -12.117 -6.207 7.762 1 98.94 104 THR B O 1
ATOM 3154 N N . LEU B 1 105 ? -11.031 -4.348 8.18 1 98.94 105 LEU B N 1
ATOM 3155 C CA . LEU B 1 105 ? -9.875 -4.637 7.34 1 98.94 105 LEU B CA 1
ATOM 3156 C C . LEU B 1 105 ? -8.586 -4.652 8.164 1 98.94 105 LEU B C 1
ATOM 3158 O O . LEU B 1 105 ? -8.273 -3.674 8.844 1 98.94 105 LEU B O 1
ATOM 3162 N N . LYS B 1 106 ? -7.887 -5.777 8.172 1 98.88 106 LYS B N 1
ATOM 3163 C CA . LYS B 1 106 ? -6.617 -5.918 8.883 1 98.88 106 LYS B CA 1
ATOM 3164 C C . LYS B 1 106 ? -5.512 -6.395 7.949 1 98.88 106 LYS B C 1
ATOM 3166 O O . LYS B 1 106 ? -5.609 -7.473 7.359 1 98.88 106 LYS B O 1
ATOM 3171 N N . HIS B 1 107 ? -4.445 -5.637 7.797 1 98.44 107 HIS B N 1
ATOM 3172 C CA . HIS B 1 107 ? -3.324 -5.945 6.918 1 98.44 107 HIS B CA 1
ATOM 3173 C C . HIS B 1 107 ? -3.793 -6.172 5.484 1 98.44 107 HIS B C 1
ATOM 3175 O O . HIS B 1 107 ? -3.605 -7.258 4.926 1 98.44 107 HIS B O 1
ATOM 3181 N N . VAL B 1 108 ? -4.414 -5.098 4.973 1 98.81 108 VAL B N 1
ATOM 3182 C CA . VAL B 1 108 ? -4.98 -5.117 3.629 1 98.81 108 VAL B CA 1
ATOM 3183 C C . VAL B 1 108 ? -4.383 -3.982 2.799 1 98.81 108 VAL B C 1
ATOM 3185 O O . VAL B 1 108 ? -4.145 -2.887 3.314 1 98.81 108 VAL B O 1
ATOM 3188 N N . SER B 1 109 ? -4.062 -4.273 1.593 1 98.75 109 SER B N 1
ATOM 3189 C CA . SER B 1 109 ? -3.574 -3.25 0.673 1 98.75 109 SER B CA 1
ATOM 3190 C C . SER B 1 109 ? -4.574 -2.996 -0.45 1 98.75 109 SER B C 1
ATOM 3192 O O . SER B 1 109 ? -5.125 -3.938 -1.024 1 98.75 109 SER B O 1
ATOM 3194 N N . LEU B 1 110 ? -4.848 -1.761 -0.721 1 98.81 110 LEU B N 1
ATOM 3195 C CA . LEU B 1 110 ? -5.75 -1.317 -1.775 1 98.81 110 LEU B CA 1
ATOM 3196 C C . LEU B 1 110 ? -5.062 -0.32 -2.699 1 98.81 110 LEU B C 1
ATOM 3198 O O . LEU B 1 110 ? -5.219 0.893 -2.539 1 98.81 110 LEU B O 1
ATOM 3202 N N . PRO B 1 111 ? -4.395 -0.849 -3.701 1 98.44 111 PRO B N 1
ATOM 3203 C CA . PRO B 1 111 ? -3.635 0.06 -4.562 1 98.44 111 PRO B CA 1
ATOM 3204 C C . PRO B 1 111 ? -4.531 0.93 -5.441 1 98.44 111 PRO B C 1
ATOM 3206 O O . PRO B 1 111 ? -4.066 1.92 -6.012 1 98.44 111 PRO B O 1
ATOM 3209 N N . ASN B 1 112 ? -5.742 0.574 -5.613 1 98 112 ASN B N 1
ATOM 3210 C CA . ASN B 1 112 ? -6.789 1.361 -6.262 1 98 112 ASN B CA 1
ATOM 3211 C C . ASN B 1 112 ? -8.039 1.443 -5.398 1 98 112 ASN B C 1
ATOM 3213 O O . ASN B 1 112 ? -9.016 0.732 -5.645 1 98 112 ASN B O 1
ATOM 3217 N N . ALA B 1 113 ? -8.047 2.395 -4.539 1 98.25 113 ALA B N 1
ATOM 3218 C CA . ALA B 1 113 ? -9.109 2.496 -3.539 1 98.25 113 ALA B CA 1
ATOM 3219 C C . ALA B 1 113 ? -10.094 3.604 -3.898 1 98.25 113 ALA B C 1
ATOM 3221 O O . ALA B 1 113 ? -10.711 4.199 -3.016 1 98.25 113 ALA B O 1
ATOM 3222 N N . ALA B 1 114 ? -10.195 3.928 -5.184 1 97.81 114 ALA B N 1
ATOM 3223 C CA . ALA B 1 114 ? -11.195 4.914 -5.598 1 97.81 114 ALA B CA 1
ATOM 3224 C C . ALA B 1 114 ? -12.594 4.484 -5.184 1 97.81 114 ALA B C 1
ATOM 3226 O O . ALA B 1 114 ? -13 3.34 -5.406 1 97.81 114 ALA B O 1
ATOM 3227 N N . GLU B 1 115 ? -13.266 5.387 -4.562 1 97.44 115 GLU B N 1
ATOM 3228 C CA . GLU B 1 115 ? -14.648 5.199 -4.145 1 97.44 115 GLU B CA 1
ATOM 3229 C C . GLU B 1 115 ? -14.789 4.004 -3.205 1 97.44 115 GLU B C 1
ATOM 3231 O O . GLU B 1 115 ? -15.781 3.279 -3.25 1 97.44 115 GLU B O 1
ATOM 3236 N N . THR B 1 116 ? -13.828 3.766 -2.451 1 98.81 116 THR B N 1
ATOM 3237 C CA . THR B 1 116 ? -13.82 2.666 -1.491 1 98.81 116 THR B CA 1
ATOM 3238 C C . THR B 1 116 ? -14.312 3.137 -0.127 1 98.81 116 THR B C 1
ATOM 3240 O O . THR B 1 116 ? -13.992 4.242 0.31 1 98.81 116 THR B O 1
ATOM 3243 N N . LEU B 1 117 ? -15.062 2.357 0.612 1 98.81 117 LEU B N 1
ATOM 3244 C CA . LEU B 1 117 ? -15.656 2.645 1.913 1 98.81 117 LEU B CA 1
ATOM 3245 C C . LEU B 1 117 ? -16.562 3.867 1.838 1 98.81 117 LEU B C 1
ATOM 3247 O O . LEU B 1 117 ? -16.406 4.809 2.619 1 98.81 117 LEU B O 1
ATOM 3251 N N . TRP B 1 118 ? -17.531 3.797 0.921 1 98.81 118 TRP B N 1
ATOM 3252 C CA . TRP B 1 118 ? -18.5 4.879 0.779 1 98.81 118 TRP B CA 1
ATOM 3253 C C . TRP B 1 118 ? -19.766 4.57 1.552 1 98.81 118 TRP B C 1
ATOM 3255 O O . TRP B 1 118 ? -20.344 3.488 1.408 1 98.81 118 TRP B O 1
ATOM 3265 N N . SER B 1 119 ? -20.172 5.469 2.354 1 98.88 119 SER B N 1
ATOM 3266 C CA . SER B 1 119 ? -21.422 5.375 3.08 1 98.88 119 SER B CA 1
ATOM 3267 C C . SER B 1 119 ? -21.5 4.102 3.916 1 98.88 119 SER B C 1
ATOM 3269 O O . SER B 1 119 ? -22.484 3.381 3.881 1 98.88 119 SER B O 1
ATOM 3271 N N . CYS B 1 120 ? -20.422 3.828 4.582 1 98.94 120 CYS B N 1
ATOM 3272 C CA . CYS B 1 120 ? -20.359 2.674 5.473 1 98.94 120 CYS B CA 1
ATOM 3273 C C . CYS B 1 120 ? -20.562 3.092 6.926 1 98.94 120 CYS B C 1
ATOM 3275 O O . CYS B 1 120 ? -20.375 4.262 7.27 1 98.94 120 CYS B O 1
ATOM 3277 N N . ASP B 1 121 ? -21.062 2.156 7.75 1 98.94 121 ASP B N 1
ATOM 3278 C CA . ASP B 1 1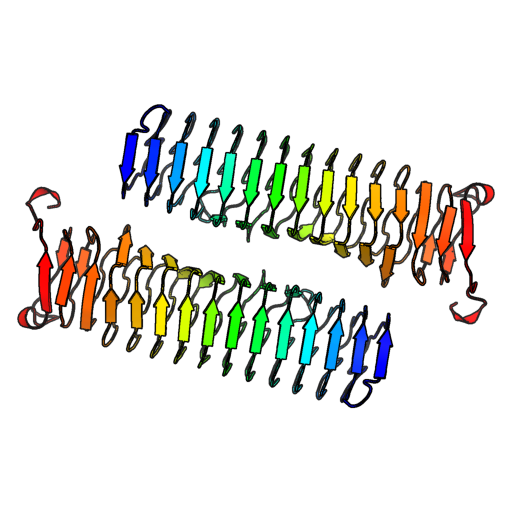21 ? -21.281 2.371 9.172 1 98.94 121 ASP B CA 1
ATOM 3279 C C . ASP B 1 121 ? -20.562 1.309 10.008 1 98.94 121 ASP B C 1
ATOM 3281 O O . ASP B 1 121 ? -20.875 0.12 9.906 1 98.94 121 ASP B O 1
ATOM 3285 N N . GLY B 1 122 ? -19.734 1.731 10.875 1 98.88 122 GLY B N 1
ATOM 3286 C CA . GLY B 1 122 ? -18.969 0.784 11.672 1 98.88 122 GLY B CA 1
ATOM 3287 C C . GLY B 1 122 ? -17.812 0.166 10.914 1 98.88 122 GLY B C 1
ATOM 3288 O O . GLY B 1 122 ? -17.906 -0.971 10.445 1 98.88 122 GLY B O 1
ATOM 3289 N N . VAL B 1 123 ? -16.625 0.921 10.836 1 98.94 123 VAL B N 1
ATOM 3290 C CA . VAL B 1 123 ? -15.461 0.462 10.078 1 98.94 123 VAL B CA 1
ATOM 3291 C C . VAL B 1 123 ? -14.234 0.444 10.984 1 98.94 123 VAL B C 1
ATOM 3293 O O . VAL B 1 123 ? -13.977 1.403 11.711 1 98.94 123 VAL B O 1
ATOM 3296 N N . LYS B 1 124 ? -13.562 -0.673 11.008 1 98.94 124 LYS B N 1
ATOM 3297 C CA . LYS B 1 124 ? -12.281 -0.796 11.695 1 98.94 124 LYS B CA 1
ATOM 3298 C C . LYS B 1 124 ? -11.156 -1.112 10.711 1 98.94 124 LYS B C 1
ATOM 3300 O O . LYS B 1 124 ? -11.234 -2.096 9.977 1 98.94 124 LYS B O 1
ATOM 3305 N N . LEU B 1 125 ? -10.211 -0.287 10.672 1 98.94 125 LEU B N 1
ATOM 3306 C CA . LEU B 1 125 ? -9.016 -0.518 9.875 1 98.94 125 LEU B CA 1
ATOM 3307 C C . LEU B 1 125 ? -7.789 -0.685 10.766 1 98.94 125 LEU B C 1
ATOM 3309 O O . LEU B 1 125 ? -7.637 0.036 11.758 1 98.94 125 LEU B O 1
ATOM 3313 N N . ASP B 1 126 ? -6.977 -1.647 10.492 1 98.88 126 ASP B N 1
ATOM 3314 C CA . ASP B 1 126 ? -5.703 -1.851 11.172 1 98.88 126 ASP B CA 1
ATOM 3315 C C . ASP B 1 126 ? -4.621 -2.309 10.195 1 98.88 126 ASP B C 1
ATOM 3317 O O . ASP B 1 126 ? -4.68 -3.422 9.672 1 98.88 126 ASP B O 1
ATOM 3321 N N . ASP B 1 127 ? -3.582 -1.441 9.977 1 98.62 127 ASP B N 1
ATOM 3322 C CA . ASP B 1 127 ? -2.482 -1.765 9.07 1 98.62 127 ASP B CA 1
ATOM 3323 C C . ASP B 1 127 ? -2.984 -1.922 7.633 1 98.62 127 ASP B C 1
ATOM 3325 O O . ASP B 1 127 ? -2.871 -3 7.047 1 98.62 127 ASP B O 1
ATOM 3329 N N . VAL B 1 128 ? -3.5 -0.782 7.141 1 98.88 128 VAL B N 1
ATOM 3330 C CA . VAL B 1 128 ? -4.059 -0.724 5.793 1 98.88 128 VAL B CA 1
ATOM 3331 C C . VAL B 1 128 ? -3.309 0.315 4.965 1 98.88 128 VAL B C 1
ATOM 3333 O O . VAL B 1 128 ? -2.953 1.382 5.469 1 98.88 128 VAL B O 1
ATOM 3336 N N . THR B 1 129 ? -2.914 -0.069 3.791 1 98.88 129 THR B N 1
ATOM 3337 C CA . THR B 1 129 ? -2.391 0.873 2.809 1 98.88 129 THR B CA 1
ATOM 3338 C C . THR B 1 129 ? -3.375 1.057 1.658 1 98.88 129 THR B C 1
ATOM 3340 O O . THR B 1 129 ? -3.867 0.078 1.092 1 98.88 129 THR B O 1
ATOM 3343 N N . ALA B 1 130 ? -3.734 2.293 1.34 1 98.88 130 ALA B N 1
ATOM 3344 C CA . ALA B 1 130 ? -4.734 2.543 0.304 1 98.88 130 ALA B CA 1
ATOM 3345 C C . ALA B 1 130 ? -4.352 3.748 -0.55 1 98.88 130 ALA B C 1
ATOM 3347 O O . ALA B 1 130 ? -3.783 4.719 -0.045 1 98.88 130 ALA B O 1
ATOM 3348 N N . LYS B 1 131 ? -4.59 3.648 -1.763 1 98.81 131 LYS B N 1
ATOM 3349 C CA . LYS B 1 131 ? -4.473 4.781 -2.674 1 98.81 131 LYS B CA 1
ATOM 3350 C C . LYS B 1 131 ? -5.758 4.988 -3.469 1 98.81 131 LYS B C 1
ATOM 3352 O O . LYS B 1 131 ? -6.219 4.078 -4.16 1 98.81 131 LYS B O 1
ATOM 3357 N N . GLY B 1 132 ? -6.316 6.148 -3.355 1 98.25 132 GLY B N 1
ATOM 3358 C CA . GLY B 1 132 ? -7.523 6.457 -4.105 1 98.25 132 GLY B CA 1
ATOM 3359 C C . GLY B 1 132 ? -8.234 7.699 -3.602 1 98.25 132 GLY B C 1
ATOM 3360 O O . GLY B 1 132 ? -8.102 8.062 -2.434 1 98.25 132 GLY B O 1
ATOM 3361 N N . ASP B 1 133 ? -9.039 8.281 -4.477 1 98.56 133 ASP B N 1
ATOM 3362 C CA . ASP B 1 133 ? -9.789 9.484 -4.129 1 98.56 133 ASP B CA 1
ATOM 3363 C C . ASP B 1 133 ? -11.109 9.125 -3.449 1 98.56 133 ASP B C 1
ATOM 3365 O O . ASP B 1 133 ? -11.672 8.047 -3.695 1 98.56 133 ASP B O 1
ATOM 3369 N N . TYR B 1 134 ? -11.547 10.039 -2.609 1 98.62 134 TYR B N 1
ATOM 3370 C CA . TYR B 1 134 ? -12.844 9.953 -1.946 1 98.62 134 TYR B CA 1
ATOM 3371 C C . TYR B 1 134 ? -12.922 8.695 -1.084 1 98.62 134 TYR B C 1
ATOM 3373 O O . TYR B 1 134 ? -13.984 8.078 -0.984 1 98.62 134 TYR B O 1
ATOM 3381 N N . PHE B 1 135 ? -11.828 8.305 -0.538 1 98.88 135 PHE B N 1
ATOM 3382 C CA . PHE B 1 135 ? -11.773 7.199 0.411 1 98.88 135 PHE B CA 1
ATOM 3383 C C . PHE B 1 135 ? -12.641 7.496 1.63 1 98.88 135 PHE B C 1
ATOM 3385 O O . PHE B 1 135 ? -12.539 8.57 2.229 1 98.88 135 PHE B O 1
ATOM 3392 N N . ALA B 1 136 ? -13.641 6.664 1.982 1 98.88 136 ALA B N 1
ATOM 3393 C CA . ALA B 1 136 ? -14.469 6.641 3.182 1 98.88 136 ALA B CA 1
ATOM 3394 C C . ALA B 1 136 ? -15.508 7.762 3.15 1 98.88 136 ALA B C 1
ATOM 3396 O O . ALA B 1 136 ? -15.93 8.258 4.199 1 98.88 136 ALA B O 1
ATOM 3397 N N . MET B 1 137 ? -15.898 8.156 1.945 1 98.81 137 MET B N 1
ATOM 3398 C CA . MET B 1 137 ? -16.859 9.242 1.787 1 98.81 137 MET B CA 1
ATOM 3399 C C . MET B 1 137 ? -18.156 8.938 2.531 1 98.81 137 MET B C 1
ATOM 3401 O O . MET B 1 137 ? -18.719 7.844 2.393 1 98.81 137 MET B O 1
ATOM 3405 N N . ASN B 1 138 ? -18.594 9.812 3.385 1 98.88 138 ASN B N 1
ATOM 3406 C CA . ASN B 1 138 ? -19.875 9.789 4.074 1 98.88 138 ASN B CA 1
ATOM 3407 C C . ASN B 1 138 ? -20 8.578 4.988 1 98.88 138 ASN B C 1
ATOM 3409 O O . ASN B 1 138 ? -21.094 8.055 5.195 1 98.88 138 ASN B O 1
ATOM 3413 N N . SER B 1 139 ? -18.922 8.047 5.43 1 98.94 139 SER B N 1
ATOM 3414 C CA . SER B 1 139 ? -18.953 6.926 6.367 1 98.94 139 SER B CA 1
ATOM 3415 C C . SER B 1 139 ? -19 7.418 7.812 1 98.94 139 SER B C 1
ATOM 3417 O O . SER B 1 139 ? -18.75 8.594 8.078 1 98.94 139 SER B O 1
ATOM 3419 N N . GLU B 1 140 ? -19.406 6.578 8.75 1 98.88 140 GLU B N 1
ATOM 3420 C CA . GLU B 1 140 ? -19.5 6.996 10.141 1 98.88 140 GLU B CA 1
ATOM 3421 C C . GLU B 1 140 ? -19.047 5.879 11.086 1 98.88 140 GLU B C 1
ATOM 3423 O O . GLU B 1 140 ? -19.047 4.707 10.703 1 98.88 140 GLU B O 1
ATOM 3428 N N . ASN B 1 141 ? -18.672 6.25 12.227 1 98.94 141 ASN B N 1
ATOM 3429 C CA . ASN B 1 141 ? -18.312 5.328 13.297 1 98.94 141 ASN B CA 1
ATOM 3430 C C . ASN B 1 141 ? -17.141 4.438 12.891 1 98.94 141 ASN B C 1
ATOM 3432 O O . ASN B 1 141 ? -17.281 3.215 12.828 1 98.94 141 ASN B O 1
ATOM 3436 N N . MET B 1 142 ? -16.031 5.102 12.688 1 98.94 142 MET B N 1
ATOM 3437 C CA . MET B 1 142 ? -14.836 4.383 12.258 1 98.94 142 MET B CA 1
ATOM 3438 C C . MET B 1 142 ? -13.734 4.484 13.305 1 98.94 142 MET B C 1
ATOM 3440 O O . MET B 1 142 ? -13.602 5.508 13.977 1 98.94 142 MET B O 1
ATOM 3444 N N . VAL B 1 143 ? -12.969 3.42 13.5 1 99 143 VAL B N 1
ATOM 3445 C CA . VAL B 1 143 ? -11.727 3.402 14.266 1 99 143 VAL B CA 1
ATOM 3446 C C . VAL B 1 143 ? -10.586 2.887 13.391 1 99 143 VAL B C 1
ATOM 3448 O O . VAL B 1 143 ? -10.641 1.761 12.891 1 99 143 VAL B O 1
ATOM 3451 N N . ILE B 1 144 ? -9.562 3.715 13.211 1 98.94 144 ILE B N 1
ATOM 3452 C CA . ILE B 1 144 ? -8.516 3.439 12.234 1 98.94 144 ILE B CA 1
ATOM 3453 C C . ILE B 1 144 ? -7.148 3.475 12.922 1 98.94 144 ILE B C 1
ATOM 3455 O O . ILE B 1 144 ? -6.828 4.43 13.633 1 98.94 144 ILE B O 1
ATOM 3459 N N . HIS B 1 145 ? -6.418 2.41 12.789 1 98.94 145 HIS B N 1
ATOM 3460 C CA . HIS B 1 145 ? -5.039 2.334 13.266 1 98.94 145 HIS B CA 1
ATOM 3461 C C . HIS B 1 145 ? -4.0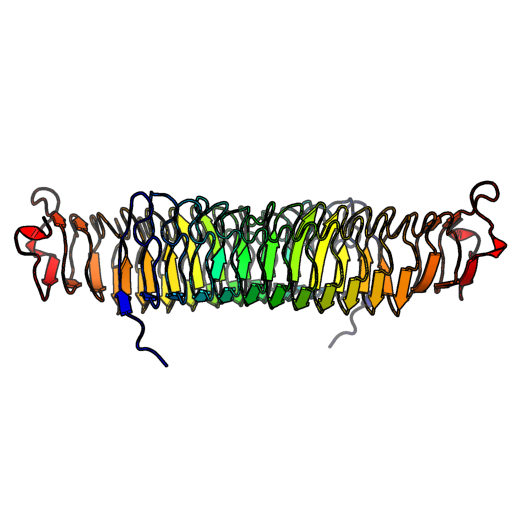82 2.018 12.125 1 98.94 145 HIS B C 1
ATOM 3463 O O . HIS B 1 145 ? -4.32 1.092 11.344 1 98.94 145 HIS B O 1
ATOM 3469 N N . ASN B 1 146 ? -2.957 2.805 11.992 1 98.62 146 ASN B N 1
ATOM 3470 C CA . ASN B 1 146 ? -1.872 2.467 11.07 1 98.62 146 ASN B CA 1
ATOM 3471 C C . ASN B 1 146 ? -2.352 2.434 9.625 1 98.62 146 ASN B C 1
ATOM 3473 O O . ASN B 1 146 ? -2.129 1.451 8.914 1 98.62 146 ASN B O 1
ATOM 3477 N N . LEU B 1 147 ? -2.934 3.543 9.234 1 98.88 147 LEU B N 1
ATOM 3478 C CA . LEU B 1 147 ? -3.342 3.748 7.848 1 98.88 147 LEU B CA 1
ATOM 3479 C C . LEU B 1 147 ? -2.336 4.625 7.109 1 98.88 147 LEU B C 1
ATOM 3481 O O . LEU B 1 147 ? -1.908 5.656 7.625 1 98.88 147 LEU B O 1
ATOM 3485 N N . THR B 1 148 ? -1.816 4.141 5.996 1 98.88 148 THR B N 1
ATOM 3486 C CA . THR B 1 148 ? -1.159 5.004 5.02 1 98.88 148 THR B CA 1
ATOM 3487 C C . THR B 1 148 ? -2.059 5.238 3.809 1 98.88 148 THR B C 1
ATOM 3489 O O . THR B 1 148 ? -2.422 4.289 3.107 1 98.88 148 THR B O 1
ATOM 3492 N N . LEU B 1 149 ? -2.463 6.465 3.596 1 98.88 149 LEU B N 1
ATOM 3493 C CA . LEU B 1 149 ? -3.457 6.789 2.578 1 98.88 149 LEU B CA 1
ATOM 3494 C C . LEU B 1 149 ? -2.916 7.82 1.594 1 98.88 149 LEU B C 1
ATOM 3496 O O . LEU B 1 149 ? -2.361 8.844 2.004 1 98.88 149 LEU B O 1
ATOM 3500 N N . TYR B 1 150 ? -3.02 7.508 0.361 1 98.69 150 TYR B N 1
ATOM 3501 C CA . TYR B 1 150 ? -2.691 8.414 -0.733 1 98.69 150 TYR B CA 1
ATOM 3502 C C . TYR B 1 150 ? -3.943 8.812 -1.507 1 98.69 150 TYR B C 1
ATOM 3504 O O . TYR B 1 150 ? -4.742 7.953 -1.893 1 98.69 150 TYR B O 1
ATOM 3512 N N . GLY B 1 151 ? -4.121 10.086 -1.748 1 97.94 151 GLY B N 1
ATOM 3513 C CA . GLY B 1 151 ? -5.227 10.461 -2.615 1 97.94 151 GLY B CA 1
ATOM 3514 C C . GLY B 1 151 ? -5.789 11.836 -2.301 1 97.94 151 GLY B C 1
ATOM 3515 O O . GLY B 1 151 ? -5.086 12.695 -1.766 1 97.94 151 GLY B O 1
ATOM 3516 N N . ASN B 1 152 ? -7.035 12.086 -2.701 1 98.62 152 ASN B N 1
ATOM 3517 C CA . ASN B 1 152 ? -7.738 13.352 -2.496 1 98.62 152 ASN B CA 1
ATOM 3518 C C . ASN B 1 152 ? -9.133 13.133 -1.914 1 98.62 152 ASN B C 1
ATOM 3520 O O . ASN B 1 152 ? -9.734 12.078 -2.127 1 98.62 152 ASN B O 1
ATOM 3524 N N . TYR B 1 153 ? -9.578 14.141 -1.213 1 98.69 153 TYR B N 1
ATOM 3525 C CA . TYR B 1 153 ? -10.945 14.18 -0.702 1 98.69 153 TYR B CA 1
ATOM 3526 C C . TYR B 1 153 ? -11.211 13.008 0.233 1 98.69 153 TYR B C 1
ATOM 3528 O O . TYR B 1 153 ? -12.312 12.445 0.238 1 98.69 153 TYR B O 1
ATOM 3536 N N . SER B 1 154 ? -10.219 12.617 0.926 1 98.75 154 SER B N 1
ATOM 3537 C CA . SER B 1 154 ? -10.391 11.508 1.859 1 98.75 154 SER B CA 1
ATOM 3538 C C . SER B 1 154 ? -11.266 11.914 3.043 1 98.75 154 SER B C 1
ATOM 3540 O O . SER B 1 154 ? -11.148 13.023 3.561 1 98.75 154 SER B O 1
ATOM 3542 N N . PHE B 1 155 ? -12.227 11.07 3.455 1 98.94 155 PHE B N 1
ATOM 3543 C CA . PHE B 1 155 ? -13.062 11.211 4.641 1 98.94 155 PHE B CA 1
ATOM 3544 C C . PHE B 1 155 ? -14.023 12.383 4.492 1 98.94 155 PHE B C 1
ATOM 3546 O O . PHE B 1 155 ? -14.336 13.062 5.469 1 98.94 155 PHE B O 1
ATOM 3553 N N . ASP B 1 156 ? -14.336 12.688 3.25 1 98.88 156 ASP B N 1
ATOM 3554 C CA . ASP B 1 156 ? -15.352 13.711 3.033 1 98.88 156 ASP B CA 1
ATOM 3555 C C . ASP B 1 156 ? -16.688 13.297 3.631 1 98.88 156 ASP B C 1
ATOM 3557 O O . ASP B 1 156 ? -17.219 12.227 3.314 1 98.88 156 ASP B O 1
ATOM 3561 N N . GLY B 1 157 ? -17.156 14.062 4.531 1 98.88 157 GLY B N 1
ATOM 3562 C CA . GLY B 1 157 ? -18.484 13.852 5.07 1 98.88 157 GLY B CA 1
ATOM 3563 C C . GLY B 1 157 ? -18.531 12.797 6.156 1 98.88 157 GLY B C 1
ATOM 3564 O O . GLY B 1 157 ? -19.609 12.359 6.562 1 98.88 157 GLY B O 1
ATOM 3565 N N . VAL B 1 158 ? -17.438 12.438 6.695 1 98.94 158 VAL B N 1
ATOM 3566 C CA . VAL B 1 158 ? -17.438 11.383 7.699 1 98.94 158 VAL B CA 1
ATOM 3567 C C . VAL B 1 158 ? -17.922 11.938 9.039 1 98.94 158 VAL B C 1
ATOM 3569 O O . VAL B 1 158 ? -17.828 13.133 9.289 1 98.94 158 VAL B O 1
ATOM 3572 N N . LYS B 1 159 ? -18.438 11.062 9.859 1 98.94 159 LYS B N 1
ATOM 3573 C CA . LYS B 1 159 ? -18.859 11.406 11.219 1 98.94 159 LYS B CA 1
ATOM 3574 C C . LYS B 1 159 ? -18.359 10.375 12.219 1 98.94 159 LYS B C 1
ATOM 3576 O O . LYS B 1 159 ? -18.391 9.172 11.953 1 98.94 159 LYS B O 1
ATOM 3581 N N . ASN B 1 160 ? -17.922 10.805 13.344 1 98.94 160 ASN B N 1
ATOM 3582 C CA . ASN B 1 160 ? -17.516 9.938 14.445 1 98.94 160 ASN B CA 1
ATOM 3583 C C . ASN B 1 160 ? -16.391 8.992 14.031 1 98.94 160 ASN B C 1
ATOM 3585 O O . ASN B 1 160 ? -16.562 7.773 14.047 1 98.94 160 ASN B O 1
ATOM 3589 N N . VAL B 1 161 ? -15.289 9.602 13.789 1 98.94 161 VAL B N 1
ATOM 3590 C CA . VAL B 1 161 ? -14.133 8.844 13.32 1 98.94 161 VAL B CA 1
ATOM 3591 C C . VAL B 1 161 ? -12.938 9.094 14.242 1 98.94 161 VAL B C 1
ATOM 3593 O O . VAL B 1 161 ? -12.695 10.227 14.656 1 98.94 161 VAL B O 1
ATOM 3596 N N . GLU B 1 162 ? -12.281 8.055 14.656 1 98.94 162 GLU B N 1
ATOM 3597 C CA . GLU B 1 162 ? -11.039 8.117 15.422 1 98.94 162 GLU B CA 1
ATOM 3598 C C . GLU B 1 162 ? -9.883 7.477 14.656 1 98.94 162 GLU B C 1
ATOM 3600 O O . GLU B 1 162 ? -9.992 6.34 14.195 1 98.94 162 GLU B O 1
ATOM 3605 N N . ILE B 1 163 ? -8.773 8.219 14.461 1 98.94 163 ILE B N 1
ATOM 3606 C CA . ILE B 1 163 ? -7.625 7.754 13.688 1 98.94 163 ILE B CA 1
ATOM 3607 C C . ILE B 1 163 ? -6.367 7.812 14.555 1 98.94 163 ILE B C 1
ATOM 3609 O O . ILE B 1 163 ? -6.133 8.805 15.25 1 98.94 163 ILE B O 1
ATOM 3613 N N . HIS B 1 164 ? -5.559 6.742 14.516 1 98.94 164 HIS B N 1
ATOM 3614 C CA . HIS B 1 164 ? -4.34 6.664 15.312 1 98.94 164 HIS B CA 1
ATOM 3615 C C . HIS B 1 164 ? -3.145 6.266 14.453 1 98.94 164 HIS B C 1
ATOM 3617 O O . HIS B 1 164 ? -3.266 5.406 13.578 1 98.94 164 HIS B O 1
ATOM 3623 N N . ASN B 1 165 ? -1.96 6.867 14.672 1 98.62 165 ASN B N 1
ATOM 3624 C CA . ASN B 1 165 ? -0.68 6.41 14.133 1 98.62 165 ASN B CA 1
ATOM 3625 C C . ASN B 1 165 ? -0.743 6.207 12.625 1 98.62 165 ASN B C 1
ATOM 3627 O O . ASN B 1 165 ? -0.347 5.156 12.117 1 98.62 165 ASN B O 1
ATOM 3631 N N . SER B 1 166 ? -1.168 7.246 11.969 1 98.81 166 SER B N 1
ATOM 3632 C CA . SER B 1 166 ? -1.423 7.094 10.539 1 98.81 166 SER B CA 1
ATOM 3633 C C . SER B 1 166 ? -0.736 8.195 9.734 1 98.81 166 SER B C 1
ATOM 3635 O O . SER B 1 166 ? -0.225 9.156 10.305 1 98.81 166 SER B O 1
ATOM 3637 N N . ARG B 1 167 ? -0.575 7.922 8.484 1 98.81 167 ARG B N 1
ATOM 3638 C CA . ARG B 1 167 ? -0.066 8.875 7.504 1 98.81 167 ARG B CA 1
ATOM 3639 C C . ARG B 1 167 ? -1.099 9.148 6.414 1 98.81 167 ARG B C 1
ATOM 3641 O O . ARG B 1 167 ? -1.447 8.25 5.645 1 98.81 167 ARG B O 1
ATOM 3648 N N . LEU B 1 168 ? -1.607 10.359 6.402 1 98.88 168 LEU B N 1
ATOM 3649 C CA . LEU B 1 168 ? -2.633 10.75 5.441 1 98.88 168 LEU B CA 1
ATOM 3650 C C . LEU B 1 168 ? -2.088 11.773 4.445 1 98.88 168 LEU B C 1
ATOM 3652 O O . LEU B 1 168 ? -1.947 12.953 4.773 1 98.88 168 LEU B O 1
ATOM 3656 N N . LEU B 1 169 ? -1.702 11.32 3.346 1 98.75 169 LEU B N 1
ATOM 3657 C CA . LEU B 1 169 ? -1.244 12.172 2.248 1 98.75 169 LEU B CA 1
ATOM 3658 C C . LEU B 1 169 ? -2.379 12.453 1.271 1 98.75 169 LEU B C 1
ATOM 3660 O O . LEU B 1 169 ? -2.488 11.805 0.231 1 98.75 169 LEU B O 1
ATOM 3664 N N . SER B 1 170 ? -3.191 13.422 1.628 1 98.12 170 SER B N 1
ATOM 3665 C CA . SER B 1 170 ? -4.449 13.625 0.916 1 98.12 170 SER B CA 1
ATOM 3666 C C . SER B 1 170 ? -4.832 15.102 0.873 1 98.12 170 SER B C 1
ATOM 3668 O O . SER B 1 170 ? -4.969 15.742 1.916 1 98.12 170 SER B O 1
ATOM 3670 N N . LYS B 1 171 ? -4.984 15.562 -0.31 1 97.94 171 LYS B N 1
ATOM 3671 C CA . LYS B 1 171 ? -5.586 16.891 -0.461 1 97.94 171 LYS B CA 1
ATOM 3672 C C . LYS B 1 171 ? -7.066 16.859 -0.092 1 97.94 171 LYS B C 1
ATOM 3674 O O . LYS B 1 171 ? -7.758 15.867 -0.341 1 97.94 171 LYS B O 1
ATOM 3679 N N . ASP B 1 172 ? -7.57 17.953 0.522 1 98.62 172 ASP B N 1
ATOM 3680 C CA . ASP B 1 172 ? -8.992 18.109 0.835 1 98.62 172 ASP B CA 1
ATOM 3681 C C . ASP B 1 172 ? -9.453 17.031 1.805 1 98.62 172 ASP B C 1
ATOM 3683 O O . ASP B 1 172 ? -10.578 16.531 1.694 1 98.62 172 ASP B O 1
ATOM 3687 N N . ALA B 1 173 ? -8.617 16.625 2.658 1 98.81 173 ALA B N 1
ATOM 3688 C CA . ALA B 1 173 ? -9.008 15.625 3.641 1 98.81 173 ALA B CA 1
ATOM 3689 C C . ALA B 1 173 ? -9.984 16.203 4.664 1 98.81 173 ALA B C 1
ATOM 3691 O O . ALA B 1 173 ? -9.836 17.344 5.094 1 98.81 173 ALA B O 1
ATOM 3692 N N . PHE B 1 174 ? -11 15.445 5.125 1 98.94 174 PHE B N 1
ATOM 3693 C CA . PHE B 1 174 ? -11.953 15.703 6.195 1 98.94 174 PHE B CA 1
ATOM 3694 C C . PHE B 1 174 ? -12.891 16.844 5.828 1 98.94 174 PHE B C 1
ATOM 3696 O O . PHE B 1 174 ? -13.383 17.562 6.699 1 98.94 174 PHE B O 1
ATOM 3703 N N . TRP B 1 175 ? -13.094 17.031 4.504 1 98.75 175 TRP B N 1
ATOM 3704 C CA . TRP B 1 175 ? -14.133 17.984 4.109 1 98.75 175 TRP B CA 1
ATOM 3705 C C . TRP B 1 175 ? -15.484 17.578 4.684 1 98.75 175 TRP B C 1
ATOM 3707 O O . TRP B 1 175 ? -15.859 16.406 4.656 1 98.75 175 TRP B O 1
ATOM 3717 N N . ASN B 1 176 ? -16.172 18.531 5.328 1 98.81 176 ASN B N 1
ATOM 3718 C CA . ASN B 1 176 ? -17.531 18.359 5.812 1 98.81 176 ASN B CA 1
ATOM 3719 C C . ASN B 1 176 ? -17.609 17.297 6.91 1 98.81 176 ASN B C 1
ATOM 3721 O O . ASN B 1 176 ? -18.656 16.688 7.129 1 98.81 176 ASN B O 1
ATOM 3725 N N . SER B 1 177 ? -16.547 17.062 7.535 1 98.88 177 SER B N 1
ATOM 3726 C CA . SER B 1 177 ? -16.531 16.016 8.555 1 98.88 177 SER B CA 1
ATOM 3727 C C . SER B 1 177 ? -17.094 16.516 9.875 1 98.88 177 SER B C 1
ATOM 3729 O O . SER B 1 177 ? -17.156 17.734 10.102 1 98.88 177 SER B O 1
ATOM 3731 N N . GLU B 1 178 ? -17.594 15.633 10.672 1 98.94 178 GLU B N 1
ATOM 3732 C CA . GLU B 1 178 ? -18.109 15.953 12 1 98.94 178 GLU B CA 1
ATOM 3733 C C . GLU B 1 178 ? -17.609 14.961 13.039 1 98.94 178 GLU B C 1
ATOM 3735 O O . GLU B 1 178 ? -17.719 13.742 12.852 1 98.94 178 GLU B O 1
ATOM 3740 N N . ASN B 1 179 ? -17.047 15.414 14.094 1 98.94 179 ASN B N 1
ATOM 3741 C CA . ASN B 1 179 ? -16.594 14.602 15.219 1 98.94 179 ASN B CA 1
ATOM 3742 C C . ASN B 1 179 ? -15.508 13.617 14.797 1 98.94 179 ASN B C 1
ATOM 3744 O O . ASN B 1 179 ? -15.648 12.406 14.984 1 98.94 179 ASN B O 1
ATOM 3748 N N . VAL B 1 180 ? -14.453 14.195 14.328 1 98.94 180 VAL B N 1
ATOM 3749 C CA . VAL B 1 180 ? -13.273 13.414 13.953 1 98.94 180 VAL B CA 1
ATOM 3750 C C . VAL B 1 180 ? -12.117 13.734 14.906 1 98.94 180 VAL B C 1
ATOM 3752 O O . VAL B 1 180 ? -11.891 14.891 15.25 1 98.94 180 VAL B O 1
ATOM 3755 N N . THR B 1 181 ? -11.445 12.742 15.445 1 99 181 THR B N 1
ATOM 3756 C CA . THR B 1 181 ? -10.234 12.906 16.25 1 99 181 THR B CA 1
ATOM 3757 C C . THR B 1 181 ? -9.078 12.125 15.633 1 99 181 THR B C 1
ATOM 3759 O O . THR B 1 181 ? -9.219 10.945 15.305 1 99 181 THR B O 1
ATOM 3762 N N . VAL B 1 182 ? -7.973 12.773 15.445 1 98.94 182 VAL B N 1
ATOM 3763 C CA . VAL B 1 182 ? -6.766 12.148 14.906 1 98.94 182 VAL B CA 1
ATOM 3764 C C . VAL B 1 182 ? -5.637 12.25 15.93 1 98.94 182 VAL B C 1
ATOM 3766 O O . VAL B 1 182 ? -5.367 13.328 16.469 1 98.94 182 VAL B O 1
ATOM 3769 N N . TYR B 1 183 ? -5.02 11.094 16.25 1 98.94 183 TYR B N 1
ATOM 3770 C CA . TYR B 1 183 ? -3.924 11.055 17.219 1 98.94 183 TYR B CA 1
ATOM 3771 C C . TYR B 1 183 ? -2.625 10.617 16.547 1 98.94 183 TYR B C 1
ATOM 3773 O O . TYR B 1 183 ? -2.625 9.727 15.703 1 98.94 183 TYR B O 1
ATOM 3781 N N . ASP B 1 184 ? -1.52 11.188 16.875 1 98.75 184 ASP B N 1
ATOM 3782 C CA . ASP B 1 184 ? -0.176 10.68 16.609 1 98.75 184 ASP B CA 1
ATOM 3783 C C . ASP B 1 184 ? 0.008 10.367 15.133 1 98.75 184 ASP B C 1
ATOM 3785 O O . ASP B 1 184 ? 0.479 9.289 14.773 1 98.75 184 ASP B O 1
ATOM 3789 N N . SER B 1 185 ? -0.365 11.336 14.297 1 98.81 185 SER B N 1
ATOM 3790 C CA . SER B 1 185 ? -0.376 11.07 12.867 1 98.81 185 SER B CA 1
ATOM 3791 C C . SER B 1 185 ? 0.279 12.203 12.086 1 98.81 185 SER B C 1
ATOM 3793 O O . SER B 1 185 ? 0.536 13.273 12.641 1 98.81 185 SER B O 1
ATOM 3795 N N . PHE B 1 186 ? 0.631 11.867 10.914 1 98.75 186 PHE B N 1
ATOM 3796 C CA . PHE B 1 186 ? 1.131 12.844 9.945 1 98.75 186 PHE B CA 1
ATOM 3797 C C . PHE B 1 186 ? 0.088 13.133 8.875 1 98.75 186 PHE B C 1
ATOM 3799 O O . PHE B 1 186 ? -0.441 12.203 8.258 1 98.75 186 PHE B O 1
ATOM 3806 N N . LEU B 1 187 ? -0.261 14.414 8.688 1 98.75 187 LEU B N 1
ATOM 3807 C CA . LEU B 1 187 ? -1.227 14.836 7.68 1 98.75 187 LEU B CA 1
ATOM 3808 C C . LEU B 1 187 ? -0.596 15.828 6.707 1 98.75 187 LEU B C 1
ATOM 3810 O O . LEU B 1 187 ? -0.089 16.875 7.117 1 98.75 187 LEU B O 1
ATOM 3814 N N . SER B 1 188 ? -0.609 15.469 5.488 1 98.5 188 SER B N 1
ATOM 3815 C CA . SER B 1 188 ? -0.086 16.375 4.473 1 98.5 188 SER B CA 1
ATOM 3816 C C . SER B 1 188 ? -1.058 16.516 3.305 1 98.5 188 SER B C 1
ATOM 3818 O O . SER B 1 188 ? -1.473 15.516 2.709 1 98.5 188 SER B O 1
ATOM 3820 N N . GLY B 1 189 ? -1.416 17.734 2.969 1 97.44 189 GLY B N 1
ATOM 3821 C CA . GLY B 1 189 ? -2.293 18.062 1.854 1 97.44 189 GLY B CA 1
ATOM 3822 C C . GLY B 1 189 ? -2.924 19.422 1.974 1 97.44 189 GLY B C 1
ATOM 3823 O O . GLY B 1 189 ? -3.133 19.922 3.082 1 97.44 189 GLY B O 1
ATOM 3824 N N . GLU B 1 190 ? -3.328 20.016 0.901 1 97.88 190 GLU B N 1
ATOM 3825 C CA . GLU B 1 190 ? -3.973 21.328 0.895 1 97.88 190 GLU B CA 1
ATOM 3826 C C . GLU B 1 190 ? -5.418 21.234 1.375 1 97.88 190 GLU B C 1
ATOM 3828 O O . GLU B 1 190 ? -6.062 20.188 1.221 1 97.88 190 GLU B O 1
ATOM 3833 N N . TYR B 1 191 ? -5.879 22.234 2.029 1 98.5 191 TYR B N 1
ATOM 3834 C CA . TYR B 1 191 ? -7.289 22.438 2.342 1 98.5 191 TYR B CA 1
ATOM 3835 C C . TYR B 1 191 ? -7.785 21.391 3.334 1 98.5 191 TYR B C 1
ATOM 3837 O O . TYR B 1 191 ? -8.859 20.812 3.154 1 98.5 191 TYR B O 1
ATOM 3845 N N . LEU B 1 192 ? -6.957 21.141 4.324 1 98.62 192 LEU B N 1
ATOM 3846 C CA . LEU B 1 192 ? -7.266 20.156 5.355 1 98.62 192 LEU B CA 1
ATOM 3847 C C . LEU B 1 192 ? -8.438 20.625 6.211 1 98.62 192 LEU B C 1
ATOM 3849 O O . LEU B 1 192 ? -8.406 21.719 6.777 1 98.62 192 LEU B O 1
ATOM 3853 N N . GLY B 1 193 ? -9.57 19.875 6.254 1 98.75 193 GLY B N 1
ATOM 3854 C CA . GLY B 1 193 ? -10.617 20.016 7.254 1 98.75 193 GLY B CA 1
ATOM 3855 C C . GLY B 1 193 ? -11.648 21.062 6.895 1 98.75 193 GLY B C 1
ATOM 3856 O O . GLY B 1 193 ? -12.414 21.516 7.754 1 98.75 193 GLY B O 1
ATOM 3857 N N . TRP B 1 194 ? -11.727 21.453 5.594 1 98.75 194 TRP B N 1
ATOM 3858 C CA . TRP B 1 194 ? -12.641 22.516 5.199 1 98.75 194 TRP B CA 1
ATOM 3859 C C . TRP B 1 194 ? -14.086 22.141 5.512 1 98.75 194 TRP B C 1
ATOM 3861 O O . TRP B 1 194 ? -14.531 21.047 5.176 1 98.75 194 TRP B O 1
ATOM 3871 N N . ASN B 1 195 ? -14.766 23.047 6.27 1 98.81 195 ASN B N 1
ATOM 3872 C CA . ASN B 1 195 ? -16.172 22.938 6.617 1 98.81 195 ASN B CA 1
ATOM 3873 C C . ASN B 1 195 ? -16.422 21.828 7.629 1 98.81 195 ASN B C 1
ATOM 3875 O O . ASN B 1 195 ? -17.516 21.25 7.668 1 98.81 195 ASN B O 1
ATOM 3879 N N . ALA B 1 196 ? -15.461 21.469 8.367 1 98.88 196 ALA B N 1
ATOM 3880 C CA . ALA B 1 196 ? -15.609 20.438 9.391 1 98.88 196 ALA B CA 1
ATOM 3881 C C . ALA B 1 196 ? -16.188 21.016 10.68 1 98.88 196 ALA B C 1
ATOM 3883 O O . ALA B 1 196 ? -16.219 22.234 10.852 1 98.88 196 ALA B O 1
ATOM 3884 N N . LYS B 1 197 ? -16.75 20.172 11.461 1 98.94 197 LYS B N 1
ATOM 3885 C CA . LYS B 1 197 ? -17.234 20.5 12.797 1 98.94 197 LYS B CA 1
ATOM 3886 C C . LYS B 1 197 ? -16.656 19.562 13.844 1 98.94 197 LYS B C 1
ATOM 3888 O O . LYS B 1 197 ? -16.719 18.328 13.695 1 98.94 197 LYS B O 1
ATOM 3893 N N . ASN B 1 198 ? -16.047 20.078 14.875 1 98.94 198 ASN B N 1
ATOM 3894 C CA . ASN B 1 198 ? -15.484 19.297 15.969 1 98.94 198 ASN B CA 1
ATOM 3895 C C . ASN B 1 198 ? -14.367 18.375 15.484 1 98.94 198 ASN B C 1
ATOM 3897 O O . ASN B 1 198 ? -14.375 17.172 15.781 1 98.94 198 ASN B O 1
ATOM 3901 N N . LEU B 1 199 ? -13.43 18.969 14.734 1 98.94 199 LEU B N 1
ATOM 3902 C CA . LEU B 1 199 ? -12.195 18.266 14.375 1 98.94 199 LEU B CA 1
ATOM 3903 C C . LEU B 1 199 ? -11.148 18.438 15.469 1 98.94 199 LEU B C 1
ATOM 3905 O O . LEU B 1 199 ? -10.898 19.562 15.93 1 98.94 199 LEU B O 1
ATOM 3909 N N . THR B 1 200 ? -10.625 17.344 15.977 1 99 200 THR B N 1
ATOM 3910 C CA . THR B 1 200 ? -9.594 17.375 17.016 1 99 200 THR B CA 1
ATOM 3911 C C . THR B 1 200 ? -8.32 16.672 16.516 1 99 200 THR B C 1
ATOM 3913 O O . THR B 1 200 ? -8.375 15.539 16.047 1 99 200 THR B O 1
ATOM 3916 N N . LEU B 1 201 ? -7.23 17.344 16.578 1 98.94 201 LEU B N 1
ATOM 3917 C CA . LEU B 1 201 ? -5.914 16.812 16.25 1 98.94 201 LEU B CA 1
ATOM 3918 C C . LEU B 1 201 ? -5 16.812 17.469 1 98.94 201 LEU B C 1
ATOM 3920 O O . LEU B 1 201 ? -4.805 17.859 18.109 1 98.94 201 LEU B O 1
ATOM 3924 N N . VAL B 1 202 ? -4.488 15.633 17.844 1 98.94 202 VAL B N 1
ATOM 3925 C CA . VAL B 1 202 ? -3.646 15.523 19.031 1 98.94 202 VAL B CA 1
ATOM 3926 C C . VAL B 1 202 ? -2.299 14.914 18.656 1 98.94 202 VAL B C 1
ATOM 3928 O O . VAL B 1 202 ? -2.24 13.805 18.125 1 98.94 202 VAL B O 1
ATOM 3931 N N . ASN B 1 203 ? -1.24 15.609 18.906 1 98.75 203 ASN B N 1
ATOM 3932 C CA . ASN B 1 203 ? 0.123 15.156 18.656 1 98.75 203 ASN B CA 1
ATOM 3933 C C . ASN B 1 203 ? 0.316 14.781 17.188 1 98.75 203 ASN B C 1
ATOM 3935 O O . ASN B 1 203 ? 0.857 13.711 16.875 1 98.75 203 ASN B O 1
ATOM 3939 N N . CYS B 1 204 ? -0.211 15.656 16.328 1 98.62 204 CYS B N 1
ATOM 3940 C CA . CYS B 1 204 ? -0.076 15.461 14.883 1 98.62 204 CYS B CA 1
ATOM 3941 C C . CYS B 1 204 ? 0.923 16.453 14.289 1 98.62 204 CYS B C 1
ATOM 3943 O O . CYS B 1 204 ? 1.15 17.516 14.852 1 98.62 204 CYS B O 1
ATOM 3945 N N . THR B 1 205 ? 1.611 16.016 13.273 1 98.31 205 THR B N 1
ATOM 3946 C CA . THR B 1 205 ? 2.369 16.922 12.398 1 98.31 205 THR B CA 1
ATOM 3947 C C . THR B 1 205 ? 1.604 17.188 11.109 1 98.31 205 THR B C 1
ATOM 3949 O O . THR B 1 205 ? 1.171 16.266 10.43 1 98.31 205 THR B O 1
ATOM 3952 N N . ILE B 1 206 ? 1.429 18.516 10.797 1 98.31 206 ILE B N 1
ATOM 3953 C CA . ILE B 1 206 ? 0.572 18.891 9.68 1 98.31 206 ILE B CA 1
ATOM 3954 C C . ILE B 1 206 ? 1.36 19.766 8.695 1 98.31 206 ILE B C 1
ATOM 3956 O O . ILE B 1 206 ? 2.08 20.672 9.109 1 98.31 206 ILE B O 1
ATOM 3960 N N . GLU B 1 207 ? 1.311 19.469 7.531 1 97.56 207 GLU B N 1
ATOM 3961 C CA . GLU B 1 207 ? 1.752 20.297 6.418 1 97.56 207 GLU B CA 1
ATOM 3962 C C . GLU B 1 207 ? 0.595 20.625 5.477 1 97.56 207 GLU B C 1
ATOM 3964 O O . GLU B 1 207 ? 0.111 19.734 4.758 1 97.56 207 GLU B O 1
ATOM 3969 N N . SER B 1 208 ? 0.13 21.906 5.473 1 97.25 208 SER B N 1
ATOM 3970 C CA . SER B 1 208 ? -1.077 22.219 4.711 1 97.25 208 SER B CA 1
ATOM 3971 C C . SER B 1 208 ? -1.087 23.672 4.2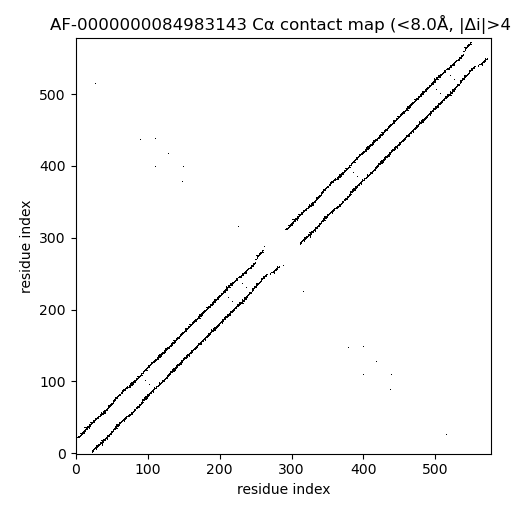54 1 97.25 208 SER B C 1
ATOM 3973 O O . SER B 1 208 ? -0.691 24.562 5.004 1 97.25 208 SER B O 1
ATOM 3975 N N . LEU B 1 209 ? -1.49 23.859 3.025 1 96.38 209 LEU B N 1
ATOM 3976 C CA . LEU B 1 209 ? -1.815 25.188 2.529 1 96.38 209 LEU B CA 1
ATOM 3977 C C . LEU B 1 209 ? -3.301 25.484 2.701 1 96.38 209 LEU B C 1
ATOM 3979 O O . LEU B 1 209 ? -4.148 24.688 2.314 1 96.38 209 LEU B O 1
ATOM 3983 N N . GLN B 1 210 ? -3.596 26.672 3.258 1 96.81 210 GLN B N 1
ATOM 3984 C CA . GLN B 1 210 ? -4.977 27 3.582 1 96.81 210 GLN B CA 1
ATOM 3985 C C . GLN B 1 210 ? -5.641 25.891 4.387 1 96.81 210 GLN B C 1
ATOM 3987 O O . GLN B 1 210 ? -6.738 25.438 4.047 1 96.81 210 GLN B O 1
ATOM 3992 N N . GLY B 1 211 ? -4.922 25.438 5.422 1 96.88 211 GLY B N 1
ATOM 3993 C CA . GLY B 1 211 ? -5.406 24.328 6.234 1 96.88 211 GLY B CA 1
ATOM 3994 C C . GLY B 1 211 ? -6.312 24.781 7.367 1 96.88 211 GLY B C 1
ATOM 3995 O O . GLY B 1 211 ? -6.125 25.859 7.938 1 96.88 211 GLY B O 1
ATOM 3996 N N . MET B 1 212 ? -7.312 23.953 7.691 1 98.44 212 MET B N 1
ATOM 3997 C CA . MET B 1 212 ? -8.18 24.109 8.852 1 98.44 212 MET B CA 1
ATOM 3998 C C . MET B 1 212 ? -9 25.406 8.742 1 98.44 212 MET B C 1
ATOM 4000 O O . MET B 1 212 ? -9.117 26.141 9.719 1 98.44 212 MET B O 1
ATOM 4004 N N . CYS B 1 213 ? -9.477 25.656 7.547 1 98.62 213 CYS B N 1
ATOM 4005 C CA . CYS B 1 213 ? -10.352 26.812 7.297 1 98.62 213 CYS B CA 1
ATOM 4006 C C . CYS B 1 213 ? -11.82 26.406 7.387 1 98.62 213 CYS B C 1
ATOM 4008 O O . CYS B 1 213 ? -12.164 25.25 7.121 1 98.62 213 CYS B O 1
ATOM 4010 N N . TYR B 1 214 ? -12.617 27.297 7.859 1 98.81 214 TYR B N 1
ATOM 4011 C CA . TYR B 1 214 ? -14.07 27.125 7.938 1 98.81 214 TYR B CA 1
ATOM 4012 C C . TYR B 1 214 ? -14.43 25.969 8.859 1 98.81 214 TYR B C 1
ATOM 4014 O O . TYR B 1 214 ? -15.359 25.203 8.57 1 98.81 214 TYR B O 1
ATOM 4022 N N . ILE B 1 215 ? -13.703 25.797 9.898 1 98.88 215 ILE B N 1
ATOM 4023 C CA . ILE B 1 215 ? -13.984 24.734 10.859 1 98.88 215 ILE B CA 1
ATOM 4024 C C . ILE B 1 215 ? -14.688 25.312 12.086 1 98.88 215 ILE B C 1
ATOM 4026 O O . ILE B 1 215 ? -14.242 26.328 12.641 1 98.88 215 ILE B O 1
ATOM 4030 N N . ASP B 1 216 ? -15.773 24.719 12.406 1 98.88 216 ASP B N 1
ATOM 4031 C CA . ASP B 1 216 ? -16.453 25.047 13.656 1 98.88 216 ASP B CA 1
ATOM 4032 C C . ASP B 1 216 ? -15.906 24.219 14.812 1 98.88 216 ASP B C 1
ATOM 4034 O O . ASP B 1 216 ? -16.094 23 14.844 1 98.88 216 ASP B O 1
ATOM 4038 N N . HIS B 1 217 ? -15.211 24.859 15.781 1 98.81 217 HIS B N 1
ATOM 4039 C CA . HIS B 1 217 ? -14.68 24.234 16.984 1 98.81 217 HIS B CA 1
ATOM 4040 C C . HIS B 1 217 ? -13.539 23.266 16.656 1 98.81 217 HIS B C 1
ATOM 4042 O O . HIS B 1 217 ? -13.625 22.078 16.953 1 98.81 217 HIS B O 1
ATOM 4048 N N . LEU B 1 218 ? -12.438 23.828 16.156 1 98.94 218 LEU B N 1
ATOM 4049 C CA . LEU B 1 218 ? -11.188 23.094 15.953 1 98.94 218 LEU B CA 1
ATOM 4050 C C . LEU B 1 218 ? -10.391 23.016 17.25 1 98.94 218 LEU B C 1
ATOM 4052 O O . LEU B 1 218 ? -10.211 24.016 17.938 1 98.94 218 LEU B O 1
ATOM 4056 N N . VAL B 1 219 ? -9.977 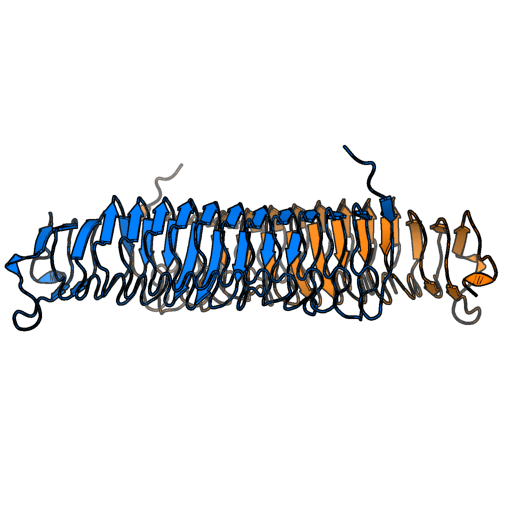21.828 17.594 1 98.94 219 VAL B N 1
ATOM 4057 C CA . VAL B 1 219 ? -9.078 21.656 18.734 1 98.94 219 VAL B CA 1
ATOM 4058 C C . VAL B 1 219 ? -7.77 21.016 18.281 1 98.94 219 VAL B C 1
ATOM 4060 O O . VAL B 1 219 ? -7.773 19.984 17.609 1 98.94 219 VAL B O 1
ATOM 4063 N N . MET B 1 220 ? -6.676 21.641 18.578 1 98.88 220 MET B N 1
ATOM 4064 C CA . MET B 1 220 ? -5.34 21.125 18.297 1 98.88 220 MET B CA 1
ATOM 4065 C C . MET B 1 220 ? -4.484 21.094 19.547 1 98.88 220 MET B C 1
ATOM 4067 O O . MET B 1 220 ? -4.316 22.125 20.219 1 98.88 220 MET B O 1
ATOM 4071 N N . LYS B 1 221 ? -4.016 19.953 19.906 1 98.88 221 LYS B N 1
ATOM 4072 C CA . LYS B 1 221 ? -3.176 19.797 21.094 1 98.88 221 LYS B CA 1
ATOM 4073 C C . LYS B 1 221 ? -1.816 19.203 20.734 1 98.88 221 LYS B C 1
ATOM 4075 O O . LYS B 1 221 ? -1.74 18.109 20.172 1 98.88 221 LYS B O 1
ATOM 4080 N N . ASP B 1 222 ? -0.731 19.938 21.016 1 98.31 222 ASP B N 1
ATOM 4081 C CA . ASP B 1 222 ? 0.644 19.484 20.828 1 98.31 222 ASP B CA 1
ATOM 4082 C C . ASP B 1 222 ? 0.903 19.125 19.359 1 98.31 222 ASP B C 1
ATOM 4084 O O . ASP B 1 222 ? 1.513 18.109 19.062 1 98.31 222 ASP B O 1
ATOM 4088 N N . CYS B 1 223 ? 0.366 19.969 18.484 1 98.31 223 CYS B N 1
ATOM 4089 C CA . CYS B 1 223 ? 0.563 19.75 17.047 1 98.31 223 CYS B CA 1
ATOM 4090 C C . CYS B 1 223 ? 1.723 20.578 16.516 1 98.31 223 CYS B C 1
ATOM 4092 O O . CYS B 1 223 ? 2.059 21.609 17.094 1 98.31 223 CYS B O 1
ATOM 4094 N N . ARG B 1 224 ? 2.357 20.047 15.523 1 96.94 224 ARG B N 1
ATOM 4095 C CA . ARG B 1 224 ? 3.379 20.766 14.773 1 96.94 224 ARG B CA 1
ATOM 4096 C C . ARG B 1 224 ? 2.881 21.141 13.383 1 96.94 224 ARG B C 1
ATOM 4098 O O . ARG B 1 224 ? 2.348 20.281 12.664 1 96.94 224 ARG B O 1
ATOM 4105 N N . LEU B 1 225 ? 3.023 22.406 13.055 1 96.88 225 LEU B N 1
ATOM 4106 C CA . LEU B 1 225 ? 2.629 22.875 11.727 1 96.88 225 LEU B CA 1
ATOM 4107 C C . LEU B 1 225 ? 3.854 23.203 10.883 1 96.88 225 LEU B C 1
ATOM 4109 O O . LEU B 1 225 ? 4.547 24.188 11.148 1 96.88 225 LEU B O 1
ATOM 4113 N N . LEU B 1 226 ? 4.059 22.359 9.906 1 94.5 226 LEU B N 1
ATOM 4114 C CA . LEU B 1 226 ? 5.176 22.578 8.992 1 94.5 226 LEU B CA 1
ATOM 4115 C C . LEU B 1 226 ? 4.691 23.172 7.672 1 94.5 226 LEU B C 1
ATOM 4117 O O . LEU B 1 226 ? 3.754 22.641 7.059 1 94.5 226 LEU B O 1
ATOM 4121 N N . ASN B 1 227 ? 5.297 24.297 7.27 1 92.75 227 ASN B N 1
ATOM 4122 C CA . ASN B 1 227 ? 4.93 24.906 5.996 1 92.75 227 ASN B CA 1
ATOM 4123 C C . ASN B 1 227 ? 3.414 25.031 5.852 1 92.75 227 ASN B C 1
ATOM 4125 O O . ASN B 1 227 ? 2.846 24.609 4.844 1 92.75 227 ASN B O 1
ATOM 4129 N N . THR B 1 228 ? 2.832 25.453 6.836 1 94.25 228 THR B N 1
ATOM 4130 C CA . THR B 1 228 ? 1.384 25.641 6.871 1 94.25 228 THR B CA 1
ATOM 4131 C C . THR B 1 228 ? 1.016 27.109 6.789 1 94.25 228 THR B C 1
ATOM 4133 O O . THR B 1 228 ? 1.384 27.891 7.668 1 94.25 228 THR B O 1
ATOM 4136 N N . THR B 1 229 ? 0.336 27.516 5.734 1 94.75 229 THR B N 1
ATOM 4137 C CA . THR B 1 229 ? 0.066 28.922 5.461 1 94.75 229 THR B CA 1
ATOM 4138 C C . THR B 1 229 ? -1.437 29.188 5.398 1 94.75 229 THR B C 1
ATOM 4140 O O . THR B 1 229 ? -2.215 28.297 5.059 1 94.75 229 THR B O 1
ATOM 4143 N N . LEU B 1 230 ? -1.755 30.406 5.758 1 97.88 230 LEU B N 1
ATOM 4144 C CA . LEU B 1 230 ? -3.129 30.891 5.68 1 97.88 230 LEU B CA 1
ATOM 4145 C C . LEU B 1 230 ? -4.066 29.984 6.469 1 97.88 230 LEU B C 1
ATOM 4147 O O . LEU B 1 230 ? -5.133 29.594 5.973 1 97.88 230 LEU B O 1
ATOM 4151 N N . ALA B 1 231 ? -3.611 29.609 7.609 1 98 231 ALA B N 1
ATOM 4152 C CA . ALA B 1 231 ? -4.348 28.672 8.445 1 98 231 ALA B CA 1
ATOM 4153 C C . ALA B 1 231 ? -5.5 29.359 9.172 1 98 231 ALA B C 1
ATOM 4155 O O . ALA B 1 231 ? -5.414 30.531 9.5 1 98 231 ALA B O 1
ATOM 4156 N N . PHE B 1 232 ? -6.617 28.719 9.438 1 98.62 232 PHE B N 1
ATOM 4157 C CA . PHE B 1 232 ? -7.668 28.969 10.414 1 98.62 232 PHE B CA 1
ATOM 4158 C C . PHE B 1 232 ? -8.641 30.016 9.906 1 98.62 232 PHE B C 1
ATOM 4160 O O . PHE B 1 232 ? -9.414 30.578 10.688 1 98.62 232 PHE B O 1
ATOM 4167 N N . GLU B 1 233 ? -8.648 30.312 8.578 1 98.81 233 GLU B N 1
ATOM 4168 C CA . GLU B 1 233 ? -9.586 31.297 8.062 1 98.81 233 GLU B CA 1
ATOM 4169 C C . GLU B 1 233 ? -11.016 30.953 8.438 1 98.81 233 GLU B C 1
ATOM 4171 O O . GLU B 1 233 ? -11.508 29.859 8.117 1 98.81 233 GLU B O 1
ATOM 4176 N N . TYR B 1 234 ? -11.633 31.828 9.242 1 98.81 234 TYR B N 1
ATOM 4177 C CA . TYR B 1 234 ? -13.039 31.766 9.617 1 98.81 234 TYR B CA 1
ATOM 4178 C C . TYR B 1 234 ? -13.32 30.531 10.469 1 98.81 234 TYR B C 1
ATOM 4180 O O . TYR B 1 234 ? -14.453 30.062 10.531 1 98.81 234 TYR B O 1
ATOM 4188 N N . SER B 1 235 ? -12.297 29.984 11.109 1 98.81 235 SER B N 1
ATOM 4189 C CA . SER B 1 235 ? -12.445 28.875 12.047 1 98.81 235 SER B CA 1
ATOM 4190 C C . SER B 1 235 ? -12.531 29.375 13.484 1 98.81 235 SER B C 1
ATOM 4192 O O . SER B 1 235 ? -11.953 30.422 13.82 1 98.81 235 SER B O 1
ATOM 4194 N N . THR B 1 236 ? -13.344 28.703 14.336 1 98.81 236 THR B N 1
ATOM 4195 C CA . THR B 1 236 ? -13.188 28.812 15.781 1 98.81 236 THR B CA 1
ATOM 4196 C C . THR B 1 236 ? -12.219 27.766 16.312 1 98.81 236 THR B C 1
ATOM 4198 O O . THR B 1 236 ? -12.328 26.578 15.969 1 98.81 236 THR B O 1
ATOM 4201 N N . VAL B 1 237 ? -11.258 28.266 17.047 1 98.44 237 VAL B N 1
ATOM 4202 C CA . VAL B 1 237 ? -10.078 27.422 17.203 1 98.44 237 VAL B CA 1
ATOM 4203 C C . VAL B 1 237 ? -9.633 27.438 18.672 1 98.44 237 VAL B C 1
ATOM 4205 O O . VAL B 1 237 ? -9.656 28.469 19.328 1 98.44 237 VAL B O 1
ATOM 4208 N N . ASP B 1 238 ? -9.289 26.312 19.25 1 98.88 238 ASP B N 1
ATOM 4209 C CA . ASP B 1 238 ? -8.453 26.125 20.438 1 98.88 238 ASP B CA 1
ATOM 4210 C C . ASP B 1 238 ? -7.191 25.328 20.094 1 98.88 238 ASP B C 1
ATOM 4212 O O . ASP B 1 238 ? -7.199 24.094 20.109 1 98.88 238 ASP B O 1
ATOM 4216 N N . ALA B 1 239 ? -6.133 26.094 19.781 1 98.44 239 ALA B N 1
ATOM 4217 C CA . ALA B 1 239 ? -4.949 25.453 19.219 1 98.44 239 ALA B CA 1
ATOM 4218 C C . ALA B 1 239 ? -3.721 25.703 20.094 1 98.44 239 ALA B C 1
ATOM 4220 O O . ALA B 1 239 ? -3.465 26.828 20.5 1 98.44 239 ALA B O 1
ATOM 4221 N N . GLN B 1 240 ? -3.07 24.656 20.469 1 98 240 GLN B N 1
ATOM 4222 C CA . GLN B 1 240 ? -1.727 24.672 21.031 1 98 240 GLN B CA 1
ATOM 4223 C C . GLN B 1 240 ? -0.709 24.078 20.062 1 98 240 GLN B C 1
ATOM 4225 O O . GLN B 1 240 ? -0.667 22.859 19.859 1 98 240 GLN B O 1
ATOM 4230 N N . ILE B 1 241 ? 0.094 24.922 19.531 1 97.12 241 ILE B N 1
ATOM 4231 C CA . ILE B 1 241 ? 1.006 24.531 18.453 1 97.12 241 ILE B CA 1
ATOM 4232 C C . ILE B 1 241 ? 2.441 24.531 18.984 1 97.12 241 ILE B C 1
ATOM 4234 O O . ILE B 1 241 ? 2.879 25.5 19.609 1 97.12 241 ILE B O 1
ATOM 4238 N N . LEU B 1 242 ? 3.102 23.406 18.75 1 95.31 242 LEU B N 1
ATOM 4239 C CA . LEU B 1 242 ? 4.527 23.328 19.047 1 95.31 242 LEU B CA 1
ATOM 4240 C C . LEU B 1 242 ? 5.352 23.938 17.922 1 95.31 242 LEU B C 1
ATOM 4242 O O . LEU B 1 242 ? 5.25 23.531 16.766 1 95.31 242 LEU B O 1
ATOM 4246 N N . GLY B 1 243 ? 6.125 24.969 18.297 1 92.06 243 GLY B N 1
ATOM 4247 C CA . GLY B 1 243 ? 6.871 25.719 17.281 1 92.06 243 GLY B CA 1
ATOM 4248 C C . GLY B 1 243 ? 6.07 26.844 16.672 1 92.06 243 GLY B C 1
ATOM 4249 O O . GLY B 1 243 ? 5.301 27.516 17.359 1 92.06 243 GLY B O 1
ATOM 4250 N N . GLY B 1 244 ? 6.383 27.188 15.359 1 92 244 GLY B N 1
ATOM 4251 C CA . GLY B 1 244 ? 5.773 28.344 14.742 1 92 244 GLY B CA 1
ATOM 4252 C C . GLY B 1 244 ? 4.715 27.984 13.719 1 92 244 GLY B C 1
ATOM 4253 O O . GLY B 1 244 ? 4.566 26.812 13.352 1 92 244 GLY B O 1
ATOM 4254 N N . ILE B 1 245 ? 3.926 28.922 13.367 1 94.62 245 ILE B N 1
ATOM 4255 C CA . ILE B 1 245 ? 2.979 28.875 12.258 1 94.62 245 ILE B CA 1
ATOM 4256 C C . ILE B 1 245 ? 3.395 29.875 11.188 1 94.62 245 ILE B C 1
ATOM 4258 O O . ILE B 1 245 ? 3.693 31.031 11.492 1 94.62 245 ILE B O 1
ATOM 4262 N N . ASP B 1 246 ? 3.371 29.438 10.039 1 94.69 246 ASP B N 1
ATOM 4263 C CA . ASP B 1 246 ? 3.857 30.328 8.992 1 94.69 246 ASP B CA 1
ATOM 4264 C C . ASP B 1 246 ? 2.924 31.531 8.805 1 94.69 246 ASP B C 1
ATOM 4266 O O . ASP B 1 246 ? 3.375 32.656 8.727 1 94.69 246 ASP B O 1
ATOM 4270 N N . SER B 1 247 ? 1.67 31.297 8.727 1 96.19 247 SER B N 1
ATOM 4271 C CA . SER B 1 247 ? 0.735 32.406 8.672 1 96.19 247 SER B CA 1
ATOM 4272 C C . SER B 1 247 ? -0.658 32 9.133 1 96.19 247 SER B C 1
ATOM 4274 O O . SER B 1 247 ? -1.048 30.844 8.961 1 96.19 247 SER B O 1
ATOM 4276 N N . VAL B 1 248 ? -1.285 32.906 9.703 1 97.31 248 VAL B N 1
ATOM 4277 C CA . VAL B 1 248 ? -2.662 32.75 10.164 1 97.31 248 VAL B CA 1
ATOM 4278 C C . VAL B 1 248 ? -3.539 33.812 9.492 1 97.31 248 VAL B C 1
ATOM 4280 O O . VAL B 1 248 ? -3.125 34.969 9.336 1 97.31 248 VAL B O 1
ATOM 4283 N N . MET B 1 249 ? -4.691 33.375 9.102 1 98.19 249 MET B N 1
ATOM 4284 C CA . MET B 1 249 ? -5.543 34.312 8.383 1 98.19 249 MET B CA 1
ATOM 4285 C C . MET B 1 249 ? -6.957 34.312 8.953 1 98.19 249 MET B C 1
ATOM 4287 O O . MET B 1 249 ? -7.656 33.312 8.883 1 98.19 249 MET B O 1
ATOM 4291 N N . ASN B 1 250 ? -7.426 35.406 9.484 1 98.5 250 ASN B N 1
ATOM 4292 C CA . ASN B 1 250 ? -8.805 35.75 9.828 1 98.5 250 ASN B CA 1
ATOM 4293 C C . ASN B 1 250 ? -9.469 34.656 10.641 1 98.5 250 ASN B C 1
ATOM 4295 O O . ASN B 1 250 ? -10.562 34.188 10.305 1 98.5 250 ASN B O 1
ATOM 4299 N N . PRO B 1 251 ? -8.914 34.219 11.727 1 98.5 251 PRO B N 1
ATOM 4300 C CA . PRO B 1 251 ? -9.664 33.312 12.594 1 98.5 251 PRO B CA 1
ATOM 4301 C C . PRO B 1 251 ? -10.914 33.969 13.188 1 98.5 251 PRO B C 1
ATOM 4303 O O . PRO B 1 251 ? -10.898 35.156 13.516 1 98.5 251 PRO B O 1
ATOM 4306 N N . SER B 1 252 ? -11.922 33.188 13.383 1 98.38 252 SER B N 1
ATOM 4307 C CA . SER B 1 252 ? -13.211 33.75 13.781 1 98.38 252 SER B CA 1
ATOM 4308 C C . SER B 1 252 ? -13.336 33.812 15.297 1 98.38 252 SER B C 1
ATOM 4310 O O . SER B 1 252 ? -14.203 34.531 15.82 1 98.38 252 SER B O 1
ATOM 4312 N N . GLY B 1 253 ? -12.57 33.031 16.016 1 98.38 253 GLY B N 1
ATOM 4313 C CA . GLY B 1 253 ? -12.656 33.094 17.469 1 98.38 253 GLY B CA 1
ATOM 4314 C C . GLY B 1 253 ? -11.867 31.984 18.141 1 98.38 253 GLY B C 1
ATOM 4315 O O . GLY B 1 253 ? -11.438 31.031 17.484 1 98.38 253 GLY B O 1
ATOM 4316 N N . GLY B 1 254 ? -11.68 32.156 19.406 1 98.38 254 GLY B N 1
ATOM 4317 C CA . GLY B 1 254 ? -11 31.141 20.203 1 98.38 254 GLY B CA 1
ATOM 4318 C C . GLY B 1 254 ? -9.609 31.562 20.625 1 98.38 254 GLY B C 1
ATOM 4319 O O . GLY B 1 254 ? -9.375 32.719 20.953 1 98.38 254 GLY B O 1
ATOM 4320 N N . ILE B 1 255 ? -8.734 30.562 20.766 1 98.44 255 ILE B N 1
ATOM 4321 C CA . ILE B 1 255 ? -7.395 30.844 21.266 1 98.44 255 ILE B CA 1
ATOM 4322 C C . ILE B 1 255 ? -6.359 30.078 20.438 1 98.44 255 ILE B C 1
ATOM 4324 O O . ILE B 1 255 ? -6.547 28.891 20.156 1 98.44 255 ILE B O 1
ATOM 4328 N N . ILE B 1 256 ? -5.371 30.766 20.031 1 97.81 256 ILE B N 1
ATOM 4329 C CA . ILE B 1 256 ? -4.246 30.188 19.297 1 97.81 256 ILE B CA 1
ATOM 4330 C C . ILE B 1 256 ? -2.955 30.406 20.094 1 97.81 256 ILE B C 1
ATOM 4332 O O . ILE B 1 256 ? -2.586 31.562 20.375 1 97.81 256 ILE B O 1
ATOM 4336 N N . ARG B 1 257 ? -2.318 29.359 20.531 1 97.25 257 ARG B N 1
ATOM 4337 C CA . ARG B 1 257 ? -1.04 29.406 21.219 1 97.25 257 ARG B CA 1
ATOM 4338 C C . ARG B 1 257 ? 0.081 28.844 20.359 1 97.25 257 ARG B C 1
ATOM 4340 O O . ARG B 1 257 ? -0.021 27.719 19.844 1 97.25 257 ARG B O 1
ATOM 4347 N N . ALA B 1 258 ? 1.065 29.547 20.109 1 95.62 258 ALA B N 1
ATOM 4348 C CA . ALA B 1 258 ? 2.227 29.125 19.328 1 95.62 258 ALA B CA 1
ATOM 4349 C C . ALA B 1 258 ? 3.492 29.828 19.812 1 95.62 258 ALA B C 1
ATOM 4351 O O . ALA B 1 258 ? 3.422 30.828 20.516 1 95.62 258 ALA B O 1
ATOM 4352 N N . GLU B 1 259 ? 4.648 29.297 19.469 1 93.06 259 GLU B N 1
ATOM 4353 C CA . GLU B 1 259 ? 5.898 29.984 19.781 1 93.06 259 GLU B CA 1
ATOM 4354 C C . GLU B 1 259 ? 6.062 31.25 18.953 1 93.06 259 GLU B C 1
ATOM 4356 O O . GLU B 1 259 ? 6.52 32.281 19.453 1 93.06 259 GLU B O 1
ATOM 4361 N N . CYS B 1 260 ? 5.758 31.141 17.672 1 91.5 260 CYS B N 1
ATOM 4362 C CA . CYS B 1 260 ? 5.805 32.281 16.781 1 91.5 260 CYS B CA 1
ATOM 4363 C C . CYS B 1 260 ? 4.793 32.125 15.648 1 91.5 260 CYS B C 1
ATOM 4365 O O . CYS B 1 260 ? 4.418 31.016 15.289 1 91.5 260 CYS B O 1
ATOM 4367 N N . ILE B 1 261 ? 4.355 33.219 15.148 1 93.94 261 ILE B N 1
ATOM 4368 C CA . ILE B 1 261 ? 3.531 33.312 13.953 1 93.94 261 ILE B CA 1
ATOM 4369 C C . ILE B 1 261 ? 4.191 34.219 12.93 1 93.94 261 ILE B C 1
ATOM 4371 O O . ILE B 1 261 ? 4.43 35.406 13.211 1 93.94 261 ILE B O 1
ATOM 4375 N N . GLY B 1 262 ? 4.484 33.688 11.797 1 93.56 262 GLY B N 1
ATOM 4376 C CA . GLY B 1 262 ? 5.184 34.469 10.789 1 93.56 262 GLY B CA 1
ATOM 4377 C C . GLY B 1 262 ? 4.383 35.656 10.281 1 93.56 262 GLY B C 1
ATOM 4378 O O . GLY B 1 262 ? 4.859 36.781 10.305 1 93.56 262 GLY B O 1
ATOM 4379 N N . GLU B 1 263 ? 3.225 35.438 9.781 1 95 263 GLU B N 1
ATOM 4380 C CA . GLU B 1 263 ? 2.324 36.469 9.289 1 95 263 GLU B CA 1
ATOM 4381 C C . GLU B 1 263 ? 0.926 36.312 9.875 1 95 263 GLU B C 1
ATOM 4383 O O . GLU B 1 263 ? 0.311 35.25 9.75 1 95 263 GLU B O 1
ATOM 4388 N N . LEU B 1 264 ? 0.533 37.344 10.539 1 95.56 264 LEU B N 1
ATOM 4389 C CA . LEU B 1 264 ? -0.82 37.375 11.086 1 95.56 264 LEU B CA 1
ATOM 4390 C C . LEU B 1 264 ? -1.702 38.312 10.297 1 95.56 264 LEU B C 1
ATOM 4392 O O . LEU B 1 264 ? -1.478 39.531 10.32 1 95.56 264 LEU B O 1
ATOM 4396 N N . ILE B 1 265 ? -2.59 37.812 9.594 1 97.06 265 ILE B N 1
ATOM 4397 C CA . ILE B 1 265 ? -3.494 38.625 8.766 1 97.06 265 ILE B CA 1
ATOM 4398 C C . ILE B 1 265 ? -4.875 38.656 9.414 1 97.06 265 ILE B C 1
ATOM 4400 O O . ILE B 1 265 ? -5.574 37.656 9.492 1 97.06 265 ILE B O 1
ATOM 4404 N N . VAL B 1 266 ? -5.188 39.844 9.914 1 96.75 266 VAL B N 1
ATOM 4405 C CA . VAL B 1 266 ? -6.504 40.031 10.516 1 96.75 266 VAL B CA 1
ATOM 4406 C C . VAL B 1 266 ? -7.188 41.25 9.883 1 96.75 266 VAL B C 1
ATOM 4408 O O . VAL B 1 266 ? -6.746 42.375 10.062 1 96.75 266 VAL B O 1
ATOM 4411 N N . GLU B 1 267 ? -8.18 40.875 9.141 1 97.62 267 GLU B N 1
ATOM 4412 C CA . GLU B 1 267 ? -8.961 41.938 8.5 1 97.62 267 GLU B CA 1
ATOM 4413 C C . GLU B 1 267 ? -10.227 42.25 9.297 1 97.62 267 GLU B C 1
ATOM 4415 O O . GLU B 1 267 ? -11.195 41.5 9.25 1 97.62 267 GLU B O 1
ATOM 4420 N N . LYS B 1 268 ? -10.328 43.469 9.805 1 96.25 268 LYS B N 1
ATOM 4421 C CA . LYS B 1 268 ? -11.352 43.844 10.781 1 96.25 268 LYS B CA 1
ATOM 4422 C C . LYS B 1 268 ? -12.734 43.906 10.141 1 96.25 268 LYS B C 1
ATOM 4424 O O . LYS B 1 268 ? -13.75 43.812 10.828 1 96.25 268 LYS B O 1
ATOM 4429 N N . ASP B 1 269 ? -12.742 44.094 8.891 1 97.69 269 ASP B N 1
ATOM 4430 C CA . ASP B 1 269 ? -14.031 44.125 8.211 1 97.69 269 ASP B CA 1
ATOM 4431 C C . ASP B 1 269 ? -14.547 42.719 7.918 1 97.69 269 ASP B C 1
ATOM 4433 O O . ASP B 1 269 ? -15.703 42.562 7.52 1 97.69 269 ASP B O 1
ATOM 4437 N N . LYS B 1 270 ? -13.703 41.75 8.18 1 97.94 270 LYS B N 1
ATOM 4438 C CA . LYS B 1 270 ? -14.078 40.344 7.883 1 97.94 270 LYS B CA 1
ATOM 4439 C C . LYS B 1 270 ? -14.305 39.562 9.164 1 97.94 270 LYS B C 1
ATOM 4441 O O . LYS B 1 270 ? -15.156 38.656 9.195 1 97.94 270 LYS B O 1
ATOM 4446 N N . VAL B 1 271 ? -13.5 39.812 10.195 1 98.06 271 VAL B N 1
ATOM 4447 C CA . VAL B 1 271 ? -13.625 39.125 11.469 1 98.06 271 VAL B CA 1
ATOM 4448 C C . VAL B 1 271 ? -13.484 40.094 12.625 1 98.06 271 VAL B C 1
ATOM 4450 O O . VAL B 1 271 ? -12.93 41.188 12.461 1 98.06 271 VAL B O 1
ATOM 4453 N N . ASP B 1 272 ? -14 39.719 13.789 1 97.81 272 ASP B N 1
ATOM 4454 C CA . ASP B 1 272 ? -13.812 40.469 15.016 1 97.81 272 ASP B CA 1
ATOM 4455 C C . ASP B 1 272 ? -12.539 40.031 15.742 1 97.81 272 ASP B C 1
ATOM 4457 O O . ASP B 1 272 ? -12.508 38.969 16.344 1 97.81 272 ASP B O 1
ATOM 4461 N N . PRO B 1 273 ? -11.547 40.844 15.625 1 95.5 273 PRO B N 1
ATOM 4462 C CA . PRO B 1 273 ? -10.266 40.438 16.203 1 95.5 273 PRO B CA 1
ATOM 4463 C C . PRO B 1 273 ? -10.359 40.156 17.703 1 95.5 273 PRO B C 1
ATOM 4465 O O . PRO B 1 273 ? -9.539 39.406 18.266 1 95.5 273 PRO B O 1
ATOM 4468 N N . GLU B 1 274 ? -11.312 40.719 18.406 1 96.69 274 GLU B N 1
ATOM 4469 C CA . GLU B 1 274 ? -11.43 40.562 19.859 1 96.69 274 GLU B CA 1
ATOM 4470 C C . GLU B 1 274 ? -11.883 39.156 20.234 1 96.69 274 GLU B C 1
ATOM 4472 O O . GLU B 1 274 ? -11.758 38.75 21.391 1 96.69 274 GLU B O 1
ATOM 4477 N N . LYS B 1 275 ? -12.375 38.469 19.297 1 98 275 LYS B N 1
ATOM 4478 C CA . LYS B 1 275 ? -12.93 37.156 19.578 1 98 275 LYS B CA 1
ATOM 4479 C C . LYS B 1 275 ? -11.844 36.062 19.562 1 98 275 LYS B C 1
ATOM 4481 O O . LYS B 1 275 ? -12.078 34.938 20.016 1 98 275 LYS B O 1
ATOM 4486 N N . THR B 1 276 ? -10.68 36.438 19.062 1 97.62 276 THR B N 1
ATOM 4487 C CA . THR B 1 276 ? -9.594 35.469 18.984 1 97.62 276 THR B CA 1
ATOM 4488 C C . THR B 1 276 ? -8.406 35.938 19.828 1 97.62 276 THR B C 1
ATOM 4490 O O . THR B 1 276 ? -7.91 37.031 19.672 1 97.62 276 THR B O 1
ATOM 4493 N N . GLN B 1 277 ? -8.016 35.125 20.766 1 97.38 277 GLN B N 1
ATOM 4494 C CA . GLN B 1 277 ? -6.809 35.375 21.547 1 97.38 277 GLN B CA 1
ATOM 4495 C C . GLN B 1 277 ? -5.602 34.688 20.922 1 97.38 277 GLN B C 1
ATOM 4497 O O . GLN B 1 277 ? -5.645 33.469 20.656 1 97.38 277 GLN B O 1
ATOM 4502 N N . ILE B 1 278 ? -4.625 35.406 20.656 1 95.38 278 ILE B N 1
ATOM 4503 C CA . ILE B 1 278 ? -3.387 34.875 20.094 1 95.38 278 ILE B CA 1
ATOM 4504 C C . ILE B 1 278 ? -2.266 35 21.125 1 95.38 278 ILE B C 1
ATOM 4506 O O . ILE B 1 278 ? -1.951 36.125 21.578 1 95.38 278 ILE B O 1
ATOM 4510 N N . LEU B 1 279 ? -1.729 33.875 21.547 1 93.88 279 LEU B N 1
ATOM 4511 C CA . LEU B 1 279 ? -0.638 33.844 22.516 1 93.88 279 LEU B CA 1
ATOM 4512 C C . LEU B 1 279 ? 0.642 33.312 21.859 1 93.88 279 LEU B C 1
ATOM 4514 O O . LEU B 1 279 ? 0.747 32.125 21.562 1 93.88 279 LEU B O 1
ATOM 4518 N N . CYS B 1 280 ? 1.576 34.156 21.547 1 88.19 280 CYS B N 1
ATOM 4519 C CA . CYS B 1 280 ? 2.85 33.781 20.938 1 88.19 280 CYS B CA 1
ATOM 4520 C C . CYS B 1 280 ? 4.016 34.125 21.859 1 88.19 280 CYS B C 1
ATOM 4522 O O . CYS B 1 280 ? 3.969 35.156 22.562 1 88.19 280 CYS B O 1
ATOM 4524 N N . LYS B 1 281 ? 4.977 33.094 22.281 1 74.31 281 LYS B N 1
ATOM 4525 C CA . LYS B 1 281 ? 6.133 33.406 23.125 1 74.31 281 LYS B CA 1
ATOM 4526 C C . LYS B 1 281 ? 7.059 34.406 22.453 1 74.31 281 LYS B C 1
ATOM 4528 O O . LYS B 1 281 ? 7.605 35.281 23.125 1 74.31 281 LYS B O 1
ATOM 4533 N N . ALA B 1 282 ? 7.676 34.125 21.297 1 60.28 282 ALA B N 1
ATOM 4534 C CA . ALA B 1 282 ? 8.594 35 20.609 1 60.28 282 ALA B CA 1
ATOM 4535 C C . ALA B 1 282 ? 7.875 35.812 19.531 1 60.28 282 ALA B C 1
ATOM 4537 O O . ALA B 1 282 ? 7.195 35.25 18.672 1 60.28 282 ALA B O 1
ATOM 4538 N N . CYS B 1 283 ? 7.086 36.75 20.016 1 49.78 283 CYS B N 1
ATOM 4539 C CA . CYS B 1 283 ? 6.352 37.562 19.062 1 49.78 283 CYS B CA 1
ATOM 4540 C C . CYS B 1 283 ? 7.066 37.625 17.719 1 49.78 283 CYS B C 1
ATOM 4542 O O . CYS B 1 283 ? 8.227 37.219 17.609 1 49.78 283 CYS B O 1
ATOM 4544 N N . VAL B 1 284 ? 6.383 38.5 16.75 1 42.31 284 VAL B N 1
ATOM 4545 C CA . VAL B 1 284 ? 6.598 39.094 15.422 1 42.31 284 VAL B CA 1
ATOM 4546 C C . VAL B 1 284 ? 7.98 39.719 15.359 1 42.31 284 VAL B C 1
ATOM 4548 O O . VAL B 1 284 ? 8.188 40.812 15.891 1 42.31 284 VAL B O 1
ATOM 4551 N N . ASP B 1 285 ? 8.938 39.438 16 1 38.16 285 ASP B N 1
ATOM 4552 C CA . ASP B 1 285 ? 9.906 40.406 15.531 1 38.16 285 ASP B CA 1
ATOM 4553 C C . ASP B 1 285 ? 9.695 40.75 14.055 1 38.16 285 ASP B C 1
ATOM 4555 O O . ASP B 1 285 ? 9.094 39.969 13.32 1 38.16 285 ASP B O 1
ATOM 4559 N N . GLN B 1 286 ? 10.047 42.062 13.57 1 33.44 286 GLN B N 1
ATOM 4560 C CA . GLN B 1 286 ? 10.133 42.75 12.273 1 33.44 286 GLN B CA 1
ATOM 4561 C C . GLN B 1 286 ? 10.609 41.781 11.188 1 33.44 286 GLN B C 1
ATOM 4563 O O . GLN B 1 286 ? 10.281 41.938 10.016 1 33.44 286 GLN B O 1
ATOM 4568 N N . ASP B 1 287 ? 11.641 40.875 11.445 1 30.89 287 ASP B N 1
ATOM 4569 C CA . ASP B 1 287 ? 12.234 40.188 10.312 1 30.89 287 ASP B CA 1
ATOM 4570 C C . ASP B 1 287 ? 11.336 39.062 9.82 1 30.89 287 ASP B C 1
ATOM 4572 O O . ASP B 1 287 ? 11.711 38.281 8.93 1 30.89 287 ASP B O 1
ATOM 4576 N N . CYS B 1 288 ? 10.5 38.5 10.469 1 33.97 288 CYS B N 1
ATOM 4577 C CA . CYS B 1 288 ? 9.867 37.781 9.367 1 33.97 288 CYS B CA 1
ATOM 4578 C C . CYS B 1 288 ? 9.039 38.719 8.508 1 33.97 288 CYS B C 1
ATOM 4580 O O . CYS B 1 288 ? 8.266 38.281 7.656 1 33.97 288 CYS B O 1
ATOM 4582 N N . ALA B 1 289 ? 8.797 39.969 8.984 1 28.58 289 ALA B N 1
ATOM 4583 C CA . ALA B 1 289 ? 8.43 41.094 8.141 1 28.58 289 ALA B CA 1
ATOM 4584 C C . ALA B 1 289 ? 9.586 41.5 7.238 1 28.58 289 ALA B C 1
ATOM 4586 O O . ALA B 1 289 ? 10.75 41.469 7.652 1 28.58 289 ALA B O 1
#

Foldseek 3Di:
DPQADEAEAAEDEAEQCQEQAERYEYELYEYAHYEQPHENYENYEAECYEYHADQPYENYEQYEYENYEYDQRPECHHENYEAYEYENYEYAHELAAACYEAYEYAQYEYAEHANHQHQYEHYEYYQYEHEYEQANALYEQYEYEAYEYHEECYCANYEHYEYEAYEAHYANHQHNYENYEYECYEEEYEAANACYENYEYECYEYEYEQHQENYEEYEAYAYEYDPYEQYQAQYAYHYDYEEEAAEHAAHAAYEYEHQEYLYYHHDVVRHPPVRYHYHHNPYPDPVSD/DPQADEAEAAEDEAEQCQEQAERYEYELYEYAHYEQPHENYENYEAECYEYHADQPYHNYEQYEHENYEYDQRPECHHENYEAYEYENYEYAHELAAACYEAYEYAQYEYAEHANHQHQYEHYEYYQYEHEYEQANALYEQYEYEAYEYHEECYCANYEHYEYEAYEAHYANHQHNYENYEYECYEEEYEAANACYENYEYECYEYEYEQYQENYEEYEAYAYEYDPYEQYQHQYAYHYDYEEEDAEHAAHAAYEYEHQEYLYYHHDVVRHPPVRYHYHHNNYHDPVSD

Sequence (578 aa):
MSDKKEIRRGFYTGERPLFQGSNLKINDTIFAEGESPLKESRDIELYGSMFKWKYPLWYAKNITAKNCTWFEMGRAGVWYTDHIAVEDSAIEAPKNFRRCHDVTLKHVSLPNAAETLWSCDGVKLDDVTAKGDYFAMNSENMVIHNLTLYGNYSFDGVKNVEIHNSRLLSKDAFWNSENVTVYDSFLSGEYLGWNAKNLTLVNCTIESLQGMCYIDHLVMKDCRLLNTTLAFEYSTVDAQILGGIDSVMNPSGGIIRAECIGELIVEKDKVDPEKTQILCKACVDQDCAMSDKKEIRRGFYTGERPLFQGSNLKINDTIFAEGESPLKESRDIELYGSMFKWKYPLWYAKNITAKNCTWFEMGRAGVWYTDHIAVEDSAIEAPKNFRRCHDVTLKHVSLPNAAETLWSCDGVKLDDVTAKGDYFAMNSENMVIHNLTLYGNYSFDGVKNVEIHNSRLLSKDAFWNSENVTVYDSFLSGEYLGWNAKNLTLVNCTIESLQGMCYIDHLVMKDCRLLNTTLAFEYSTVDAQILGGIDSVMNPSGGIIRAECIGELIVEKDKVDPEKTQILCKACVDQDCA